Protein AF-A0A0Z8RI71-F1 (afdb_monomer_lite)

Structure (mmCIF, N/CA/C/O backbone):
data_AF-A0A0Z8RI71-F1
#
_entry.id   AF-A0A0Z8RI71-F1
#
loop_
_atom_site.group_PDB
_atom_site.id
_atom_site.type_symbol
_atom_site.label_atom_id
_atom_site.label_alt_id
_atom_site.label_comp_id
_atom_site.label_asym_id
_atom_site.label_entity_id
_atom_site.label_seq_id
_atom_site.pdbx_PDB_ins_code
_atom_site.Cartn_x
_atom_site.Cartn_y
_atom_site.Cartn_z
_atom_site.occupancy
_atom_site.B_iso_or_equiv
_atom_site.auth_seq_id
_atom_site.auth_comp_id
_atom_site.auth_asym_id
_atom_site.auth_atom_id
_atom_site.pdbx_PDB_model_num
ATOM 1 N N . MET A 1 1 ? -10.175 -19.409 -19.993 1.00 74.94 1 MET A N 1
ATOM 2 C CA . MET A 1 1 ? -10.101 -19.260 -18.529 1.00 74.94 1 MET A CA 1
ATOM 3 C C . MET A 1 1 ? -9.091 -18.169 -18.244 1.00 74.94 1 MET A C 1
ATOM 5 O O . MET A 1 1 ? -8.039 -18.188 -18.880 1.00 74.94 1 MET A O 1
ATOM 9 N N . LYS A 1 2 ? -9.466 -17.194 -17.414 1.00 87.19 2 LYS A N 1
ATOM 10 C CA . LYS A 1 2 ? -8.552 -16.146 -16.953 1.00 87.19 2 LYS A CA 1
ATOM 11 C C . LYS A 1 2 ? -7.653 -16.723 -15.863 1.00 87.19 2 LYS A C 1
ATOM 13 O O . LYS A 1 2 ? -8.094 -17.621 -15.146 1.00 87.19 2 LYS A O 1
ATOM 18 N N . SER A 1 3 ? -6.443 -16.200 -15.743 1.00 91.25 3 SER A N 1
ATOM 19 C CA . SER A 1 3 ? -5.518 -16.578 -14.676 1.00 91.25 3 SER A CA 1
ATOM 20 C C . SER A 1 3 ? -4.977 -15.323 -14.016 1.00 91.25 3 SER A C 1
ATOM 22 O O . SER A 1 3 ? -4.683 -14.349 -14.708 1.00 91.25 3 SER A O 1
ATOM 24 N N . ILE A 1 4 ? -4.877 -15.340 -12.694 1.00 92.62 4 ILE A N 1
ATOM 25 C CA . ILE A 1 4 ? -4.331 -14.246 -11.898 1.00 92.62 4 ILE A CA 1
ATOM 26 C C . ILE A 1 4 ? -3.185 -14.811 -11.073 1.00 92.62 4 ILE A C 1
ATOM 28 O O . ILE A 1 4 ? -3.349 -15.863 -10.466 1.00 92.62 4 ILE A O 1
ATOM 32 N N . TYR A 1 5 ? -2.046 -14.132 -11.086 1.00 94.00 5 TYR A N 1
ATOM 33 C CA . TYR A 1 5 ? -0.828 -14.527 -10.381 1.00 94.00 5 TYR A CA 1
ATOM 34 C C . TYR A 1 5 ? -0.499 -13.451 -9.366 1.00 94.00 5 TYR A C 1
ATOM 36 O O . TYR A 1 5 ? -0.290 -12.311 -9.773 1.00 94.00 5 TYR A O 1
ATOM 44 N N . LEU A 1 6 ? -0.531 -13.794 -8.084 1.00 92.25 6 LEU A N 1
ATOM 45 C CA . LEU A 1 6 ? -0.425 -12.853 -6.977 1.00 92.25 6 LEU A CA 1
ATOM 46 C C . LEU A 1 6 ? 0.841 -13.106 -6.169 1.00 92.25 6 LEU A C 1
ATOM 48 O O . LEU A 1 6 ? 1.218 -14.259 -5.961 1.00 92.25 6 LEU A O 1
ATOM 52 N N . ASP A 1 7 ? 1.426 -12.012 -5.702 1.00 91.44 7 ASP A N 1
ATOM 53 C CA . ASP A 1 7 ? 2.598 -11.996 -4.836 1.00 91.44 7 ASP A CA 1
ATOM 54 C C . ASP A 1 7 ? 2.590 -10.736 -3.952 1.00 91.44 7 ASP A C 1
ATOM 56 O O . ASP A 1 7 ? 1.771 -9.820 -4.145 1.00 91.44 7 ASP A O 1
ATOM 60 N N . GLU A 1 8 ? 3.521 -10.659 -3.007 1.00 89.00 8 GLU A N 1
ATOM 61 C CA . GLU A 1 8 ? 3.682 -9.548 -2.087 1.00 89.00 8 GLU A CA 1
ATOM 62 C C . GLU A 1 8 ? 5.119 -9.044 -1.921 1.00 89.00 8 GLU A C 1
ATOM 64 O O . GLU A 1 8 ? 6.108 -9.737 -2.123 1.00 89.00 8 GLU A O 1
ATOM 69 N N . ALA A 1 9 ? 5.241 -7.800 -1.462 1.00 88.12 9 ALA A N 1
ATOM 70 C CA . ALA A 1 9 ? 6.506 -7.216 -1.044 1.00 88.12 9 ALA A CA 1
ATOM 71 C C . ALA A 1 9 ? 6.349 -6.417 0.258 1.00 88.12 9 ALA A C 1
ATOM 73 O O . ALA A 1 9 ? 5.298 -5.848 0.549 1.00 88.12 9 ALA A O 1
ATOM 74 N N . GLY A 1 10 ? 7.427 -6.352 1.046 1.00 78.75 10 GLY A N 1
ATOM 75 C CA . GLY A 1 10 ? 7.425 -5.718 2.375 1.00 78.75 10 GLY A CA 1
ATOM 76 C C . GLY A 1 10 ? 7.275 -6.686 3.556 1.00 78.75 10 GLY A C 1
ATOM 77 O O . GLY A 1 10 ? 6.954 -6.236 4.660 1.00 78.75 10 GLY A O 1
ATOM 78 N N . ASN A 1 11 ? 7.577 -7.979 3.324 1.00 68.00 11 ASN A N 1
ATOM 79 C CA . ASN A 1 11 ? 7.426 -9.128 4.238 1.00 68.00 11 ASN A CA 1
ATOM 80 C C . ASN A 1 11 ? 5.958 -9.404 4.612 1.00 68.00 11 ASN A C 1
ATOM 82 O O . ASN A 1 11 ? 5.179 -8.460 4.673 1.00 68.00 11 ASN A O 1
ATOM 86 N N . THR A 1 12 ? 5.636 -10.676 4.889 1.00 62.75 12 THR A N 1
ATOM 87 C CA . THR A 1 12 ? 4.341 -11.416 4.973 1.00 62.75 12 THR A CA 1
ATOM 88 C C . THR A 1 12 ? 3.041 -10.751 5.490 1.00 62.75 12 THR A C 1
ATOM 90 O O . THR A 1 12 ? 2.093 -11.462 5.820 1.00 62.75 12 THR A O 1
ATOM 93 N N . GLY A 1 13 ? 2.913 -9.428 5.608 1.00 58.38 13 GLY A N 1
ATOM 94 C CA . GLY A 1 13 ? 1.758 -8.696 6.146 1.00 58.38 13 GLY A CA 1
ATOM 95 C C . GLY A 1 13 ? 1.460 -8.984 7.626 1.00 58.38 13 GLY A C 1
ATOM 96 O O . GLY A 1 13 ? 0.785 -8.194 8.277 1.00 58.38 13 GLY A O 1
ATOM 97 N N . GLY A 1 14 ? 1.979 -10.083 8.176 1.00 67.44 14 GLY A N 1
ATOM 98 C CA . GLY A 1 14 ? 1.753 -10.534 9.536 1.00 67.44 14 GLY A CA 1
ATOM 99 C C . GLY A 1 14 ? 2.409 -9.614 10.552 1.00 67.44 14 GLY A C 1
ATOM 100 O O . GLY A 1 14 ? 3.568 -9.212 10.400 1.00 67.44 14 GLY A O 1
ATOM 101 N N . ILE A 1 15 ? 1.662 -9.311 11.608 1.00 68.19 15 ILE A N 1
ATOM 102 C CA . ILE A 1 15 ? 2.187 -8.622 12.781 1.00 68.19 15 ILE A CA 1
ATOM 103 C C . ILE A 1 15 ? 2.454 -9.681 13.848 1.00 68.19 15 ILE A C 1
ATOM 105 O O . ILE A 1 15 ? 1.575 -10.473 14.186 1.00 68.19 15 ILE A O 1
ATOM 109 N N . SER A 1 16 ? 3.686 -9.721 14.347 1.00 65.19 16 SER A N 1
ATOM 110 C CA . SER A 1 16 ? 4.110 -10.681 15.367 1.00 65.19 16 SER A CA 1
ATOM 111 C C . SER A 1 16 ? 5.062 -10.034 16.361 1.00 65.19 16 SER A C 1
ATOM 113 O O . SER A 1 16 ? 5.893 -9.198 15.987 1.00 65.19 16 SER A O 1
ATOM 115 N N . LEU A 1 17 ? 4.994 -10.483 17.611 1.00 64.31 17 LEU A N 1
ATOM 116 C CA . LEU A 1 17 ? 6.008 -10.193 18.616 1.00 64.31 17 LEU A CA 1
ATOM 117 C C . LEU A 1 17 ? 7.276 -10.988 18.292 1.00 64.31 17 LEU A C 1
ATOM 119 O O . LEU A 1 17 ? 7.239 -12.203 18.098 1.00 64.31 17 LEU A O 1
ATOM 123 N N . ASN A 1 18 ? 8.415 -10.303 18.225 1.00 63.72 18 ASN A N 1
ATOM 124 C CA . ASN A 1 18 ? 9.702 -10.983 18.170 1.00 63.72 18 ASN A CA 1
ATOM 125 C C . ASN A 1 18 ? 10.058 -11.583 19.545 1.00 63.72 18 ASN A C 1
ATOM 127 O O . ASN A 1 18 ? 9.357 -11.385 20.536 1.00 63.72 18 ASN A O 1
ATOM 131 N N . LYS A 1 19 ? 11.195 -12.286 19.627 1.00 60.25 19 LYS A N 1
ATOM 132 C CA . LYS A 1 19 ? 11.680 -12.913 20.875 1.00 60.25 19 LYS A CA 1
ATOM 133 C C . LYS A 1 19 ? 11.885 -11.937 22.050 1.00 60.25 19 LYS A C 1
ATOM 135 O O . LYS A 1 19 ? 12.026 -12.395 23.174 1.00 60.25 19 LYS A O 1
ATOM 140 N N . ASN A 1 20 ? 11.912 -10.629 21.789 1.00 59.47 20 ASN A N 1
ATOM 141 C CA . ASN A 1 20 ? 12.060 -9.565 22.783 1.00 59.47 20 ASN A CA 1
ATOM 142 C C . ASN A 1 20 ? 10.739 -8.813 23.031 1.00 59.47 20 ASN A C 1
ATOM 144 O O . ASN A 1 20 ? 10.779 -7.666 23.468 1.00 59.47 20 ASN A O 1
ATOM 148 N N . GLU A 1 21 ? 9.594 -9.400 22.661 1.00 62.47 21 GLU A N 1
ATOM 149 C CA . GLU A 1 21 ? 8.257 -8.797 22.787 1.00 62.47 21 GLU A CA 1
ATOM 150 C C . GLU A 1 21 ? 8.107 -7.450 22.060 1.00 62.47 21 GLU A C 1
ATOM 152 O O . GLU A 1 21 ? 7.239 -6.636 22.378 1.00 62.47 21 GLU A O 1
ATOM 157 N N . LYS A 1 22 ? 8.948 -7.199 21.049 1.00 62.06 22 LYS A N 1
ATOM 158 C CA . LYS A 1 22 ? 8.814 -6.033 20.174 1.00 62.06 22 LYS A CA 1
ATOM 159 C C . LYS A 1 22 ? 8.083 -6.428 18.906 1.00 62.06 22 LYS A C 1
ATOM 161 O O . LYS A 1 22 ? 8.407 -7.441 18.283 1.00 62.06 22 LYS A O 1
ATOM 166 N N . LEU A 1 23 ? 7.132 -5.599 18.502 1.00 65.19 23 LEU A N 1
ATOM 167 C CA . LEU A 1 23 ? 6.409 -5.779 17.252 1.00 65.19 23 LEU A CA 1
ATOM 168 C C . LEU A 1 23 ? 7.345 -5.567 16.056 1.00 65.19 23 LEU A C 1
ATOM 170 O O . LEU A 1 23 ? 8.215 -4.695 16.068 1.00 65.19 23 LEU A O 1
ATOM 174 N N . ASN A 1 24 ? 7.129 -6.338 14.992 1.00 62.69 24 ASN A N 1
ATOM 175 C CA . ASN A 1 24 ? 7.808 -6.184 13.699 1.00 62.69 24 ASN A CA 1
ATOM 176 C C . ASN A 1 24 ? 7.324 -4.960 12.882 1.00 62.69 24 ASN A C 1
ATOM 178 O O . ASN A 1 24 ? 7.699 -4.798 11.721 1.00 62.69 24 ASN A O 1
ATOM 182 N N . ILE A 1 25 ? 6.539 -4.078 13.508 1.00 59.66 25 ILE A N 1
ATOM 183 C CA . ILE A 1 25 ? 6.064 -2.790 12.992 1.00 59.66 25 ILE A CA 1
ATOM 184 C C . ILE A 1 25 ? 6.432 -1.655 13.976 1.00 59.66 25 ILE A C 1
ATOM 186 O O . ILE A 1 25 ? 5.580 -0.959 14.509 1.00 59.66 25 ILE A O 1
ATOM 190 N N . GLY A 1 26 ? 7.717 -1.545 14.332 1.00 54.62 26 GLY A N 1
ATOM 191 C CA . GLY A 1 26 ? 8.223 -0.641 15.389 1.00 54.62 26 GLY A CA 1
ATOM 192 C C . GLY A 1 26 ? 9.138 0.472 14.879 1.00 54.62 26 GLY A C 1
ATOM 193 O O . GLY A 1 26 ? 8.954 0.901 13.757 1.00 54.62 26 GLY A O 1
ATOM 194 N N . GLU A 1 27 ? 10.127 0.907 15.676 1.00 49.84 27 GLU A N 1
ATOM 195 C CA . GLU A 1 27 ? 11.269 1.743 15.256 1.00 49.84 27 GLU A CA 1
ATOM 196 C C . GLU A 1 27 ? 12.575 0.913 15.085 1.00 49.84 27 GLU A C 1
ATOM 198 O O . GLU A 1 27 ? 12.725 -0.139 15.706 1.00 49.84 27 GLU A O 1
ATOM 203 N N . GLY A 1 28 ? 13.535 1.351 14.252 1.00 44.44 28 GLY A N 1
ATOM 204 C CA . GLY A 1 28 ? 14.787 0.640 13.917 1.00 44.44 28 GLY A CA 1
ATOM 205 C C . GLY A 1 28 ? 15.044 0.321 12.420 1.00 44.44 28 GLY A C 1
ATOM 206 O O . GLY A 1 28 ? 14.166 0.503 11.576 1.00 44.44 28 GLY A O 1
ATOM 207 N N . PRO A 1 29 ? 16.256 -0.156 12.064 1.00 35.34 29 PRO A N 1
ATOM 208 C CA . PRO A 1 29 ? 16.714 -0.371 10.679 1.00 35.34 29 PRO A CA 1
ATOM 209 C C . PRO A 1 29 ? 16.056 -1.548 9.930 1.00 35.34 29 PRO A C 1
ATOM 211 O O . PRO A 1 29 ? 16.260 -1.682 8.728 1.00 35.34 29 PRO A O 1
ATOM 214 N N . GLN A 1 30 ? 15.255 -2.379 10.608 1.00 45.03 30 GLN A N 1
ATOM 215 C CA . GLN A 1 30 ? 14.522 -3.520 10.024 1.00 45.03 30 GLN A CA 1
ATOM 216 C C . GLN A 1 30 ? 13.000 -3.285 9.925 1.00 45.03 30 GLN A C 1
ATOM 218 O O . GLN A 1 30 ? 12.226 -4.229 9.793 1.00 45.03 30 GLN A O 1
ATOM 223 N N . GLN A 1 31 ? 12.559 -2.030 10.020 1.00 60.56 31 GLN A N 1
ATOM 224 C CA . GLN A 1 31 ? 11.144 -1.654 9.997 1.00 60.56 31 GLN A CA 1
ATOM 225 C C . GLN A 1 31 ? 10.444 -1.870 8.658 1.00 60.56 31 GLN A C 1
ATOM 227 O O . GLN A 1 31 ? 10.986 -1.552 7.600 1.00 60.56 31 GLN A O 1
ATOM 232 N N . GLN A 1 32 ? 9.185 -2.301 8.736 1.00 67.38 32 GLN A N 1
ATOM 233 C CA . GLN A 1 32 ? 8.338 -2.647 7.595 1.00 67.38 32 GLN A CA 1
ATOM 234 C C . GLN A 1 32 ? 7.005 -1.904 7.682 1.00 67.38 32 GLN A C 1
ATOM 236 O O . GLN A 1 32 ? 5.960 -2.519 7.882 1.00 67.38 32 GLN A O 1
ATOM 241 N N . GLY A 1 33 ? 7.055 -0.573 7.583 1.00 76.81 33 GLY A N 1
ATOM 242 C CA . GLY A 1 33 ? 5.862 0.277 7.661 1.00 76.81 33 GLY A CA 1
ATOM 243 C C . GLY A 1 33 ? 4.888 0.065 6.503 1.00 76.81 33 GLY A C 1
ATOM 244 O O . GLY A 1 33 ? 3.696 0.270 6.681 1.00 76.81 33 GLY A O 1
ATOM 245 N N . TYR A 1 34 ? 5.371 -0.419 5.355 1.00 87.25 34 TYR A N 1
ATOM 246 C CA . TYR A 1 34 ? 4.549 -0.600 4.165 1.00 87.25 34 TYR A CA 1
ATOM 247 C C . TYR A 1 34 ? 4.521 -2.042 3.672 1.00 87.25 34 TYR A C 1
ATOM 249 O O . TYR A 1 34 ? 5.421 -2.837 3.951 1.00 87.25 34 TYR A O 1
ATOM 257 N N . PHE A 1 35 ? 3.475 -2.358 2.921 1.00 87.56 35 PHE A N 1
ATOM 258 C CA . PHE A 1 35 ? 3.230 -3.657 2.316 1.00 87.56 35 PHE A CA 1
ATOM 259 C C . PHE A 1 35 ? 2.574 -3.461 0.952 1.00 87.56 35 PHE A C 1
ATOM 261 O O . PHE A 1 35 ? 1.660 -2.650 0.817 1.00 87.56 35 PHE A O 1
ATOM 268 N N . VAL A 1 36 ? 3.042 -4.183 -0.060 1.00 90.62 36 VAL A N 1
ATOM 269 C CA . VAL A 1 36 ? 2.436 -4.184 -1.393 1.00 90.62 36 VAL A CA 1
ATOM 270 C C . VAL A 1 36 ? 1.944 -5.584 -1.688 1.00 90.62 36 VAL A C 1
ATOM 272 O O . VAL A 1 36 ? 2.711 -6.531 -1.572 1.00 90.62 36 VAL A O 1
ATOM 275 N N . TYR A 1 37 ? 0.688 -5.697 -2.098 1.00 90.06 37 TYR A N 1
ATOM 276 C CA . TYR A 1 37 ? 0.099 -6.948 -2.563 1.00 90.06 37 TYR A CA 1
ATOM 277 C C . TYR A 1 37 ? -0.444 -6.717 -3.962 1.00 90.06 37 TYR A C 1
ATOM 279 O O . TYR A 1 37 ? -1.136 -5.727 -4.195 1.00 90.06 37 TYR A O 1
ATOM 287 N N . GLY A 1 38 ? -0.142 -7.577 -4.919 1.00 90.69 38 GLY A N 1
ATOM 288 C CA . GLY A 1 38 ? -0.560 -7.316 -6.287 1.00 90.69 38 GLY A CA 1
ATOM 289 C C . GLY A 1 38 ? -0.304 -8.482 -7.204 1.00 90.69 38 GLY A C 1
ATOM 290 O O . GLY A 1 38 ? 0.171 -9.533 -6.787 1.00 90.69 38 GLY A O 1
ATOM 291 N N . GLY A 1 39 ? -0.648 -8.305 -8.473 1.00 86.31 39 GLY A N 1
ATOM 292 C CA . GLY A 1 39 ? -0.437 -9.394 -9.399 1.00 86.31 39 GLY A CA 1
ATOM 293 C C . GLY A 1 39 ? -0.770 -9.139 -10.850 1.00 86.31 39 GLY A C 1
ATOM 294 O O . GLY A 1 39 ? -1.276 -8.084 -11.241 1.00 86.31 39 GLY A O 1
ATOM 295 N N . VAL A 1 40 ? -0.466 -10.167 -11.638 1.00 93.06 40 VAL A N 1
ATOM 296 C CA . VAL A 1 40 ? -0.612 -10.208 -13.090 1.00 93.06 40 VAL A CA 1
ATOM 297 C C . VAL A 1 40 ? -1.958 -10.824 -13.450 1.00 93.06 40 VAL A C 1
ATOM 299 O O . VAL A 1 40 ? -2.259 -11.957 -13.076 1.00 93.06 40 VAL A O 1
ATOM 302 N N . VAL A 1 41 ? -2.763 -10.100 -14.219 1.00 91.00 41 VAL A N 1
ATOM 303 C CA . VAL A 1 41 ? -4.086 -10.509 -14.691 1.00 91.00 41 VAL A CA 1
ATOM 304 C C . VAL A 1 41 ? -4.004 -10.902 -16.162 1.00 91.00 41 VAL A C 1
ATOM 306 O O . VAL A 1 41 ? -3.814 -10.064 -17.040 1.00 91.00 41 VAL A O 1
ATOM 309 N N . LEU A 1 42 ? -4.225 -12.181 -16.456 1.00 90.50 42 LEU A N 1
ATOM 310 C CA . LEU A 1 42 ? -4.156 -12.735 -17.808 1.00 90.50 42 LEU A CA 1
ATOM 311 C C . LEU A 1 42 ? -5.549 -13.112 -18.309 1.00 90.50 42 LEU A C 1
ATOM 313 O O . LEU A 1 42 ? -6.306 -13.825 -17.641 1.00 90.50 42 LEU A O 1
ATOM 317 N N . LYS A 1 43 ? -5.905 -12.680 -19.526 1.00 86.88 43 LYS A N 1
ATOM 318 C CA . LYS A 1 43 ? -7.250 -12.939 -20.067 1.00 86.88 43 LYS A CA 1
ATOM 319 C C . LYS A 1 43 ? -7.408 -14.378 -20.547 1.00 86.88 43 LYS A C 1
ATOM 321 O O . LYS A 1 43 ? -8.515 -14.921 -20.519 1.00 86.88 43 LYS A O 1
ATOM 326 N N . ASN A 1 44 ? -6.330 -14.981 -21.041 1.00 87.94 44 ASN A N 1
ATOM 327 C CA . ASN A 1 44 ? -6.352 -16.310 -21.639 1.00 87.94 44 ASN A CA 1
ATOM 328 C C . ASN A 1 44 ? -4.953 -16.969 -21.650 1.00 87.94 44 ASN A C 1
ATOM 330 O O . ASN A 1 44 ? -3.937 -16.345 -21.352 1.00 87.94 44 ASN A O 1
ATOM 334 N N . LYS A 1 45 ? -4.903 -18.250 -22.041 1.00 88.81 45 LYS A N 1
ATOM 335 C CA . LYS A 1 45 ? -3.660 -19.042 -22.118 1.00 88.81 45 LYS A CA 1
ATOM 336 C C . LYS A 1 45 ? -2.665 -18.541 -23.177 1.00 88.81 45 LYS A C 1
ATOM 338 O O . LYS A 1 45 ? -1.475 -18.810 -23.050 1.00 88.81 45 LYS A O 1
ATOM 343 N N . SER A 1 46 ? -3.130 -17.865 -24.229 1.00 90.19 46 SER A N 1
ATOM 344 C CA . SER A 1 46 ? -2.256 -17.279 -25.252 1.00 90.19 46 SER A CA 1
ATOM 345 C C . SER A 1 46 ? -1.504 -16.071 -24.700 1.00 90.19 46 SER A C 1
ATOM 347 O O . SER A 1 46 ? -0.294 -15.983 -24.894 1.00 90.19 46 SER A O 1
ATOM 349 N N . ASP A 1 47 ? -2.192 -15.198 -23.957 1.00 90.06 47 ASP A N 1
ATOM 350 C CA . ASP A 1 47 ? -1.577 -14.050 -23.277 1.00 90.06 47 ASP A CA 1
ATOM 351 C C . ASP A 1 47 ? -0.479 -14.529 -22.323 1.00 90.06 47 ASP A C 1
ATOM 353 O O . ASP A 1 47 ? 0.640 -14.026 -22.380 1.00 90.06 47 ASP A O 1
ATOM 357 N N . LYS A 1 48 ? -0.767 -15.580 -21.537 1.00 92.31 48 LYS A N 1
ATOM 358 C CA . LYS A 1 48 ? 0.216 -16.236 -20.664 1.00 92.31 48 LYS A CA 1
ATOM 359 C C . LYS A 1 48 ? 1.469 -16.665 -21.426 1.00 92.31 48 LYS A C 1
ATOM 361 O O . LYS A 1 48 ? 2.557 -16.198 -21.116 1.00 92.31 48 LYS A O 1
ATOM 366 N N . ARG A 1 49 ? 1.317 -17.489 -22.468 1.00 92.25 49 ARG A N 1
ATOM 367 C CA . ARG A 1 49 ? 2.457 -17.975 -23.269 1.00 92.25 49 ARG A CA 1
ATOM 368 C C . ARG A 1 49 ? 3.255 -16.837 -23.900 1.00 92.25 49 ARG A C 1
ATOM 370 O O . ARG A 1 49 ? 4.471 -16.938 -24.037 1.00 92.25 49 ARG A O 1
ATOM 377 N N . SER A 1 50 ? 2.574 -15.779 -24.339 1.00 92.56 50 SER A N 1
ATOM 378 C CA . SER A 1 50 ? 3.232 -14.604 -24.907 1.00 92.56 50 SER A CA 1
ATOM 379 C C . SER A 1 50 ? 4.063 -13.873 -23.855 1.00 92.56 50 SER A C 1
ATOM 381 O O . SER A 1 50 ? 5.191 -13.479 -24.145 1.00 92.56 50 SER A O 1
ATOM 383 N N . LEU A 1 51 ? 3.521 -13.696 -22.649 1.00 92.75 51 LEU A N 1
ATOM 384 C CA . LEU A 1 51 ? 4.191 -12.991 -21.563 1.00 92.75 51 LEU A CA 1
ATOM 385 C C . LEU A 1 51 ? 5.357 -13.805 -20.991 1.00 92.75 51 LEU A C 1
ATOM 387 O O . LEU A 1 51 ? 6.428 -13.245 -20.795 1.00 92.75 51 LEU A O 1
ATOM 391 N N . GLU A 1 52 ? 5.201 -15.124 -20.840 1.00 93.50 52 GLU A N 1
ATOM 392 C CA . GLU A 1 52 ? 6.279 -16.050 -20.455 1.00 93.50 52 GLU A CA 1
ATOM 393 C C . GLU A 1 52 ? 7.455 -15.978 -21.431 1.00 93.50 52 GLU A C 1
ATOM 395 O O . GLU A 1 52 ? 8.595 -15.781 -21.020 1.00 93.50 52 GLU A O 1
ATOM 400 N N . LYS A 1 53 ? 7.186 -16.066 -22.742 1.00 94.19 53 LYS A N 1
ATOM 401 C CA . LYS A 1 53 ? 8.234 -15.944 -23.768 1.00 94.19 53 LYS A CA 1
ATOM 402 C C . LYS A 1 53 ? 8.922 -14.587 -23.720 1.00 94.19 53 LYS A C 1
ATOM 404 O O . LYS A 1 53 ? 10.141 -14.516 -23.846 1.00 94.19 53 LYS A O 1
ATOM 409 N N . LYS A 1 54 ? 8.143 -13.516 -23.551 1.00 94.75 54 LYS A N 1
ATOM 410 C CA . LYS A 1 54 ? 8.663 -12.150 -23.463 1.00 94.75 54 LYS A CA 1
ATOM 411 C C . LYS A 1 54 ? 9.555 -11.974 -22.236 1.00 94.75 54 LYS A C 1
ATOM 413 O O . LYS A 1 54 ? 10.632 -11.401 -22.351 1.00 94.75 54 LYS A O 1
ATOM 418 N N . TYR A 1 55 ? 9.133 -12.498 -21.090 1.00 93.94 55 TYR A N 1
ATOM 419 C CA . TYR A 1 55 ? 9.897 -12.428 -19.851 1.00 93.94 55 TYR A CA 1
ATOM 420 C C . TYR A 1 55 ? 11.160 -13.289 -19.920 1.00 93.94 55 TYR A C 1
ATOM 422 O O . TYR A 1 55 ? 12.239 -12.793 -19.622 1.00 93.94 55 TYR A O 1
ATOM 430 N N . GLN A 1 56 ? 11.089 -14.508 -20.457 1.00 92.06 56 GLN A N 1
ATOM 431 C CA . GLN A 1 56 ? 12.282 -15.328 -20.687 1.00 92.06 56 GLN A CA 1
ATOM 432 C C . GLN A 1 56 ? 13.284 -14.650 -21.637 1.00 92.06 56 GLN A C 1
ATOM 434 O O . GLN A 1 56 ? 14.490 -14.698 -21.403 1.00 92.06 56 GLN A O 1
ATOM 439 N N . ALA A 1 57 ? 12.801 -13.996 -22.698 1.00 93.56 57 ALA A N 1
ATOM 440 C CA . ALA A 1 57 ? 13.655 -13.222 -23.597 1.00 93.56 57 ALA A CA 1
ATOM 441 C C . ALA A 1 57 ? 14.342 -12.058 -22.866 1.00 93.56 57 ALA A C 1
ATOM 443 O O . ALA A 1 57 ? 15.540 -11.864 -23.049 1.00 93.56 57 ALA A O 1
ATOM 444 N N . PHE A 1 58 ? 13.615 -11.354 -21.992 1.00 94.31 58 PHE A N 1
ATOM 445 C CA . PHE A 1 58 ? 14.172 -10.307 -21.135 1.00 94.31 58 PHE A CA 1
ATOM 446 C C . PHE A 1 58 ? 15.277 -10.836 -20.203 1.00 94.31 58 PHE A C 1
ATOM 448 O O . PHE A 1 58 ? 16.350 -10.233 -20.150 1.00 94.31 58 PHE A O 1
ATOM 455 N N . LYS A 1 59 ? 15.061 -11.984 -19.535 1.00 91.62 59 LYS A N 1
ATOM 456 C CA . LYS A 1 59 ? 16.090 -12.644 -18.700 1.00 91.62 59 LYS A CA 1
ATOM 457 C C . LYS A 1 59 ? 17.343 -12.967 -19.514 1.00 91.62 59 LYS A C 1
ATOM 459 O O . LYS A 1 59 ? 18.464 -12.817 -19.043 1.00 91.62 59 LYS A O 1
ATOM 464 N N . ASN A 1 60 ? 17.155 -13.401 -20.758 1.00 90.81 60 ASN A N 1
ATOM 465 C CA . ASN A 1 60 ? 18.256 -13.804 -21.622 1.00 90.81 60 ASN A CA 1
ATOM 466 C C . ASN A 1 60 ? 19.031 -12.619 -22.220 1.00 90.81 60 ASN A C 1
ATOM 468 O O . ASN A 1 60 ? 20.200 -12.797 -22.579 1.00 90.81 60 ASN A O 1
ATOM 472 N N . SER A 1 61 ? 18.407 -11.444 -22.345 1.00 91.12 61 SER A N 1
ATOM 473 C CA . SER A 1 61 ? 18.996 -10.260 -22.980 1.00 91.12 61 SER A CA 1
ATOM 474 C C . SER A 1 61 ? 19.751 -9.339 -22.020 1.00 91.12 61 SER A C 1
ATOM 476 O O . SER A 1 61 ? 20.443 -8.443 -22.493 1.00 91.12 61 SER A O 1
ATOM 478 N N . HIS A 1 62 ? 19.637 -9.548 -20.707 1.00 90.00 62 HIS A N 1
ATOM 479 C CA . HIS A 1 62 ? 20.253 -8.693 -19.693 1.00 90.00 62 HIS A CA 1
ATOM 480 C C . HIS A 1 62 ? 21.187 -9.477 -18.775 1.00 90.00 62 HIS A C 1
ATOM 482 O O . HIS A 1 62 ? 20.837 -10.550 -18.289 1.00 90.00 62 HIS A O 1
ATOM 488 N N . ASP A 1 63 ? 22.345 -8.891 -18.483 1.00 90.44 63 ASP A N 1
ATOM 489 C CA . ASP A 1 63 ? 23.190 -9.322 -17.375 1.00 90.44 63 ASP A CA 1
ATOM 490 C C . ASP A 1 63 ? 22.721 -8.583 -16.117 1.00 90.44 63 ASP A C 1
ATOM 492 O O . ASP A 1 63 ? 22.971 -7.389 -15.943 1.00 90.44 63 ASP A O 1
ATOM 496 N N . ILE A 1 64 ? 21.967 -9.279 -15.265 1.00 89.38 64 ILE A N 1
ATOM 497 C CA . ILE A 1 64 ? 21.397 -8.700 -14.045 1.00 89.38 64 ILE A CA 1
ATOM 498 C C . ILE A 1 64 ? 22.368 -8.932 -12.900 1.00 89.38 64 ILE A C 1
ATOM 500 O O . ILE A 1 64 ? 22.755 -10.065 -12.617 1.00 89.38 64 ILE A O 1
ATOM 504 N N . TYR A 1 65 ? 22.754 -7.850 -12.234 1.00 88.94 65 TYR A N 1
ATOM 505 C CA . TYR A 1 65 ? 23.722 -7.908 -11.152 1.00 88.94 65 TYR A CA 1
ATOM 506 C C . TYR A 1 65 ? 23.052 -8.085 -9.792 1.00 88.94 65 TYR A C 1
ATOM 508 O O . TYR A 1 65 ? 22.087 -7.386 -9.473 1.00 88.94 65 TYR A O 1
ATOM 516 N N . ASP A 1 66 ? 23.653 -8.934 -8.966 1.00 88.12 66 ASP A N 1
ATOM 517 C CA . ASP A 1 66 ? 23.399 -9.044 -7.534 1.00 88.12 66 ASP A CA 1
ATOM 518 C C . ASP A 1 66 ? 24.689 -8.789 -6.735 1.00 88.12 66 ASP A C 1
ATOM 520 O O . ASP A 1 66 ? 25.757 -8.542 -7.303 1.00 88.12 66 ASP A O 1
ATOM 524 N N . THR A 1 67 ? 24.582 -8.759 -5.410 1.00 85.31 67 THR A N 1
ATOM 525 C CA . THR A 1 67 ? 25.667 -8.471 -4.479 1.00 85.31 67 THR A CA 1
ATOM 526 C C . THR A 1 67 ? 25.740 -9.565 -3.421 1.00 85.31 67 THR A C 1
ATOM 528 O O . THR A 1 67 ? 24.740 -9.877 -2.783 1.00 85.31 67 THR A O 1
ATOM 531 N N . ASP A 1 68 ? 26.922 -10.150 -3.228 1.00 84.56 68 ASP A N 1
ATOM 532 C CA . ASP A 1 68 ? 27.133 -11.153 -2.184 1.00 84.56 68 ASP A CA 1
ATOM 533 C C . ASP A 1 68 ? 27.165 -10.527 -0.774 1.00 84.56 68 ASP A C 1
ATOM 535 O O . ASP A 1 68 ? 27.162 -9.305 -0.601 1.00 84.56 68 ASP A O 1
ATOM 539 N N . ASN A 1 69 ? 27.246 -11.372 0.259 1.00 83.88 69 ASN A N 1
ATOM 540 C CA . ASN A 1 69 ? 27.296 -10.937 1.663 1.00 83.88 69 ASN A CA 1
ATOM 541 C C . ASN A 1 69 ? 28.489 -10.016 1.996 1.00 83.88 69 ASN A C 1
ATOM 543 O O . ASN A 1 69 ? 28.489 -9.384 3.050 1.00 83.88 69 ASN A O 1
ATOM 547 N N . ASN A 1 70 ? 29.496 -9.932 1.120 1.00 85.06 70 ASN A N 1
ATOM 548 C CA . ASN A 1 70 ? 30.676 -9.084 1.276 1.00 85.06 70 ASN A CA 1
ATOM 549 C C . ASN A 1 70 ? 30.603 -7.804 0.425 1.00 85.06 70 ASN A C 1
ATOM 551 O O . ASN A 1 70 ? 31.583 -7.062 0.349 1.00 85.06 70 ASN A O 1
ATOM 555 N N . GLY A 1 71 ? 29.476 -7.533 -0.240 1.00 82.38 71 GLY A N 1
ATOM 556 C CA . GLY A 1 71 ? 29.327 -6.356 -1.093 1.00 82.38 71 GLY A CA 1
ATOM 557 C C . GLY A 1 71 ? 29.874 -6.533 -2.516 1.00 82.38 71 GLY A C 1
ATOM 558 O O . GLY A 1 71 ? 29.895 -5.565 -3.283 1.00 82.38 71 GLY A O 1
ATOM 559 N N . LYS A 1 72 ? 30.323 -7.734 -2.905 1.00 87.06 72 LYS A N 1
ATOM 560 C CA . LYS A 1 72 ? 30.899 -7.979 -4.231 1.00 87.06 72 LYS 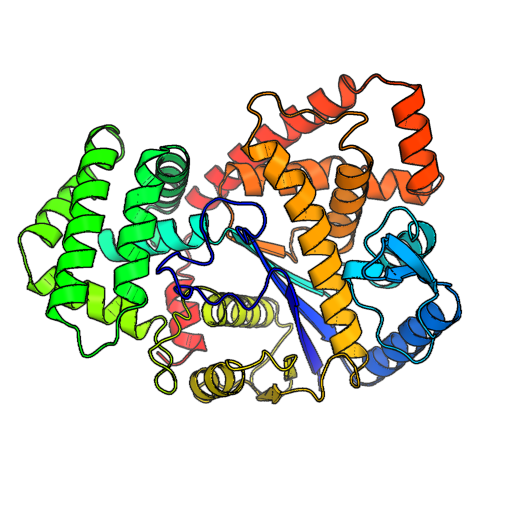A CA 1
ATOM 561 C C . LYS A 1 72 ? 29.804 -8.267 -5.254 1.00 87.06 72 LYS A C 1
ATOM 563 O O . LYS A 1 72 ? 28.939 -9.112 -5.047 1.00 87.06 72 LYS A O 1
ATOM 568 N N . ALA A 1 73 ? 29.881 -7.576 -6.387 1.00 87.81 73 ALA A N 1
ATOM 569 C CA . ALA A 1 73 ? 28.957 -7.752 -7.499 1.00 87.81 73 ALA A CA 1
ATOM 570 C C . ALA A 1 73 ? 29.180 -9.084 -8.234 1.00 87.81 73 ALA A C 1
ATOM 572 O O . ALA A 1 73 ? 30.326 -9.435 -8.528 1.00 87.81 73 ALA A O 1
ATOM 573 N N . PHE A 1 74 ? 28.099 -9.759 -8.616 1.00 89.06 74 PHE A N 1
ATOM 574 C CA . PHE A 1 74 ? 28.117 -10.895 -9.540 1.00 89.06 74 PHE A CA 1
ATOM 575 C C . PHE A 1 74 ? 26.908 -10.847 -10.483 1.00 89.06 74 PHE A C 1
ATOM 577 O O . PHE A 1 74 ? 25.944 -10.136 -10.212 1.00 89.06 74 PHE A O 1
ATOM 584 N N . ILE A 1 75 ? 26.976 -11.563 -11.607 1.00 89.44 75 ILE A N 1
ATOM 585 C CA . ILE A 1 75 ? 25.871 -11.674 -12.571 1.00 89.44 75 ILE A CA 1
ATOM 586 C C . ILE A 1 75 ? 25.032 -12.898 -12.196 1.00 89.44 75 ILE A C 1
ATOM 588 O O . ILE A 1 75 ? 25.586 -13.979 -11.987 1.00 89.44 75 ILE A O 1
ATOM 592 N N . ILE A 1 76 ? 23.716 -12.720 -12.102 1.00 86.56 76 ILE A N 1
ATOM 593 C CA . ILE A 1 76 ? 22.761 -13.799 -11.838 1.00 86.56 76 ILE A CA 1
ATOM 594 C C . ILE A 1 76 ? 22.712 -14.733 -13.056 1.00 86.56 76 ILE A C 1
ATOM 596 O O . ILE A 1 76 ? 22.655 -14.278 -14.200 1.00 86.56 76 ILE A O 1
ATOM 600 N N . ASP A 1 77 ? 22.722 -16.044 -12.813 1.00 84.81 77 ASP A N 1
ATOM 601 C CA . ASP A 1 77 ? 22.555 -17.044 -13.869 1.00 84.81 77 ASP A CA 1
ATOM 602 C C . ASP A 1 77 ? 21.199 -16.867 -14.580 1.00 84.81 77 ASP A C 1
ATOM 604 O O . ASP A 1 77 ? 20.166 -16.681 -13.942 1.00 84.81 77 ASP A O 1
ATOM 608 N N . LYS A 1 78 ? 21.174 -16.947 -15.915 1.00 83.88 78 LYS A N 1
ATOM 609 C CA . LYS A 1 78 ? 19.960 -16.695 -16.719 1.00 83.88 78 LYS A CA 1
ATOM 610 C C . LYS A 1 78 ? 18.832 -17.703 -16.468 1.00 83.88 78 LYS A C 1
ATOM 612 O O . LYS A 1 78 ? 17.667 -17.406 -16.747 1.00 83.88 78 LYS A O 1
ATOM 617 N N . THR A 1 79 ? 19.171 -18.887 -15.962 1.00 82.19 79 THR A N 1
ATOM 618 C CA . THR A 1 79 ? 18.224 -19.926 -15.540 1.00 82.19 79 THR A CA 1
ATOM 619 C C . THR A 1 79 ? 17.743 -19.731 -14.109 1.00 82.19 79 THR A C 1
ATOM 621 O O . THR A 1 79 ? 16.674 -20.232 -13.769 1.00 82.19 79 THR A O 1
ATOM 624 N N . ALA A 1 80 ? 18.477 -18.968 -13.297 1.00 85.69 80 ALA A N 1
ATOM 625 C CA . ALA A 1 80 ? 18.097 -18.694 -11.926 1.00 85.69 80 ALA A CA 1
ATOM 626 C C . ALA A 1 80 ? 16.917 -17.720 -11.849 1.00 85.69 80 ALA A C 1
ATOM 628 O O . ALA A 1 80 ? 16.561 -16.998 -12.792 1.00 85.69 80 ALA A O 1
ATOM 629 N N . GLU A 1 81 ? 16.292 -17.718 -10.683 1.00 88.12 81 GLU A N 1
ATOM 630 C CA . GLU A 1 81 ? 15.324 -16.711 -10.308 1.00 88.12 81 GLU A CA 1
ATOM 631 C C . GLU A 1 81 ? 16.013 -15.343 -10.172 1.00 88.12 81 GLU A C 1
ATOM 633 O O . GLU A 1 81 ? 17.065 -15.197 -9.553 1.00 88.12 81 GLU A O 1
ATOM 638 N N . ILE A 1 82 ? 15.394 -14.324 -10.749 1.00 88.38 82 ILE A N 1
ATOM 639 C CA . ILE A 1 82 ? 15.715 -12.917 -10.526 1.00 88.38 82 ILE A CA 1
ATOM 640 C C . ILE A 1 82 ? 14.761 -12.426 -9.448 1.00 88.38 82 ILE A C 1
ATOM 642 O O . ILE A 1 82 ? 13.552 -12.386 -9.697 1.00 88.38 82 ILE A O 1
ATOM 646 N N . LYS A 1 83 ? 15.285 -12.002 -8.297 1.00 87.12 83 LYS A N 1
ATOM 647 C CA . LYS A 1 83 ? 14.463 -11.329 -7.291 1.00 87.12 83 LYS A CA 1
ATOM 648 C C . LYS A 1 83 ? 14.172 -9.914 -7.769 1.00 87.12 83 LYS A C 1
ATOM 650 O O . LYS A 1 83 ? 15.063 -9.212 -8.263 1.00 87.12 83 LYS A O 1
ATOM 655 N N . GLY A 1 84 ? 12.954 -9.426 -7.538 1.00 82.19 84 GLY A N 1
ATOM 656 C CA . GLY A 1 84 ? 12.614 -8.035 -7.866 1.00 82.19 84 GLY A CA 1
ATOM 657 C C . GLY A 1 84 ? 13.519 -7.032 -7.145 1.00 82.19 84 GLY A C 1
ATOM 658 O O . GLY A 1 84 ? 13.791 -5.925 -7.617 1.00 82.19 84 GLY A O 1
ATOM 659 N N . SER A 1 85 ? 14.073 -7.466 -6.015 1.00 82.38 85 SER A N 1
ATOM 660 C CA . SER A 1 85 ? 15.051 -6.731 -5.241 1.00 82.38 85 SER A CA 1
ATOM 661 C C . SER A 1 85 ? 16.367 -6.465 -5.992 1.00 82.38 85 SER A C 1
ATOM 663 O O . SER A 1 85 ? 16.946 -5.398 -5.758 1.00 82.38 85 SER A O 1
ATOM 665 N N . ASN A 1 86 ? 16.795 -7.360 -6.891 1.00 85.75 86 ASN A N 1
ATOM 666 C CA . ASN A 1 86 ? 17.995 -7.209 -7.715 1.00 85.75 86 ASN A CA 1
ATOM 667 C C . ASN A 1 86 ? 17.755 -6.214 -8.854 1.00 85.75 86 ASN A C 1
ATOM 669 O O . ASN A 1 86 ? 18.575 -5.323 -9.078 1.00 85.75 86 ASN A O 1
ATOM 673 N N . LEU A 1 87 ? 16.612 -6.325 -9.546 1.00 84.62 87 LEU A N 1
ATOM 674 C CA . LEU A 1 87 ? 16.235 -5.414 -10.638 1.00 84.62 87 LEU A CA 1
ATOM 675 C C . LEU A 1 87 ? 16.215 -3.954 -10.178 1.00 84.62 87 LEU A C 1
ATOM 677 O O . LEU A 1 87 ? 16.643 -3.061 -10.905 1.00 84.62 87 LEU A O 1
ATOM 681 N N . PHE A 1 88 ? 15.777 -3.709 -8.943 1.00 87.00 88 PHE A N 1
ATOM 682 C CA . PHE A 1 88 ? 15.685 -2.371 -8.372 1.00 87.00 88 PHE A CA 1
ATOM 683 C C . PHE A 1 88 ? 17.033 -1.839 -7.845 1.00 87.00 88 PHE A C 1
ATOM 685 O O . PHE A 1 88 ? 17.198 -1.568 -6.652 1.00 87.00 88 PHE A O 1
ATOM 692 N N . THR A 1 89 ? 18.022 -1.673 -8.724 1.00 85.88 89 THR A N 1
ATOM 693 C CA . THR A 1 89 ? 19.304 -1.033 -8.391 1.00 85.88 89 THR A CA 1
ATOM 694 C C . THR A 1 89 ? 19.803 -0.156 -9.536 1.00 85.88 89 THR A C 1
ATOM 696 O O . THR A 1 89 ? 19.544 -0.438 -10.702 1.00 85.88 89 THR A O 1
ATOM 699 N N . ARG A 1 90 ? 20.593 0.883 -9.221 1.00 87.62 90 ARG A N 1
ATOM 700 C CA . ARG A 1 90 ? 21.198 1.763 -10.242 1.00 87.62 90 ARG A CA 1
ATOM 701 C C . ARG A 1 90 ? 22.078 1.007 -11.240 1.00 87.62 90 ARG A C 1
ATOM 703 O O . ARG A 1 90 ? 22.153 1.388 -12.401 1.00 87.62 90 ARG A O 1
ATOM 710 N N . ARG A 1 91 ? 22.736 -0.068 -10.791 1.00 87.62 91 ARG A N 1
ATOM 711 C CA . ARG A 1 91 ? 23.580 -0.921 -11.643 1.00 87.62 91 ARG A CA 1
ATOM 712 C C . ARG A 1 91 ? 22.761 -1.637 -12.721 1.00 87.62 91 ARG A C 1
ATOM 714 O O . ARG A 1 91 ? 23.291 -1.919 -13.785 1.00 87.62 91 ARG A O 1
ATOM 721 N N . ASN A 1 92 ? 21.476 -1.865 -12.461 1.00 90.75 92 ASN A N 1
ATOM 722 C CA . ASN A 1 92 ? 20.554 -2.543 -13.360 1.00 90.75 92 ASN A CA 1
ATOM 723 C C . ASN A 1 92 ? 19.597 -1.561 -14.067 1.00 90.75 92 ASN A C 1
ATOM 725 O O . ASN A 1 92 ? 18.542 -1.994 -14.511 1.00 90.75 92 ASN A O 1
ATOM 729 N N . ASN A 1 93 ? 19.934 -0.264 -14.197 1.00 90.25 93 ASN A N 1
ATOM 730 C CA . ASN A 1 93 ? 19.031 0.746 -14.782 1.00 90.25 93 ASN A CA 1
ATOM 731 C C . ASN A 1 93 ? 18.491 0.350 -16.163 1.00 90.25 93 ASN A C 1
ATOM 733 O O . ASN A 1 93 ? 17.285 0.415 -16.355 1.00 90.25 93 ASN A O 1
ATOM 737 N N . GLN A 1 94 ? 19.337 -0.130 -17.082 1.00 89.62 94 GLN A N 1
ATOM 738 C CA . GLN A 1 94 ? 18.865 -0.558 -18.406 1.00 89.62 94 GLN A CA 1
ATOM 739 C C . GLN A 1 94 ? 17.858 -1.713 -18.305 1.00 89.62 94 GLN A C 1
ATOM 741 O O . GLN A 1 94 ? 16.787 -1.656 -18.898 1.00 89.62 94 GLN A O 1
ATOM 746 N N . ALA A 1 95 ? 18.165 -2.735 -17.500 1.00 92.31 95 ALA A N 1
ATOM 747 C CA . ALA A 1 95 ? 17.259 -3.862 -17.287 1.00 92.31 95 ALA A CA 1
ATOM 748 C C . ALA A 1 95 ? 15.956 -3.424 -16.598 1.00 92.31 95 ALA A C 1
ATOM 750 O O . ALA A 1 95 ? 14.884 -3.919 -16.926 1.00 92.31 95 ALA A O 1
ATOM 751 N N . LEU A 1 96 ? 16.027 -2.484 -15.655 1.00 92.38 96 LEU A N 1
ATOM 752 C CA . LEU A 1 96 ? 14.863 -1.924 -14.975 1.00 92.38 96 LEU A CA 1
ATOM 753 C C . LEU A 1 96 ? 13.984 -1.112 -15.937 1.00 92.38 96 LEU A C 1
ATOM 755 O O . LEU A 1 96 ? 12.765 -1.256 -15.911 1.00 92.38 96 LEU A O 1
ATOM 759 N N . GLU A 1 97 ? 14.586 -0.294 -16.799 1.00 90.56 97 GLU A N 1
ATOM 760 C CA . GLU A 1 97 ? 13.896 0.471 -17.843 1.00 90.56 97 GLU A CA 1
ATOM 761 C C . GLU A 1 97 ? 13.179 -0.445 -18.828 1.00 90.56 97 GLU A C 1
ATOM 763 O O . GLU A 1 97 ? 11.978 -0.285 -19.054 1.00 90.56 97 GLU A O 1
ATOM 768 N N . ASP A 1 98 ? 13.889 -1.443 -19.349 1.00 91.62 98 ASP A N 1
ATOM 769 C CA . ASP A 1 98 ? 13.335 -2.433 -20.264 1.00 91.62 98 ASP A CA 1
ATOM 770 C C . ASP A 1 98 ? 12.227 -3.240 -19.583 1.00 91.62 98 ASP A C 1
ATOM 772 O O . ASP A 1 98 ? 11.174 -3.468 -20.178 1.00 91.62 98 ASP A O 1
ATOM 776 N N . PHE A 1 99 ? 12.405 -3.616 -18.313 1.00 93.25 99 PHE A N 1
ATOM 777 C CA . PHE A 1 99 ? 11.376 -4.307 -17.543 1.00 93.25 99 PHE A CA 1
ATOM 778 C C . PHE A 1 99 ? 10.110 -3.451 -17.405 1.00 93.25 99 PHE A C 1
ATOM 780 O O . PHE A 1 99 ? 9.007 -3.887 -17.746 1.00 93.25 99 PHE A O 1
ATOM 787 N N . ILE A 1 100 ? 10.254 -2.204 -16.952 1.00 91.81 100 ILE A N 1
ATOM 788 C CA . ILE A 1 100 ? 9.120 -1.300 -16.756 1.00 91.81 100 ILE A CA 1
ATOM 789 C C . ILE A 1 100 ? 8.438 -0.987 -18.094 1.00 91.81 100 ILE A C 1
ATOM 791 O O . ILE A 1 100 ? 7.213 -1.038 -18.193 1.00 91.81 100 ILE A O 1
ATOM 795 N N . GLY A 1 101 ? 9.211 -0.690 -19.137 1.00 89.75 101 GLY A N 1
ATOM 796 C CA . GLY A 1 101 ? 8.694 -0.358 -20.460 1.00 89.75 101 GLY A CA 1
ATOM 797 C C . GLY A 1 101 ? 8.004 -1.532 -21.153 1.00 89.75 101 GLY A C 1
ATOM 798 O O . GLY A 1 101 ? 7.014 -1.328 -21.861 1.00 89.75 101 GLY A O 1
ATOM 799 N N . ALA A 1 102 ? 8.501 -2.752 -20.948 1.00 90.44 102 ALA A N 1
ATOM 800 C CA . ALA A 1 102 ? 8.017 -3.932 -21.644 1.00 90.44 102 ALA A CA 1
ATOM 801 C C . ALA A 1 102 ? 6.886 -4.653 -20.897 1.00 90.44 102 ALA A C 1
ATOM 803 O O . ALA A 1 102 ? 5.988 -5.188 -21.555 1.00 90.44 102 ALA A O 1
ATOM 804 N N . PHE A 1 103 ? 6.910 -4.707 -19.566 1.00 92.12 103 PHE A N 1
ATOM 805 C CA . PHE A 1 103 ? 5.935 -5.487 -18.803 1.00 92.12 103 PHE A CA 1
ATOM 806 C C . PHE A 1 103 ? 4.846 -4.610 -18.201 1.00 92.12 103 PHE A C 1
ATOM 808 O O . PHE A 1 103 ? 3.677 -4.907 -18.433 1.00 92.12 103 PHE A O 1
ATOM 815 N N . LEU A 1 104 ? 5.188 -3.520 -17.508 1.00 92.31 104 LEU A N 1
ATOM 816 C CA . LEU A 1 104 ? 4.198 -2.723 -16.779 1.00 92.31 104 LEU A CA 1
ATOM 817 C C . LEU A 1 104 ? 3.240 -1.986 -17.716 1.00 92.31 104 LEU A C 1
ATOM 819 O O . LEU A 1 104 ? 3.647 -1.281 -18.641 1.00 92.31 104 LEU A O 1
ATOM 823 N N . ASN A 1 105 ? 1.945 -2.153 -17.457 1.00 90.75 105 ASN A N 1
ATOM 824 C CA . ASN A 1 105 ? 0.878 -1.512 -18.210 1.00 90.75 105 ASN A CA 1
ATOM 825 C C . ASN A 1 105 ? -0.429 -1.461 -17.398 1.00 90.75 105 ASN A C 1
ATOM 827 O O . ASN A 1 105 ? -0.625 -2.232 -16.460 1.00 90.75 105 ASN A O 1
ATOM 831 N N . GLU A 1 106 ? -1.366 -0.610 -17.810 1.00 89.56 106 GLU A N 1
ATOM 832 C CA . GLU A 1 106 ? -2.643 -0.427 -17.105 1.00 89.56 106 GLU A CA 1
ATOM 833 C C . GLU A 1 106 ? -3.626 -1.604 -17.226 1.00 89.56 106 GLU A C 1
ATOM 835 O O . GLU A 1 106 ? -4.660 -1.643 -16.555 1.00 89.56 106 GLU A O 1
ATOM 840 N N . ARG A 1 107 ? -3.363 -2.550 -18.129 1.00 86.31 107 ARG A N 1
ATOM 841 C CA . ARG A 1 107 ? -4.289 -3.640 -18.453 1.00 86.31 107 ARG A CA 1
ATOM 842 C C . ARG A 1 107 ? -4.046 -4.872 -17.590 1.00 86.31 107 ARG A C 1
ATOM 844 O O . ARG A 1 107 ? -5.009 -5.528 -17.195 1.00 86.31 107 ARG A O 1
ATOM 851 N N . ASP A 1 108 ? -2.779 -5.194 -17.359 1.00 88.19 108 ASP A N 1
ATOM 852 C CA . ASP A 1 108 ? -2.363 -6.504 -16.862 1.00 88.19 108 ASP A CA 1
ATOM 853 C C . ASP A 1 108 ? -2.049 -6.502 -15.364 1.00 88.19 108 ASP A C 1
ATOM 855 O O . ASP A 1 108 ? -1.852 -7.572 -14.803 1.00 88.19 108 ASP A O 1
ATOM 859 N N . PHE A 1 109 ? -2.041 -5.345 -14.697 1.00 89.62 109 PHE A N 1
ATOM 860 C CA . PHE A 1 109 ? -1.682 -5.248 -13.282 1.00 89.62 109 PHE A CA 1
ATOM 861 C C . PHE A 1 109 ? -2.799 -4.646 -12.444 1.00 89.62 109 PHE A C 1
ATOM 863 O O . PHE A 1 109 ? -3.547 -3.772 -12.892 1.00 89.62 109 PHE A O 1
ATOM 870 N N . TYR A 1 110 ? -2.900 -5.141 -11.215 1.00 90.50 110 TYR A N 1
ATOM 871 C CA . TYR A 1 110 ? -3.645 -4.503 -10.143 1.00 90.50 110 TYR A CA 1
ATOM 872 C C . TYR A 1 110 ? -2.905 -4.731 -8.826 1.00 90.50 110 TYR A C 1
ATOM 874 O O . TYR A 1 110 ? -2.474 -5.855 -8.556 1.00 90.50 110 TYR A O 1
ATOM 882 N N . LEU A 1 111 ? -2.732 -3.673 -8.035 1.00 92.12 111 LEU A N 1
ATOM 883 C CA . LEU A 1 111 ? -1.955 -3.704 -6.798 1.00 92.12 111 LEU A CA 1
ATOM 884 C C . LEU A 1 111 ? -2.658 -2.938 -5.684 1.00 92.12 111 LEU A C 1
ATOM 886 O O . LEU A 1 111 ? -3.434 -2.022 -5.936 1.00 92.12 111 LEU A O 1
ATOM 890 N N . ASN A 1 112 ? -2.299 -3.260 -4.452 1.00 91.06 112 ASN A N 1
ATOM 891 C CA . ASN A 1 112 ? -2.653 -2.514 -3.264 1.00 91.06 112 ASN A CA 1
ATOM 892 C C . ASN A 1 112 ? -1.367 -2.100 -2.542 1.00 91.06 112 ASN A C 1
ATOM 894 O O . ASN A 1 112 ? -0.475 -2.927 -2.354 1.00 91.06 112 ASN A O 1
ATOM 898 N N . ILE A 1 113 ? -1.289 -0.843 -2.110 1.00 91.62 113 ILE A N 1
ATOM 899 C CA . ILE A 1 113 ? -0.226 -0.338 -1.234 1.00 91.62 113 ILE A CA 1
ATOM 900 C C . ILE A 1 113 ? -0.844 -0.065 0.134 1.00 91.62 113 ILE A C 1
ATOM 902 O O . ILE A 1 113 ? -1.796 0.707 0.231 1.00 91.62 113 ILE A O 1
ATOM 906 N N . TYR A 1 114 ? -0.295 -0.675 1.179 1.00 89.62 114 TYR A N 1
ATOM 907 C CA . TYR A 1 114 ? -0.694 -0.461 2.567 1.00 89.62 114 TYR A CA 1
ATOM 908 C C . TYR A 1 114 ? 0.409 0.248 3.325 1.00 89.62 114 TYR A C 1
ATOM 910 O O . TYR A 1 114 ? 1.547 -0.219 3.328 1.00 89.62 114 TYR A O 1
ATOM 918 N N . ASP A 1 115 ? 0.042 1.304 4.036 1.00 89.38 115 ASP A N 1
ATOM 919 C CA . ASP A 1 115 ? 0.701 1.688 5.273 1.00 89.38 115 ASP A CA 1
ATOM 920 C C . ASP A 1 115 ? 0.068 0.869 6.401 1.00 89.38 115 ASP A C 1
ATOM 922 O O . ASP A 1 115 ? -1.136 0.950 6.666 1.00 89.38 115 ASP A O 1
ATOM 926 N N . LYS A 1 116 ? 0.889 0.040 7.047 1.00 86.06 116 LYS A N 1
ATOM 927 C CA . LYS A 1 116 ? 0.454 -0.818 8.146 1.00 86.06 116 LYS A CA 1
ATOM 928 C C . LYS A 1 116 ? -0.055 0.030 9.312 1.00 86.06 116 LYS A C 1
ATOM 930 O O . LYS A 1 116 ? -1.090 -0.317 9.871 1.00 86.06 116 LYS A O 1
ATOM 935 N N . LYS A 1 117 ? 0.598 1.155 9.629 1.00 86.31 117 LYS A N 1
ATOM 936 C CA . LYS A 1 117 ? 0.183 2.038 10.730 1.00 86.31 117 LYS A CA 1
ATOM 937 C C . LYS A 1 117 ? -1.154 2.697 10.424 1.00 86.31 117 LYS A C 1
ATOM 939 O O . LYS A 1 117 ? -2.073 2.637 11.241 1.00 86.31 117 LYS A O 1
ATOM 944 N N . PHE A 1 118 ? -1.303 3.247 9.215 1.00 90.19 118 PHE A N 1
ATOM 945 C CA . PHE A 1 118 ? -2.580 3.791 8.751 1.00 90.19 118 PHE A CA 1
ATOM 946 C C . PHE A 1 118 ? -3.706 2.762 8.794 1.00 90.19 118 PHE A C 1
ATOM 948 O O . PHE A 1 118 ? -4.798 3.039 9.291 1.00 90.19 118 PHE A O 1
ATOM 955 N N . TYR A 1 119 ? -3.444 1.542 8.335 1.00 88.44 119 TYR A N 1
ATOM 956 C CA . TYR A 1 119 ? -4.437 0.487 8.425 1.00 88.44 119 TYR A CA 1
ATOM 957 C C . TYR A 1 119 ? -4.831 0.202 9.886 1.00 88.44 119 TYR A C 1
ATOM 959 O O . TYR A 1 119 ? -6.023 0.184 10.196 1.00 88.44 119 TYR A O 1
ATOM 967 N N . ILE A 1 120 ? -3.869 0.062 10.803 1.00 86.50 120 ILE A N 1
ATOM 968 C CA . ILE A 1 120 ? -4.152 -0.206 12.221 1.00 86.50 120 ILE A CA 1
ATOM 969 C C . ILE A 1 120 ? -4.960 0.920 12.876 1.00 86.50 120 ILE A C 1
ATOM 971 O O . ILE A 1 120 ? -5.962 0.622 13.532 1.00 86.50 120 ILE A O 1
ATOM 975 N N . VAL A 1 121 ? -4.630 2.198 12.644 1.00 91.38 121 VAL A N 1
ATOM 976 C CA . VAL A 1 121 ? -5.444 3.302 13.189 1.00 91.38 121 VAL A CA 1
ATOM 977 C C . VAL A 1 121 ? -6.870 3.274 12.657 1.00 91.38 121 VAL A C 1
ATOM 979 O O . VAL A 1 121 ? -7.812 3.458 13.427 1.00 91.38 121 VAL A O 1
ATOM 982 N N . THR A 1 122 ? -7.068 2.956 11.375 1.00 91.25 122 THR A N 1
ATOM 983 C CA . THR A 1 122 ? -8.425 2.842 10.826 1.00 91.25 122 THR A CA 1
ATOM 984 C C . THR A 1 122 ? -9.190 1.664 11.431 1.00 91.25 122 THR A C 1
ATOM 986 O O . THR A 1 122 ? -10.392 1.786 11.656 1.00 91.25 122 THR A O 1
ATOM 989 N N . GLN A 1 123 ? -8.528 0.555 11.778 1.00 86.56 123 GLN A N 1
ATOM 990 C CA . GLN A 1 123 ? -9.180 -0.553 12.485 1.00 86.56 123 GLN A CA 1
ATOM 991 C C . GLN A 1 123 ? -9.561 -0.177 13.917 1.00 86.56 123 GLN A C 1
ATOM 993 O O . GLN A 1 123 ? -10.682 -0.462 14.339 1.00 86.56 123 GLN A O 1
ATOM 998 N N . ILE A 1 124 ? -8.676 0.507 14.647 1.00 90.50 124 ILE A N 1
ATOM 999 C CA . ILE A 1 124 ? -8.953 1.003 16.003 1.00 90.50 124 ILE A CA 1
ATOM 1000 C C . ILE A 1 124 ? -10.155 1.955 15.986 1.00 90.50 124 ILE A C 1
ATOM 1002 O O . ILE A 1 124 ? -11.091 1.792 16.775 1.00 90.50 124 ILE A O 1
ATOM 1006 N N . LEU A 1 125 ? -10.178 2.903 15.045 1.00 93.62 125 LEU A N 1
ATOM 1007 C CA . LEU A 1 125 ? -11.298 3.826 14.877 1.00 93.62 125 LEU A CA 1
ATOM 1008 C C . LEU A 1 125 ? -12.583 3.096 14.486 1.00 93.62 125 LEU A C 1
ATOM 1010 O O . LEU A 1 125 ? -13.628 3.381 15.060 1.00 93.62 125 LEU A O 1
ATOM 1014 N N . ALA A 1 126 ? -12.530 2.129 13.566 1.00 89.00 126 ALA A N 1
ATOM 1015 C CA . ALA A 1 126 ? -13.710 1.365 13.160 1.00 89.00 126 ALA A CA 1
ATOM 1016 C C . ALA A 1 126 ? -14.280 0.514 14.307 1.00 89.00 126 ALA A C 1
ATOM 1018 O O . ALA A 1 126 ? -15.496 0.434 14.455 1.00 89.00 126 ALA A O 1
ATOM 1019 N N . CYS A 1 127 ? -13.427 -0.073 15.151 1.00 86.94 127 CYS A N 1
ATOM 1020 C CA . CYS A 1 127 ? -13.864 -0.816 16.337 1.00 86.94 127 CYS A CA 1
ATOM 1021 C C . CYS A 1 127 ? -14.469 0.094 17.416 1.00 86.94 127 CYS A C 1
ATOM 1023 O O . CYS A 1 127 ? -15.286 -0.361 18.209 1.00 86.94 127 CYS A O 1
ATOM 1025 N N . THR A 1 128 ? -14.087 1.372 17.437 1.00 91.81 128 THR A N 1
ATOM 1026 C CA . THR A 1 128 ? -14.546 2.346 18.438 1.00 91.81 128 THR A CA 1
ATOM 1027 C C . THR A 1 128 ? -15.816 3.083 17.998 1.00 91.81 128 THR A C 1
ATOM 1029 O O . THR A 1 128 ? -16.748 3.268 18.777 1.00 91.81 128 THR A O 1
ATOM 1032 N N . LEU A 1 129 ? -15.853 3.529 16.741 1.00 92.69 129 LEU A N 1
ATOM 1033 C CA . LEU A 1 129 ? -16.908 4.376 16.180 1.00 92.69 129 LEU A CA 1
ATOM 1034 C C . LEU A 1 129 ? -17.960 3.576 15.394 1.00 92.69 129 LEU A C 1
ATOM 1036 O O . LEU A 1 129 ? -19.083 4.052 15.237 1.00 92.69 129 LEU A O 1
ATOM 1040 N N . GLY A 1 130 ? -17.617 2.371 14.928 1.00 87.25 130 GLY A N 1
ATOM 1041 C CA . GLY A 1 130 ? -18.453 1.531 14.067 1.00 87.25 130 GLY A CA 1
ATOM 1042 C C . GLY A 1 130 ? -18.185 1.730 12.569 1.00 87.25 130 GLY A C 1
ATOM 1043 O O . GLY A 1 130 ? -17.722 2.785 12.125 1.00 87.25 130 GLY A O 1
ATOM 1044 N N . PHE A 1 131 ? -18.504 0.708 11.765 1.00 82.81 131 PHE A N 1
ATOM 1045 C CA . PHE A 1 131 ? -18.393 0.777 10.298 1.00 82.81 131 PHE A CA 1
ATOM 1046 C C . PHE A 1 131 ? -19.420 1.735 9.699 1.00 82.81 131 PHE A C 1
ATOM 1048 O O . PHE A 1 131 ? -19.135 2.394 8.704 1.00 82.81 131 PHE A O 1
ATOM 1055 N N . GLU A 1 132 ? -20.581 1.865 10.338 1.00 84.69 132 GLU A N 1
ATOM 1056 C CA . GLU A 1 132 ? -21.619 2.818 9.959 1.00 84.69 132 GLU A CA 1
ATOM 1057 C C . GLU A 1 132 ? -21.109 4.254 10.080 1.00 84.69 132 GLU A C 1
ATOM 1059 O O . GLU A 1 132 ? -21.379 5.073 9.206 1.00 84.69 132 GLU A O 1
ATOM 1064 N N . TYR A 1 133 ? -20.331 4.560 11.127 1.00 89.56 133 TYR A N 1
ATOM 1065 C CA . TYR A 1 133 ? -19.727 5.882 11.275 1.00 89.56 133 TYR A CA 1
ATOM 1066 C C . TYR A 1 133 ? -18.705 6.146 10.171 1.00 89.56 133 TYR A C 1
ATOM 1068 O O . TYR A 1 133 ? -18.738 7.215 9.567 1.00 89.56 133 TYR A O 1
ATOM 1076 N N . ARG A 1 134 ? -17.832 5.174 9.868 1.00 88.38 134 ARG A N 1
ATOM 1077 C CA . ARG A 1 134 ? -16.896 5.292 8.743 1.00 88.38 134 ARG A CA 1
ATOM 1078 C C . ARG A 1 134 ? -17.646 5.578 7.445 1.00 88.38 134 ARG A C 1
ATOM 1080 O O . ARG A 1 134 ? -17.253 6.487 6.736 1.00 88.38 134 ARG A O 1
ATOM 1087 N N . ASP A 1 135 ? -18.703 4.832 7.143 1.00 83.56 135 ASP A N 1
ATOM 1088 C CA . ASP A 1 135 ? -19.406 4.951 5.864 1.00 83.56 135 ASP A CA 1
ATOM 1089 C C . ASP A 1 135 ? -20.205 6.273 5.773 1.00 83.56 135 ASP A C 1
ATOM 1091 O O . ASP A 1 135 ? -20.164 6.946 4.745 1.00 83.56 135 ASP A O 1
ATOM 1095 N N . LEU A 1 136 ? -20.874 6.701 6.854 1.00 85.12 136 LEU A N 1
ATOM 1096 C CA . LEU A 1 136 ? -21.673 7.941 6.891 1.00 85.12 136 LEU A CA 1
ATOM 1097 C C . LEU A 1 136 ? -20.833 9.218 7.042 1.00 85.12 136 LEU A C 1
ATOM 1099 O O . LEU A 1 136 ? -21.214 10.272 6.536 1.00 85.12 136 LEU A O 1
ATOM 1103 N N . TYR A 1 137 ? -19.698 9.136 7.737 1.00 89.19 137 TYR A N 1
ATOM 1104 C CA . TYR A 1 137 ? -18.820 10.264 8.060 1.00 89.19 137 TYR A CA 1
ATOM 1105 C C . TYR A 1 137 ? -17.395 10.023 7.547 1.00 89.19 137 TYR A C 1
ATOM 1107 O O . TYR A 1 137 ? -16.414 10.347 8.218 1.00 89.19 137 TYR A O 1
ATOM 1115 N N . THR A 1 138 ? -17.285 9.480 6.329 1.00 88.88 138 THR A N 1
ATOM 1116 C CA . THR A 1 138 ? -16.029 9.036 5.691 1.00 88.88 138 THR A CA 1
ATOM 1117 C C . THR A 1 138 ? -14.910 10.072 5.796 1.00 88.88 138 THR A C 1
ATOM 1119 O O . THR A 1 138 ? -13.799 9.745 6.214 1.00 88.88 138 THR A O 1
ATOM 1122 N N . LYS A 1 139 ? -15.200 11.341 5.479 1.00 89.44 139 LYS A N 1
ATOM 1123 C CA . LYS A 1 139 ? -14.216 12.428 5.581 1.00 89.44 139 LYS A CA 1
ATOM 1124 C C . LYS A 1 139 ? -13.680 12.572 7.010 1.00 89.44 139 LYS A C 1
ATOM 1126 O O . LYS A 1 139 ? -12.475 12.478 7.214 1.00 89.44 139 LYS A O 1
ATOM 1131 N N . SER A 1 140 ? -14.574 12.760 7.982 1.00 91.88 140 SER A N 1
ATOM 1132 C CA . SER A 1 140 ? -14.200 12.967 9.386 1.00 91.88 140 SER A CA 1
ATOM 1133 C C . SER A 1 140 ? -13.441 11.764 9.950 1.00 91.88 140 SER A C 1
ATOM 1135 O O . SER A 1 140 ? -12.438 11.936 10.637 1.00 91.88 140 SER A O 1
ATOM 1137 N N . PHE A 1 141 ? -13.852 10.546 9.587 1.00 94.00 141 PHE A N 1
ATOM 1138 C CA . PHE A 1 141 ? -13.176 9.313 9.980 1.00 94.00 141 PHE A CA 1
ATOM 1139 C C . PHE A 1 141 ? -11.713 9.268 9.513 1.00 94.00 141 PHE A C 1
ATOM 1141 O O . PHE A 1 141 ? -10.810 9.009 10.311 1.00 94.00 141 PHE A O 1
ATOM 1148 N N . TYR A 1 142 ? -11.454 9.536 8.230 1.00 93.00 142 TYR A N 1
ATOM 1149 C CA . TYR A 1 142 ? -10.092 9.482 7.698 1.00 93.00 142 TYR A CA 1
ATOM 1150 C C . TYR A 1 142 ? -9.248 10.694 8.100 1.00 93.00 142 TYR A C 1
ATOM 1152 O O . TYR A 1 142 ? -8.048 10.538 8.316 1.00 93.00 142 TYR A O 1
ATOM 1160 N N . GLU A 1 143 ? -9.836 11.880 8.263 1.00 93.00 143 GLU A N 1
ATOM 1161 C CA . GLU A 1 143 ? -9.136 13.034 8.844 1.00 93.00 143 GLU A CA 1
ATOM 1162 C C . GLU A 1 143 ? -8.702 12.745 10.287 1.00 93.00 143 GLU A C 1
ATOM 1164 O O . GLU A 1 143 ? -7.555 13.007 10.642 1.00 93.00 143 GLU A O 1
ATOM 1169 N N . MET A 1 144 ? -9.559 12.102 11.087 1.00 95.31 144 MET A N 1
ATOM 1170 C CA . MET A 1 144 ? -9.223 11.669 12.444 1.00 95.31 144 MET A CA 1
ATOM 1171 C C . MET A 1 144 ? -8.054 10.676 12.456 1.00 95.31 144 MET A C 1
ATOM 1173 O O . MET A 1 144 ? -7.112 10.856 13.226 1.00 95.31 144 MET A O 1
ATOM 1177 N N . ALA A 1 145 ? -8.067 9.679 11.563 1.00 95.12 145 ALA A N 1
ATOM 1178 C CA . ALA A 1 145 ? -6.960 8.732 11.407 1.00 95.12 145 ALA A CA 1
ATOM 1179 C C . ALA A 1 145 ? -5.632 9.436 11.083 1.00 95.12 145 ALA A C 1
ATOM 1181 O O . ALA A 1 145 ? -4.599 9.122 11.669 1.00 95.12 145 ALA A O 1
ATOM 1182 N N . ASN A 1 146 ? -5.663 10.416 10.175 1.00 93.12 146 ASN A N 1
ATOM 1183 C CA . ASN A 1 146 ? -4.481 11.189 9.791 1.00 93.12 146 ASN A CA 1
ATOM 1184 C C . ASN A 1 146 ? -3.947 12.049 10.936 1.00 93.12 146 ASN A C 1
ATOM 1186 O O . ASN A 1 146 ? -2.737 12.111 11.131 1.00 93.12 146 ASN A O 1
ATOM 1190 N N . THR A 1 147 ? -4.831 12.700 11.691 1.00 94.50 147 THR A N 1
ATOM 1191 C CA . THR A 1 147 ? -4.432 13.512 12.845 1.00 94.50 147 THR A CA 1
ATOM 1192 C C . THR A 1 147 ? -3.782 12.652 13.925 1.00 94.50 147 THR A C 1
ATOM 1194 O O . THR A 1 147 ? -2.736 13.029 14.440 1.00 94.50 147 THR A O 1
ATOM 1197 N N . LEU A 1 148 ? -4.341 11.472 14.215 1.00 94.62 148 LEU A N 1
ATOM 1198 C CA . LEU A 1 148 ? -3.764 10.546 15.194 1.00 94.62 148 LEU A CA 1
ATOM 1199 C C . LEU A 1 148 ? -2.366 10.063 14.790 1.00 94.62 148 LEU A C 1
ATOM 1201 O O . LEU A 1 148 ? -1.478 10.036 15.630 1.00 94.62 148 LEU A O 1
ATOM 1205 N N . LEU A 1 149 ? -2.133 9.741 13.513 1.00 90.19 149 LEU A N 1
ATOM 1206 C CA . LEU A 1 149 ? -0.808 9.305 13.048 1.00 90.19 149 LEU A CA 1
ATOM 1207 C C . LEU A 1 149 ? 0.288 10.371 13.164 1.00 90.19 149 LEU A C 1
ATOM 1209 O O . LEU A 1 149 ? 1.466 10.017 13.163 1.00 90.19 149 LEU A O 1
ATOM 1213 N N . LYS A 1 150 ? -0.082 11.655 13.216 1.00 88.88 150 LYS A N 1
ATOM 1214 C CA . LYS A 1 150 ? 0.862 12.769 13.390 1.00 88.88 150 LYS A CA 1
ATOM 1215 C C . LYS A 1 150 ? 1.226 13.013 14.850 1.00 88.88 150 LYS A C 1
ATOM 1217 O O . LYS A 1 150 ? 2.204 13.702 15.115 1.00 88.88 150 LYS A O 1
ATOM 1222 N N . ASP A 1 151 ? 0.446 12.481 15.786 1.00 90.25 151 ASP A N 1
ATOM 1223 C CA . ASP A 1 151 ? 0.745 12.575 17.208 1.00 90.25 151 ASP A CA 1
ATOM 1224 C C . ASP A 1 151 ? 1.720 11.454 17.595 1.00 90.25 151 ASP A C 1
ATOM 1226 O O . ASP A 1 151 ? 1.376 10.273 17.559 1.00 90.25 151 ASP A O 1
ATOM 1230 N N . GLU A 1 152 ? 2.948 11.807 17.984 1.00 86.00 152 GLU A N 1
ATOM 1231 C CA . GLU A 1 152 ? 3.976 10.832 18.378 1.00 86.00 152 GLU A CA 1
ATOM 1232 C C . GLU A 1 152 ? 3.508 9.905 19.512 1.00 86.00 152 GLU A C 1
ATOM 1234 O O . GLU A 1 152 ? 3.874 8.727 19.554 1.00 86.00 152 GLU A O 1
ATOM 1239 N N . SER A 1 153 ? 2.646 10.397 20.410 1.00 88.88 153 SER A N 1
ATOM 1240 C CA . SER A 1 153 ? 2.123 9.603 21.525 1.00 88.88 153 SER A CA 1
ATOM 1241 C C . SER A 1 153 ? 1.139 8.516 21.079 1.00 88.88 153 SER A C 1
ATOM 1243 O O . SER A 1 153 ? 0.918 7.545 21.810 1.00 88.88 153 SER A O 1
ATOM 1245 N N . TYR A 1 154 ? 0.600 8.609 19.857 1.00 90.19 154 TYR A N 1
ATOM 1246 C CA . TYR A 1 154 ? -0.260 7.579 19.277 1.00 90.19 154 TYR A CA 1
ATOM 1247 C C . TYR A 1 154 ? 0.470 6.245 19.089 1.00 90.19 154 TYR A C 1
ATOM 1249 O O . TYR A 1 154 ? -0.154 5.184 19.172 1.00 90.19 154 TYR A O 1
ATOM 1257 N N . PHE A 1 155 ? 1.795 6.265 18.920 1.00 86.44 155 PHE A N 1
ATOM 1258 C CA . PHE A 1 155 ? 2.584 5.040 18.805 1.00 86.44 155 PHE A CA 1
ATOM 1259 C C . PHE A 1 155 ? 2.377 4.103 20.006 1.00 86.44 155 PHE A C 1
ATOM 1261 O O . PHE A 1 155 ? 2.304 2.887 19.839 1.00 86.44 155 PHE A O 1
ATOM 1268 N N . GLU A 1 156 ? 2.200 4.639 21.216 1.00 87.88 156 GLU A N 1
ATOM 1269 C CA . GLU A 1 156 ? 1.918 3.807 22.387 1.00 87.88 156 GLU A CA 1
ATOM 1270 C C . GLU A 1 156 ? 0.537 3.139 22.337 1.00 87.88 156 GLU A C 1
ATOM 1272 O O . GLU A 1 156 ? 0.399 1.994 22.770 1.00 87.88 156 GLU A O 1
ATOM 1277 N N . VAL A 1 157 ? -0.475 3.829 21.797 1.00 90.94 157 VAL A N 1
ATOM 1278 C CA . VAL A 1 157 ? -1.823 3.272 21.589 1.00 90.94 157 VAL A CA 1
ATOM 1279 C C . VAL A 1 157 ? -1.745 2.072 20.654 1.00 90.94 157 VAL A C 1
ATOM 1281 O O . VAL A 1 157 ? -2.307 1.018 20.960 1.00 90.94 157 VAL A O 1
ATOM 1284 N N . GLU A 1 158 ? -1.027 2.236 19.541 1.00 86.50 158 GLU A N 1
ATOM 1285 C CA . GLU A 1 158 ? -0.796 1.198 18.539 1.00 86.50 158 GLU A CA 1
ATOM 1286 C C . GLU A 1 158 ? -0.078 -0.015 19.149 1.00 86.50 158 GLU A C 1
ATOM 1288 O O . GLU A 1 158 ? -0.552 -1.143 19.005 1.00 86.50 158 GLU A O 1
ATOM 1293 N N . GLN A 1 159 ? 1.025 0.199 19.877 1.00 83.31 159 GLN A N 1
ATOM 1294 C CA . GLN A 1 159 ? 1.769 -0.888 20.524 1.00 83.31 159 GLN A CA 1
ATOM 1295 C C . GLN A 1 159 ? 0.885 -1.684 21.487 1.00 83.31 159 GLN A C 1
ATOM 1297 O O . GLN A 1 159 ? 0.902 -2.917 21.473 1.00 83.31 159 GLN A O 1
ATOM 1302 N N . ASP A 1 160 ? 0.100 -0.988 22.308 1.00 87.25 160 ASP A N 1
ATOM 1303 C CA . ASP A 1 160 ? -0.776 -1.631 23.277 1.00 87.25 160 ASP A CA 1
ATOM 1304 C C . ASP A 1 160 ? -1.902 -2.407 22.585 1.00 87.25 160 ASP A C 1
ATOM 1306 O O . ASP A 1 160 ? -2.150 -3.562 22.928 1.00 87.25 160 ASP A O 1
ATOM 1310 N N . PHE A 1 161 ? -2.527 -1.830 21.559 1.00 87.19 161 PHE A N 1
ATOM 1311 C CA . PHE A 1 161 ? -3.559 -2.508 20.777 1.00 87.19 161 PHE A CA 1
ATOM 1312 C C . PHE A 1 161 ? -3.031 -3.801 20.143 1.00 87.19 161 PHE A C 1
ATOM 1314 O O . PHE A 1 161 ? -3.634 -4.867 20.254 1.00 87.19 161 PHE A O 1
ATOM 1321 N N . LEU A 1 162 ? -1.866 -3.730 19.506 1.00 81.56 162 LEU A N 1
ATOM 1322 C CA . LEU A 1 162 ? -1.286 -4.854 18.780 1.00 81.56 162 LEU A CA 1
ATOM 1323 C C . LEU A 1 162 ? -0.814 -5.980 19.696 1.00 81.56 162 LEU A C 1
ATOM 1325 O O . LEU A 1 162 ? -0.968 -7.151 19.332 1.00 81.56 162 LEU A O 1
ATOM 1329 N N . LYS A 1 163 ? -0.307 -5.653 20.891 1.00 81.19 163 LYS A N 1
ATOM 1330 C CA . LYS A 1 163 ? -0.049 -6.648 21.940 1.00 81.19 163 LYS A CA 1
ATOM 1331 C C . LYS A 1 163 ? -1.317 -7.424 22.267 1.00 81.19 163 LYS A C 1
ATOM 1333 O O . LYS A 1 163 ? -1.273 -8.648 22.242 1.00 81.19 163 LYS A O 1
ATOM 1338 N N . ALA A 1 164 ? -2.448 -6.738 22.456 1.00 83.12 164 ALA A N 1
ATOM 1339 C CA . ALA A 1 164 ? -3.725 -7.399 22.718 1.00 83.12 164 ALA A CA 1
ATOM 1340 C C . ALA A 1 164 ? -4.104 -8.388 21.600 1.00 83.12 164 ALA A C 1
ATOM 1342 O O . ALA A 1 164 ? -4.555 -9.493 21.883 1.00 83.12 164 ALA A O 1
ATOM 1343 N N . THR A 1 165 ? -3.853 -8.035 20.333 1.00 77.69 165 THR A N 1
ATOM 1344 C CA . THR A 1 165 ? -4.137 -8.920 19.182 1.00 77.69 165 THR A CA 1
ATOM 1345 C C . THR A 1 165 ? -3.151 -10.077 19.001 1.00 77.69 165 THR A C 1
ATOM 1347 O O . THR A 1 165 ? -3.430 -10.995 18.238 1.00 77.69 165 THR A O 1
ATOM 1350 N N . SER A 1 166 ? -1.991 -10.019 19.660 1.00 75.00 166 SER A N 1
ATOM 1351 C CA . SER A 1 166 ? -0.929 -11.030 19.552 1.00 75.00 166 SER A CA 1
ATOM 1352 C C . SER A 1 166 ? -0.957 -12.044 20.700 1.00 75.00 166 SER A C 1
ATOM 1354 O O . SER A 1 166 ? -0.246 -13.049 20.655 1.00 75.00 166 SER A O 1
ATOM 1356 N N . LEU A 1 167 ? -1.737 -11.769 21.750 1.00 77.31 167 LEU A N 1
ATOM 1357 C CA . LEU A 1 167 ? -1.955 -12.691 22.858 1.00 77.31 167 LEU A CA 1
ATOM 1358 C C . LEU A 1 167 ? -2.800 -13.882 22.406 1.00 77.31 167 LEU A C 1
ATOM 1360 O O . LEU A 1 167 ? -3.608 -13.795 21.481 1.00 77.31 167 LEU A O 1
ATOM 1364 N N . LYS A 1 168 ? -2.629 -15.012 23.095 1.00 76.06 168 LYS A N 1
ATOM 1365 C CA . LYS A 1 168 ? -3.419 -16.205 22.803 1.00 76.06 168 LYS A CA 1
ATOM 1366 C C . LYS A 1 168 ? -4.900 -15.957 23.127 1.00 76.06 168 LYS A C 1
ATOM 1368 O O . LYS A 1 168 ? -5.171 -15.349 24.163 1.00 76.06 168 LYS A O 1
ATOM 1373 N N . PRO A 1 169 ? -5.854 -16.458 22.321 1.00 76.06 169 PRO A N 1
ATOM 1374 C CA . PRO A 1 169 ? -7.285 -16.217 22.529 1.00 76.06 169 PRO A CA 1
ATOM 1375 C C . PRO A 1 169 ? -7.806 -16.599 23.922 1.00 76.06 169 PRO A C 1
ATOM 1377 O O . PRO A 1 169 ? -8.753 -15.987 24.410 1.00 76.06 169 PRO A O 1
ATOM 1380 N N . GLU A 1 170 ? -7.190 -17.585 24.580 1.00 80.31 170 GLU A N 1
ATOM 1381 C CA . GLU A 1 170 ? -7.525 -17.992 25.947 1.00 80.31 170 GLU A CA 1
ATOM 1382 C C . GLU A 1 170 ? -7.135 -16.968 27.033 1.00 80.31 170 GLU A C 1
ATOM 1384 O O . GLU A 1 170 ? -7.709 -16.991 28.123 1.00 80.31 170 GLU A O 1
ATOM 1389 N N . SER A 1 171 ? -6.220 -16.033 26.752 1.00 84.88 171 SER A N 1
ATOM 1390 C CA . SER A 1 171 ? -5.756 -14.989 27.683 1.00 84.88 171 SER A CA 1
ATOM 1391 C C . SER A 1 171 ? -6.733 -13.808 27.781 1.00 84.88 171 SER A C 1
ATOM 1393 O O . SER A 1 171 ? -6.337 -12.645 27.733 1.00 84.88 171 SER A O 1
ATOM 1395 N N . ILE A 1 172 ? -8.028 -14.096 27.932 1.00 88.00 172 ILE A N 1
ATOM 1396 C CA . ILE A 1 172 ? -9.135 -13.125 27.868 1.00 88.00 172 ILE A CA 1
ATOM 1397 C C . ILE A 1 172 ? -8.907 -11.892 28.754 1.00 88.00 172 ILE A C 1
ATOM 1399 O O . ILE A 1 172 ? -9.030 -10.763 28.285 1.00 88.00 172 ILE A O 1
ATOM 1403 N N . VAL A 1 173 ? -8.562 -12.104 30.026 1.00 90.06 173 VAL A N 1
ATOM 1404 C CA . VAL A 1 173 ? -8.382 -11.012 30.999 1.00 90.06 173 VAL A CA 1
ATOM 1405 C C . VAL A 1 173 ? -7.229 -10.097 30.589 1.00 90.06 173 VAL A C 1
ATOM 1407 O O . VAL A 1 173 ? -7.340 -8.878 30.673 1.00 90.06 173 VAL A O 1
ATOM 1410 N N . GLU A 1 174 ? -6.131 -10.677 30.111 1.00 89.56 174 GLU A N 1
ATOM 1411 C CA . GLU A 1 174 ? -4.951 -9.925 29.690 1.00 89.56 174 GLU A CA 1
ATOM 1412 C C . GLU A 1 174 ? -5.220 -9.135 28.406 1.00 89.56 174 GLU A C 1
ATOM 1414 O O . GLU A 1 174 ? -4.882 -7.955 28.335 1.00 89.56 174 GLU A O 1
ATOM 1419 N N . ILE A 1 175 ? -5.923 -9.738 27.440 1.00 87.94 175 ILE A N 1
ATOM 1420 C CA . ILE A 1 175 ? -6.374 -9.060 26.219 1.00 87.94 175 ILE A CA 1
ATOM 1421 C C . ILE A 1 175 ? -7.256 -7.858 26.567 1.00 87.94 175 ILE A C 1
ATOM 1423 O O . ILE A 1 175 ? -6.999 -6.754 26.089 1.00 87.94 175 ILE A O 1
ATOM 1427 N N . ASN A 1 176 ? -8.268 -8.051 27.417 1.00 91.06 176 ASN A N 1
ATOM 1428 C CA . ASN A 1 176 ? -9.183 -6.983 27.813 1.00 91.06 176 ASN A CA 1
ATOM 1429 C C . ASN A 1 176 ? -8.449 -5.843 28.526 1.00 91.06 176 ASN A C 1
ATOM 1431 O O . ASN A 1 176 ? -8.632 -4.683 28.165 1.00 91.06 176 ASN A O 1
ATOM 1435 N N . ASN A 1 177 ? -7.570 -6.164 29.480 1.00 92.06 177 ASN A N 1
ATOM 1436 C CA . ASN A 1 177 ? -6.756 -5.163 30.172 1.00 92.06 177 ASN A CA 1
ATOM 1437 C C . ASN A 1 177 ? -5.906 -4.357 29.184 1.00 92.06 177 ASN A C 1
ATOM 1439 O O . ASN A 1 177 ? -5.833 -3.131 29.269 1.00 92.06 177 ASN A O 1
ATOM 1443 N N . GLN A 1 178 ? -5.298 -5.040 28.218 1.00 91.31 178 GLN A N 1
ATOM 1444 C CA . GLN A 1 178 ? -4.440 -4.420 27.224 1.00 91.31 178 GLN A CA 1
ATOM 1445 C C . GLN A 1 178 ? -5.228 -3.524 26.243 1.00 91.31 178 GLN A C 1
ATOM 1447 O O . GLN A 1 178 ? -4.768 -2.429 25.906 1.00 91.31 178 GLN A O 1
ATOM 1452 N N . LEU A 1 179 ? -6.444 -3.925 25.851 1.00 92.25 179 LEU A N 1
ATOM 1453 C CA . LEU A 1 179 ? -7.372 -3.082 25.084 1.00 92.25 179 LEU A CA 1
ATOM 1454 C C . LEU A 1 179 ? -7.815 -1.850 25.886 1.00 92.25 179 LEU A C 1
ATOM 1456 O O . LEU A 1 179 ? -7.766 -0.736 25.366 1.00 92.25 179 LEU A O 1
ATOM 1460 N N . CYS A 1 180 ? -8.178 -2.016 27.162 1.00 94.25 180 CYS A N 1
ATOM 1461 C CA . CYS A 1 180 ? -8.544 -0.907 28.048 1.00 94.25 180 CYS A CA 1
ATOM 1462 C C . CYS A 1 180 ? -7.413 0.121 28.189 1.00 94.25 180 CYS A C 1
ATOM 1464 O O . CYS A 1 180 ? -7.671 1.329 28.164 1.00 94.25 180 CYS A O 1
ATOM 1466 N N . LEU A 1 181 ? -6.160 -0.333 28.306 1.00 94.69 181 LEU A N 1
ATOM 1467 C CA . LEU A 1 181 ? -4.984 0.543 28.336 1.00 94.69 181 LEU A CA 1
ATOM 1468 C C . LEU A 1 181 ? -4.831 1.327 27.028 1.00 94.69 181 LEU A C 1
ATOM 1470 O O . LEU A 1 181 ? -4.708 2.555 27.068 1.00 94.69 181 LEU A O 1
ATOM 1474 N N . SER A 1 182 ? -4.908 0.641 25.883 1.00 94.81 182 SER A N 1
ATOM 1475 C CA . SER A 1 182 ? -4.842 1.272 24.559 1.00 94.81 182 SER A CA 1
ATOM 1476 C C . SER A 1 182 ? -5.928 2.346 24.393 1.00 94.81 182 SER A C 1
ATOM 1478 O O . SER A 1 182 ? -5.627 3.497 24.069 1.00 94.81 182 SER A O 1
ATOM 1480 N N . PHE A 1 183 ? -7.184 2.029 24.722 1.00 96.50 183 PHE A N 1
ATOM 1481 C CA . PHE A 1 183 ? -8.306 2.966 24.619 1.00 96.50 183 PHE A CA 1
ATOM 1482 C C . PHE A 1 183 ? -8.229 4.128 25.610 1.00 96.50 183 PHE A C 1
ATOM 1484 O O . PHE A 1 183 ? -8.588 5.254 25.262 1.00 96.50 183 PHE A O 1
ATOM 1491 N N . SER A 1 184 ? -7.701 3.905 26.814 1.00 96.62 184 SER A N 1
ATOM 1492 C CA . SER A 1 184 ? -7.476 4.978 27.789 1.00 96.62 184 SER A CA 1
ATOM 1493 C C . SER A 1 184 ? -6.446 5.992 27.290 1.00 96.62 184 SER A C 1
ATOM 1495 O O . SER A 1 184 ? -6.651 7.203 27.419 1.00 96.62 184 SER A O 1
ATOM 1497 N N . LYS A 1 185 ? -5.359 5.515 26.670 1.00 97.25 185 LYS A N 1
ATOM 1498 C CA . LYS A 1 185 ? -4.356 6.376 26.029 1.00 97.25 185 LYS A CA 1
ATOM 1499 C C . LYS A 1 185 ? -4.941 7.109 24.824 1.00 97.25 185 LYS A C 1
ATOM 1501 O O . LYS A 1 185 ? -4.802 8.327 24.743 1.00 97.25 185 LYS A O 1
ATOM 1506 N N . LEU A 1 186 ? -5.676 6.408 23.957 1.00 97.62 186 LEU A N 1
ATOM 1507 C CA . LEU A 1 186 ? -6.341 7.019 22.804 1.00 97.62 186 LEU A CA 1
ATOM 1508 C C . LEU A 1 186 ? -7.297 8.136 23.226 1.00 97.62 186 LEU A C 1
ATOM 1510 O O . LEU A 1 186 ? -7.287 9.209 22.634 1.00 97.62 186 LEU A O 1
ATOM 1514 N N . LYS A 1 187 ? -8.079 7.919 24.288 1.00 97.56 187 LYS A N 1
ATOM 1515 C CA . LYS A 1 187 ? -8.993 8.925 24.839 1.00 97.56 187 LYS A CA 1
ATOM 1516 C C . LYS A 1 187 ? -8.240 10.177 25.277 1.00 97.56 187 LYS A C 1
ATOM 1518 O O . LYS A 1 187 ? -8.697 11.285 25.000 1.00 97.56 187 LYS A O 1
ATOM 1523 N N . LYS A 1 188 ? -7.103 10.017 25.963 1.00 97.06 188 LYS A N 1
ATOM 1524 C CA . LYS A 1 188 ? -6.264 11.141 26.400 1.00 97.06 188 LYS A CA 1
ATOM 1525 C C . LYS A 1 188 ? -5.763 11.953 25.203 1.00 97.06 188 LYS A C 1
ATOM 1527 O O . LYS A 1 188 ? -5.851 13.173 25.249 1.00 97.06 188 LYS A O 1
ATOM 1532 N N . ILE A 1 189 ? -5.300 11.283 24.147 1.00 96.62 189 ILE A N 1
ATOM 1533 C CA . ILE A 1 189 ? -4.857 11.931 22.903 1.00 96.62 189 ILE A CA 1
ATOM 1534 C C . ILE A 1 189 ? -6.026 12.661 22.242 1.00 96.62 189 ILE A C 1
ATOM 1536 O O . ILE A 1 189 ? -5.958 13.866 22.027 1.00 96.62 189 ILE A O 1
ATOM 1540 N N . ALA A 1 190 ? -7.134 11.958 21.999 1.00 96.81 190 ALA A N 1
ATOM 1541 C CA . ALA A 1 190 ? -8.323 12.501 21.347 1.00 96.81 190 ALA A CA 1
ATOM 1542 C C . ALA A 1 190 ? -8.905 13.719 22.084 1.00 96.81 190 ALA A C 1
ATOM 1544 O O . ALA A 1 190 ? -9.417 14.633 21.450 1.00 96.81 190 ALA A O 1
ATOM 1545 N N . SER A 1 191 ? -8.772 13.778 23.413 1.00 96.38 191 SER A N 1
ATOM 1546 C CA . SER A 1 191 ? -9.236 14.916 24.224 1.00 96.38 191 SER A CA 1
ATOM 1547 C C . SER A 1 191 ? -8.474 16.220 23.944 1.00 96.38 191 SER A C 1
ATOM 1549 O O . SER A 1 191 ? -8.967 17.291 24.292 1.00 96.38 191 SER A O 1
ATOM 1551 N N . ASN A 1 192 ? -7.296 16.154 23.312 1.00 95.50 192 ASN A N 1
ATOM 1552 C CA . ASN A 1 192 ? -6.535 17.334 22.891 1.00 95.50 192 ASN A CA 1
ATOM 1553 C C . ASN A 1 192 ? -7.050 17.934 21.571 1.00 95.50 192 ASN A C 1
ATOM 1555 O O . ASN A 1 192 ? -6.638 19.032 21.200 1.00 95.50 192 ASN A O 1
ATOM 1559 N N . TYR A 1 193 ? -7.943 17.235 20.864 1.00 94.69 193 TYR A N 1
ATOM 1560 C CA . TYR A 1 193 ? -8.435 17.619 19.545 1.00 94.69 193 TYR A CA 1
ATOM 1561 C C . TYR A 1 193 ? -9.950 17.867 19.590 1.00 94.69 193 TYR A C 1
ATOM 1563 O O . TYR A 1 193 ? -10.720 16.913 19.711 1.00 94.69 193 TYR A O 1
ATOM 1571 N N . PRO A 1 194 ? -10.415 19.125 19.446 1.00 89.31 194 PRO A N 1
ATOM 1572 C CA . PRO A 1 194 ? -11.842 19.459 19.521 1.00 89.31 194 PRO A CA 1
ATOM 1573 C C . PRO A 1 194 ? -12.729 18.669 18.546 1.00 89.31 194 PRO A C 1
ATOM 1575 O O . PRO A 1 194 ? -13.851 18.292 18.887 1.00 89.31 194 PRO A O 1
ATOM 1578 N N . ASP A 1 195 ? -12.208 18.353 17.359 1.00 90.19 195 ASP A N 1
ATOM 1579 C CA . ASP A 1 195 ? -12.931 17.618 16.314 1.00 90.19 195 ASP A CA 1
ATOM 1580 C C . ASP A 1 195 ? -13.077 16.110 16.613 1.00 90.19 195 ASP A C 1
ATOM 1582 O O . ASP A 1 195 ? -13.727 15.383 15.863 1.00 90.19 195 ASP A O 1
ATOM 1586 N N . MET A 1 196 ? -12.504 15.620 17.720 1.00 95.75 196 MET A N 1
ATOM 1587 C CA . MET A 1 196 ? -12.557 14.213 18.133 1.00 95.75 196 MET A CA 1
ATOM 1588 C C . MET A 1 196 ? -13.497 13.950 19.319 1.00 95.75 196 MET A C 1
ATOM 1590 O O . MET A 1 196 ? -13.466 12.862 19.894 1.00 95.75 196 MET A O 1
ATOM 1594 N N . ASN A 1 197 ? -14.382 14.887 19.677 1.00 94.19 197 ASN A N 1
ATOM 1595 C CA . ASN A 1 197 ? -15.314 14.710 20.804 1.00 94.19 197 ASN A CA 1
ATOM 1596 C C . ASN A 1 197 ? -16.156 13.426 20.704 1.00 94.19 197 ASN A C 1
ATOM 1598 O O . ASN A 1 197 ? -16.309 12.713 21.693 1.00 94.19 197 ASN A O 1
ATOM 1602 N N . VAL A 1 198 ? -16.624 13.070 19.502 1.00 95.31 198 VAL A N 1
ATOM 1603 C CA . VAL A 1 198 ? -17.376 11.820 19.281 1.00 95.31 198 VAL A CA 1
ATOM 1604 C C . VAL A 1 198 ? -16.551 10.573 19.621 1.00 95.31 198 VAL A C 1
ATOM 1606 O O . VAL A 1 198 ? -17.078 9.607 20.172 1.00 95.31 198 VAL A O 1
ATOM 1609 N N . LEU A 1 199 ? -15.243 10.599 19.346 1.00 96.81 199 LEU A N 1
ATOM 1610 C CA . LEU A 1 199 ? -14.325 9.520 19.700 1.00 96.81 199 LEU A CA 1
ATOM 1611 C C . LEU A 1 199 ? -14.149 9.443 21.218 1.00 96.81 199 LEU A C 1
ATOM 1613 O O . LEU A 1 199 ? -14.231 8.357 21.787 1.00 96.81 199 LEU A O 1
ATOM 1617 N N . VAL A 1 200 ? -13.976 10.587 21.885 1.00 97.56 200 VAL A N 1
ATOM 1618 C CA . VAL A 1 200 ? -13.863 10.663 23.351 1.00 97.56 200 VAL A CA 1
ATOM 1619 C C . VAL A 1 200 ? -15.116 10.108 24.036 1.00 97.56 200 VAL A C 1
ATOM 1621 O O . VAL A 1 200 ? -15.003 9.310 24.968 1.00 97.56 200 VAL A O 1
ATOM 1624 N N . GLU A 1 201 ? -16.308 10.482 23.569 1.00 95.69 201 GLU A N 1
ATOM 1625 C CA . GLU A 1 201 ? -17.584 9.983 24.094 1.00 95.69 201 GLU A CA 1
ATOM 1626 C C . GLU A 1 201 ? -17.721 8.466 23.936 1.00 95.69 201 GLU A C 1
ATOM 1628 O O . GLU A 1 201 ? -18.086 7.775 24.890 1.00 95.69 201 GLU A O 1
ATOM 1633 N N . LYS A 1 202 ? -17.372 7.925 22.763 1.00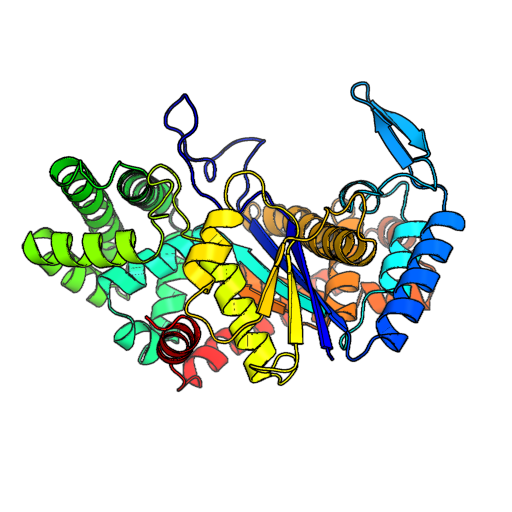 95.62 202 LYS A N 1
ATOM 1634 C CA . LYS A 1 202 ? -17.403 6.477 22.519 1.00 95.62 202 LYS A CA 1
ATOM 1635 C C . LYS A 1 202 ? -16.408 5.723 23.393 1.00 95.62 202 LYS A C 1
ATOM 1637 O O . LYS A 1 202 ? -16.775 4.719 23.998 1.00 95.62 202 LYS A O 1
ATOM 1642 N N . LEU A 1 203 ? -15.189 6.240 23.538 1.00 96.81 203 LEU A N 1
ATOM 1643 C CA . LEU A 1 203 ? -14.172 5.643 24.405 1.00 96.81 203 LEU A CA 1
ATOM 1644 C C . LEU A 1 203 ? -14.587 5.660 25.879 1.00 96.81 203 LEU A C 1
ATOM 1646 O O . LEU A 1 203 ? -14.329 4.690 26.584 1.00 96.81 203 LEU A O 1
ATOM 1650 N N . ASN A 1 204 ? -15.269 6.711 26.350 1.00 95.38 204 ASN A N 1
ATOM 1651 C CA . ASN A 1 204 ? -15.838 6.727 27.702 1.00 95.38 204 ASN A CA 1
ATOM 1652 C C . ASN A 1 204 ? -16.815 5.571 27.925 1.00 95.38 204 ASN A C 1
ATOM 1654 O O . ASN A 1 204 ? -16.740 4.916 28.963 1.00 95.38 204 ASN A O 1
ATOM 1658 N N . GLY A 1 205 ? -17.705 5.324 26.960 1.00 93.94 205 GLY A N 1
ATOM 1659 C CA . GLY A 1 205 ? -18.646 4.207 27.020 1.00 93.94 205 GLY A CA 1
ATOM 1660 C C . GLY A 1 205 ? -17.930 2.860 27.061 1.00 93.94 205 GLY A C 1
ATOM 1661 O O . GLY A 1 205 ? -18.197 2.068 27.956 1.00 93.94 205 GLY A O 1
ATOM 1662 N N . ILE A 1 206 ? -16.968 2.650 26.159 1.00 93.88 206 ILE A N 1
ATOM 1663 C CA . ILE A 1 206 ? -16.211 1.395 26.049 1.00 93.88 206 ILE A CA 1
ATOM 1664 C C . ILE A 1 206 ? -15.414 1.098 27.324 1.00 93.88 206 ILE A C 1
ATOM 1666 O O . ILE A 1 206 ? -15.466 -0.011 27.837 1.00 93.88 206 ILE A O 1
ATOM 1670 N N . ILE A 1 207 ? -14.687 2.083 27.857 1.00 93.75 207 ILE A N 1
ATOM 1671 C CA . ILE A 1 207 ? -13.829 1.899 29.041 1.00 93.75 207 ILE A CA 1
ATOM 1672 C C . ILE A 1 207 ? -14.659 1.657 30.314 1.00 93.75 207 ILE A C 1
ATOM 1674 O O . ILE A 1 207 ? -14.161 1.066 31.267 1.00 93.75 207 ILE A O 1
ATOM 1678 N N . SER A 1 208 ? -15.910 2.122 30.347 1.00 91.31 208 SER A N 1
ATOM 1679 C CA . SER A 1 208 ? -16.783 1.999 31.523 1.00 91.31 208 SER A CA 1
ATOM 1680 C C . SER A 1 208 ? -17.662 0.743 31.504 1.00 91.31 208 SER A C 1
ATOM 1682 O O . SER A 1 208 ? -18.438 0.541 32.437 1.00 91.31 208 SER A O 1
ATOM 1684 N N . ASP A 1 209 ? -17.584 -0.068 30.448 1.00 91.31 209 ASP A N 1
ATOM 1685 C CA . ASP A 1 209 ? -18.467 -1.207 30.201 1.00 91.31 209 ASP A CA 1
ATOM 1686 C C . ASP A 1 209 ? -17.672 -2.395 29.640 1.00 91.31 209 ASP A C 1
ATOM 1688 O O . ASP A 1 209 ? -17.394 -2.476 28.440 1.00 91.31 209 ASP A O 1
ATOM 1692 N N . ASP A 1 210 ? -17.346 -3.353 30.511 1.00 87.00 210 ASP A N 1
ATOM 1693 C CA . ASP A 1 210 ? -16.596 -4.565 30.153 1.00 87.00 210 ASP A CA 1
ATOM 1694 C C . ASP A 1 210 ? -17.241 -5.339 28.988 1.00 87.00 210 ASP A C 1
ATOM 1696 O O . ASP A 1 210 ? -16.538 -5.968 28.194 1.00 87.00 210 ASP A O 1
ATOM 1700 N N . SER A 1 211 ? -18.569 -5.254 28.819 1.00 89.31 211 SER A N 1
ATOM 1701 C CA . SER A 1 211 ? -19.267 -5.931 27.720 1.00 89.31 211 SER A CA 1
ATOM 1702 C C . SER A 1 211 ? -18.931 -5.336 26.346 1.00 89.31 211 SER A C 1
ATOM 1704 O O . SER A 1 211 ? -18.901 -6.055 25.341 1.00 89.31 211 SER A O 1
ATOM 1706 N N . GLN A 1 212 ? -18.609 -4.040 26.281 1.00 90.12 212 GLN A N 1
ATOM 1707 C CA . GLN A 1 212 ? -18.173 -3.387 25.046 1.00 90.12 212 GLN A CA 1
ATOM 1708 C C . GLN A 1 212 ? -16.736 -3.760 24.692 1.00 90.12 212 GLN A C 1
ATOM 1710 O O . GLN A 1 212 ? -16.452 -4.027 23.523 1.00 90.12 212 GLN A O 1
ATOM 1715 N N . ILE A 1 213 ? -15.849 -3.854 25.686 1.00 89.75 213 ILE A N 1
ATOM 1716 C CA . ILE A 1 213 ? -14.491 -4.381 25.493 1.00 89.75 213 ILE A CA 1
ATOM 1717 C C . ILE A 1 213 ? -14.547 -5.823 24.982 1.00 89.75 213 ILE A C 1
ATOM 1719 O O . ILE A 1 213 ? -13.868 -6.153 24.009 1.00 89.75 213 ILE A O 1
ATOM 1723 N N . ASP A 1 214 ? -15.404 -6.662 25.566 1.00 86.12 214 ASP A N 1
ATOM 1724 C CA . ASP A 1 214 ? -15.619 -8.042 25.122 1.00 86.12 214 ASP A CA 1
ATOM 1725 C C . ASP A 1 214 ? -16.128 -8.127 23.675 1.00 86.12 214 ASP A C 1
ATOM 1727 O O . ASP A 1 214 ? -15.667 -8.968 22.891 1.00 86.12 214 ASP A O 1
ATOM 1731 N N . SER A 1 215 ? -17.059 -7.247 23.298 1.00 85.81 215 SER A N 1
ATOM 1732 C CA . SER A 1 215 ? -17.571 -7.146 21.928 1.00 85.81 215 SER A CA 1
ATOM 1733 C C . SER A 1 215 ? -16.458 -6.766 20.947 1.00 85.81 215 SER A C 1
ATOM 1735 O O . SER A 1 215 ? -16.237 -7.455 19.947 1.00 85.81 215 SER A O 1
ATOM 1737 N N . ILE A 1 216 ? -15.676 -5.734 21.276 1.00 85.50 216 ILE A N 1
ATOM 1738 C CA . ILE A 1 216 ? -14.542 -5.275 20.468 1.00 85.50 216 ILE A CA 1
ATOM 1739 C C . ILE A 1 216 ? -13.476 -6.364 20.338 1.00 85.50 216 ILE A C 1
ATOM 1741 O O . ILE A 1 216 ? -13.028 -6.642 19.225 1.00 85.50 216 ILE A O 1
ATOM 1745 N N . ARG A 1 217 ? -13.115 -7.038 21.437 1.00 85.25 217 ARG A N 1
ATOM 1746 C CA . ARG A 1 217 ? -12.211 -8.194 21.413 1.00 85.25 217 ARG A CA 1
ATOM 1747 C C . ARG A 1 217 ? -12.709 -9.233 20.419 1.00 85.25 217 ARG A C 1
ATOM 1749 O O . ARG A 1 217 ? -11.938 -9.701 19.589 1.00 85.25 217 ARG A O 1
ATOM 1756 N N . THR A 1 218 ? -13.987 -9.593 20.489 1.00 78.56 218 THR A N 1
ATOM 1757 C CA . THR A 1 218 ? -14.571 -10.617 19.613 1.00 78.56 218 THR A CA 1
ATOM 1758 C C . THR A 1 218 ? -14.487 -10.203 18.144 1.00 78.56 218 THR A C 1
ATOM 1760 O O . THR A 1 218 ? -14.121 -11.017 17.297 1.00 78.56 218 THR A O 1
ATOM 1763 N N . VAL A 1 219 ? -14.738 -8.930 17.827 1.00 75.12 219 VAL A N 1
ATOM 1764 C CA . VAL A 1 219 ? -14.600 -8.389 16.465 1.00 75.12 219 VAL A CA 1
ATOM 1765 C C . VAL A 1 219 ? -13.144 -8.388 15.993 1.00 75.12 219 VAL A C 1
ATOM 1767 O O . VAL A 1 219 ? -12.873 -8.785 14.865 1.00 75.12 219 VAL A O 1
ATOM 1770 N N . ILE A 1 220 ? -12.194 -7.973 16.829 1.00 70.88 220 ILE A N 1
ATOM 1771 C CA . ILE A 1 220 ? -10.775 -7.914 16.454 1.00 70.88 220 ILE A CA 1
ATOM 1772 C C . ILE A 1 220 ? -10.195 -9.319 16.287 1.00 70.88 220 ILE A C 1
ATOM 1774 O O . ILE A 1 220 ? -9.550 -9.599 15.278 1.00 70.88 220 ILE A O 1
ATOM 1778 N N . LEU A 1 221 ? -10.455 -10.218 17.243 1.00 65.25 221 LEU A N 1
ATOM 1779 C CA . LEU A 1 221 ? -9.977 -11.598 17.179 1.00 65.25 221 LEU A CA 1
ATOM 1780 C C . LEU A 1 221 ? -10.629 -12.351 16.012 1.00 65.25 221 LEU A C 1
ATOM 1782 O O . LEU A 1 221 ? -9.937 -13.084 15.311 1.00 65.25 221 LEU A O 1
ATOM 1786 N N . SER A 1 222 ? -11.916 -12.130 15.721 1.00 60.59 222 SER A N 1
ATOM 1787 C CA . SER A 1 222 ? -12.555 -12.737 14.540 1.00 60.59 222 SER A CA 1
ATOM 1788 C C . SER A 1 222 ? -12.025 -12.199 13.206 1.00 60.59 222 SER A C 1
ATOM 1790 O O . SER A 1 222 ? -12.059 -12.922 12.216 1.00 60.59 222 SER A O 1
ATOM 1792 N N . LYS A 1 223 ? -11.495 -10.969 13.162 1.00 53.75 223 LYS A N 1
ATOM 1793 C CA . LYS A 1 223 ? -10.985 -10.319 11.938 1.00 53.75 223 LYS A CA 1
ATOM 1794 C C . LYS A 1 223 ? -9.514 -10.574 11.627 1.00 53.75 223 LYS A C 1
ATOM 1796 O O . LYS A 1 223 ? -8.965 -9.936 10.732 1.00 53.75 223 LYS A O 1
ATOM 1801 N N . GLY A 1 224 ? -8.859 -11.488 12.331 1.00 49.31 224 GLY A N 1
ATOM 1802 C CA . GLY A 1 224 ? -7.438 -11.691 12.089 1.00 49.31 224 GLY A CA 1
ATOM 1803 C C . GLY A 1 224 ? -6.750 -12.768 12.909 1.00 49.31 224 GLY A C 1
ATOM 1804 O O . GLY A 1 224 ? -5.531 -12.857 12.830 1.00 49.31 224 GLY A O 1
ATOM 1805 N N . THR A 1 225 ? -7.460 -13.588 13.684 1.00 53.44 225 THR A N 1
ATOM 1806 C CA . THR A 1 225 ? -6.824 -14.775 14.264 1.00 53.44 225 THR A CA 1
ATOM 1807 C C . THR A 1 225 ? -6.949 -15.939 13.303 1.00 53.44 225 THR A C 1
ATOM 1809 O O . THR A 1 225 ? -8.037 -16.350 12.913 1.00 53.44 225 THR A O 1
ATOM 1812 N N . TYR A 1 226 ? -5.804 -16.480 12.914 1.00 54.91 226 TYR A N 1
ATOM 1813 C CA . TYR A 1 226 ? -5.762 -17.746 12.212 1.00 54.91 226 TYR A CA 1
ATOM 1814 C C . TYR A 1 226 ? -6.239 -18.846 13.150 1.00 54.91 226 TYR A C 1
ATOM 1816 O O . TYR A 1 226 ? -5.537 -19.170 14.110 1.00 54.91 226 TYR A O 1
ATOM 1824 N N . GLN A 1 227 ? -7.395 -19.450 12.856 1.00 52.88 227 GLN A N 1
ATOM 1825 C CA . GLN A 1 227 ? -7.937 -20.543 13.676 1.00 52.88 227 GLN A CA 1
ATOM 1826 C C . GLN A 1 227 ? -6.906 -21.667 13.885 1.00 52.88 227 GLN A C 1
ATOM 1828 O O . GLN A 1 227 ? -6.845 -22.265 14.956 1.00 52.88 227 GLN A O 1
ATOM 1833 N N . ALA A 1 228 ? -6.051 -21.909 12.884 1.00 54.28 228 ALA A N 1
ATOM 1834 C CA . ALA A 1 228 ? -4.997 -22.922 12.918 1.00 54.28 228 ALA A CA 1
ATOM 1835 C C . ALA A 1 228 ? -3.682 -22.473 13.597 1.00 54.28 228 ALA A C 1
ATOM 1837 O O . ALA A 1 228 ? -2.930 -23.321 14.077 1.00 54.28 228 ALA A O 1
ATOM 1838 N N . LYS A 1 229 ? -3.381 -21.164 13.653 1.00 60.28 229 LYS A N 1
ATOM 1839 C CA . LYS A 1 229 ? -2.158 -20.605 14.272 1.00 60.28 229 LYS A CA 1
ATOM 1840 C C . LYS A 1 229 ? -2.463 -19.299 15.029 1.00 60.28 229 LYS A C 1
ATOM 1842 O O . LYS A 1 229 ? -2.129 -18.216 14.545 1.00 60.28 229 LYS A O 1
ATOM 1847 N N . PRO A 1 230 ? -3.017 -19.376 16.252 1.00 56.12 230 PRO A N 1
ATOM 1848 C CA . PRO A 1 230 ? -3.455 -18.198 17.008 1.00 56.12 230 PRO A CA 1
ATOM 1849 C C . PRO A 1 230 ? -2.344 -17.206 17.394 1.00 56.12 230 PRO A C 1
ATOM 1851 O O . PRO A 1 230 ? -2.643 -16.094 17.806 1.00 56.12 230 PRO A O 1
ATOM 1854 N N . SER A 1 231 ? -1.066 -17.586 17.274 1.00 55.00 231 SER A N 1
ATOM 1855 C CA . SER A 1 231 ? 0.091 -16.721 17.556 1.00 55.00 231 SER A CA 1
ATOM 1856 C C . SER A 1 231 ? 0.414 -15.713 16.444 1.00 55.00 231 SER A C 1
ATOM 1858 O O . SER A 1 231 ? 1.374 -14.955 16.573 1.00 55.00 231 SER A O 1
ATOM 1860 N N . PHE A 1 232 ? -0.321 -15.741 15.330 1.00 57.47 232 PHE A N 1
ATOM 1861 C CA . PHE A 1 232 ? -0.156 -14.823 14.207 1.00 57.47 232 PHE A CA 1
ATOM 1862 C C . PHE A 1 232 ? -1.389 -13.930 14.070 1.00 57.47 232 PHE A C 1
ATOM 1864 O O . PHE A 1 232 ? -2.508 -14.425 13.934 1.00 57.47 232 PHE A O 1
ATOM 1871 N N . SER A 1 233 ? -1.159 -12.616 14.048 1.00 60.41 233 SER A N 1
ATOM 1872 C CA . SER A 1 233 ? -2.192 -11.616 13.791 1.00 60.41 233 SER A CA 1
ATOM 1873 C C . SER A 1 233 ? -2.238 -11.296 12.290 1.00 60.41 233 SER A C 1
ATOM 1875 O O . SER A 1 233 ? -1.299 -10.741 11.712 1.00 60.41 233 SER A O 1
ATOM 1877 N N . ASN A 1 234 ? -3.334 -11.689 11.644 1.00 61.09 234 ASN A N 1
ATOM 1878 C CA . ASN A 1 234 ? -3.638 -11.547 10.219 1.00 61.09 234 ASN A CA 1
ATOM 1879 C C . ASN A 1 234 ? -4.334 -10.219 9.891 1.00 61.09 234 ASN A C 1
ATOM 1881 O O . ASN A 1 234 ? -5.193 -10.134 9.016 1.00 61.09 234 ASN A O 1
ATOM 1885 N N . LEU A 1 235 ? -4.003 -9.156 10.619 1.00 64.88 235 LEU A N 1
ATOM 1886 C CA . LEU A 1 235 ? -4.712 -7.891 10.449 1.00 64.88 235 LEU A CA 1
ATOM 1887 C C . LEU A 1 235 ? -4.599 -7.370 9.009 1.00 64.88 235 LEU A C 1
ATOM 1889 O O . LEU A 1 235 ? -5.559 -6.794 8.501 1.00 64.88 235 LEU A O 1
ATOM 1893 N N . ILE A 1 236 ? -3.471 -7.617 8.334 1.00 75.19 236 ILE A N 1
ATOM 1894 C CA . ILE A 1 236 ? -3.134 -6.945 7.074 1.00 75.19 236 ILE A CA 1
ATOM 1895 C C . ILE A 1 236 ? -3.129 -7.888 5.868 1.00 75.19 236 ILE A C 1
ATOM 1897 O O . ILE A 1 236 ? -3.678 -7.505 4.844 1.00 75.19 236 ILE A O 1
ATOM 1901 N N . ASN A 1 237 ? -2.555 -9.096 5.944 1.00 77.50 237 ASN A N 1
ATOM 1902 C CA . ASN A 1 237 ? -2.343 -9.931 4.748 1.00 77.50 237 ASN A CA 1
ATOM 1903 C C . ASN A 1 237 ? -3.664 -10.398 4.103 1.00 77.50 237 ASN A C 1
ATOM 1905 O O . ASN A 1 237 ? -3.955 -10.034 2.964 1.00 77.50 237 ASN A O 1
ATOM 1909 N N . LEU A 1 238 ? -4.510 -11.126 4.838 1.00 76.88 238 LEU A N 1
ATOM 1910 C CA . LEU A 1 238 ? -5.794 -11.600 4.309 1.00 76.88 238 LEU A CA 1
ATOM 1911 C C . LEU A 1 238 ? -6.728 -10.450 3.953 1.00 76.88 238 LEU A C 1
ATOM 1913 O O . LEU A 1 238 ? -7.434 -10.539 2.953 1.00 76.88 238 LEU A O 1
ATOM 1917 N N . THR A 1 239 ? -6.718 -9.363 4.727 1.00 79.56 239 THR A N 1
ATOM 1918 C CA . THR A 1 239 ? -7.495 -8.171 4.373 1.00 79.56 239 THR A CA 1
ATOM 1919 C C . THR A 1 239 ? -6.995 -7.570 3.063 1.00 79.56 239 THR A C 1
ATOM 1921 O O . THR A 1 239 ? -7.803 -7.274 2.187 1.00 79.56 239 THR A O 1
ATOM 1924 N N . ALA A 1 240 ? -5.678 -7.450 2.879 1.00 83.19 240 ALA A N 1
ATOM 1925 C CA . ALA A 1 240 ? -5.087 -6.934 1.653 1.00 83.19 240 ALA A CA 1
ATOM 1926 C C . ALA A 1 240 ? -5.425 -7.794 0.435 1.00 83.19 240 ALA A C 1
ATOM 1928 O O . ALA A 1 240 ? -5.835 -7.260 -0.599 1.00 83.19 240 ALA A O 1
ATOM 1929 N N . LEU A 1 241 ? -5.328 -9.116 0.576 1.00 84.62 241 LEU A N 1
ATOM 1930 C CA . LEU A 1 241 ? -5.731 -10.066 -0.453 1.00 84.62 241 LEU A CA 1
ATOM 1931 C C . LEU A 1 241 ? -7.242 -9.997 -0.723 1.00 84.62 241 LEU A C 1
ATOM 1933 O O . LEU A 1 241 ? -7.657 -9.899 -1.875 1.00 84.62 241 LEU A O 1
ATOM 1937 N N . GLY A 1 242 ? -8.084 -9.999 0.310 1.00 81.38 242 GLY A N 1
ATOM 1938 C CA . GLY A 1 242 ? -9.540 -9.920 0.173 1.00 81.38 242 GLY A CA 1
ATOM 1939 C C . GLY A 1 242 ? -9.990 -8.639 -0.531 1.00 81.38 242 GLY A C 1
ATOM 1940 O O . GLY A 1 242 ? -10.821 -8.678 -1.439 1.00 81.38 242 GLY A O 1
ATOM 1941 N N . GLU A 1 243 ? -9.385 -7.506 -0.178 1.00 83.50 243 GLU A N 1
ATOM 1942 C CA . GLU A 1 243 ? -9.635 -6.218 -0.819 1.00 83.50 243 GLU A CA 1
ATOM 1943 C C . GLU A 1 243 ? -9.158 -6.188 -2.278 1.00 83.50 243 GLU A C 1
ATOM 1945 O O . GLU A 1 243 ? -9.873 -5.667 -3.137 1.00 83.50 243 GLU A O 1
ATOM 1950 N N . LEU A 1 244 ? -8.006 -6.797 -2.583 1.00 86.81 244 LEU A N 1
ATOM 1951 C CA . LEU A 1 244 ? -7.533 -6.983 -3.957 1.00 86.81 244 LEU A CA 1
ATOM 1952 C C . LEU A 1 244 ? -8.532 -7.809 -4.785 1.00 86.81 244 LEU A C 1
ATOM 1954 O O . LEU A 1 244 ? -8.926 -7.419 -5.886 1.00 86.81 244 LEU A O 1
ATOM 1958 N N . LEU A 1 245 ? -8.966 -8.952 -4.255 1.00 85.75 245 LEU A N 1
ATOM 1959 C CA . LEU A 1 245 ? -9.895 -9.859 -4.928 1.00 85.75 245 LEU A CA 1
ATOM 1960 C C . LEU A 1 245 ? -11.261 -9.207 -5.164 1.00 85.75 245 LEU A C 1
ATOM 1962 O O . LEU A 1 245 ? -11.852 -9.379 -6.238 1.00 85.75 245 LEU A O 1
ATOM 1966 N N . LEU A 1 246 ? -11.747 -8.426 -4.195 1.00 82.50 246 LEU A N 1
ATOM 1967 C CA . LEU A 1 246 ? -12.984 -7.665 -4.331 1.00 82.50 246 LEU A CA 1
ATOM 1968 C C . LEU A 1 246 ? -12.895 -6.668 -5.484 1.00 82.50 246 LEU A C 1
ATOM 1970 O O . LEU A 1 246 ? -13.814 -6.570 -6.299 1.00 82.50 246 LEU A O 1
ATOM 1974 N N . GLU A 1 247 ? -11.788 -5.948 -5.575 1.00 83.00 247 GLU A N 1
ATOM 1975 C CA . GLU A 1 247 ? -11.615 -4.915 -6.582 1.00 83.00 247 GLU A CA 1
ATOM 1976 C C . GLU A 1 247 ? -11.437 -5.511 -7.982 1.00 83.00 247 GLU A C 1
ATOM 1978 O O . GLU A 1 247 ? -12.116 -5.115 -8.933 1.00 83.00 247 GLU A O 1
ATOM 1983 N N . LEU A 1 248 ? -10.668 -6.596 -8.101 1.00 84.25 248 LEU A N 1
ATOM 1984 C CA . LEU A 1 248 ? -10.597 -7.394 -9.328 1.00 84.25 248 LEU A CA 1
ATOM 1985 C C . LEU A 1 248 ? -11.982 -7.888 -9.779 1.00 84.25 248 LEU A C 1
ATOM 1987 O O . LEU A 1 248 ? -12.259 -7.969 -10.983 1.00 84.25 248 LEU A O 1
ATOM 1991 N N . ARG A 1 249 ? -12.878 -8.206 -8.841 1.00 82.38 249 ARG A N 1
ATOM 1992 C CA . ARG A 1 249 ? -14.265 -8.584 -9.137 1.00 82.38 249 ARG A CA 1
ATOM 1993 C C . ARG A 1 249 ? -15.112 -7.383 -9.566 1.00 82.38 249 ARG A C 1
ATOM 1995 O O . ARG A 1 249 ? -15.820 -7.496 -10.571 1.00 82.38 249 ARG A O 1
ATOM 2002 N N . LYS A 1 250 ? -15.017 -6.238 -8.880 1.00 81.00 250 LYS A N 1
ATOM 2003 C CA . LYS A 1 250 ? -15.702 -4.980 -9.250 1.00 81.00 250 LYS A CA 1
ATOM 2004 C C . LYS A 1 250 ? -15.338 -4.542 -10.668 1.00 81.00 250 LYS A C 1
ATOM 2006 O O . LYS A 1 250 ? -16.214 -4.195 -11.459 1.00 81.00 250 LYS A O 1
ATOM 2011 N N . GLN A 1 251 ? -14.074 -4.709 -11.043 1.00 78.88 251 GLN A N 1
ATOM 2012 C CA . GLN A 1 251 ? -13.564 -4.406 -12.380 1.00 78.88 251 GLN A CA 1
ATOM 2013 C C . GLN A 1 251 ? -13.848 -5.493 -13.427 1.00 78.88 251 GLN A C 1
ATOM 2015 O O . GLN A 1 251 ? -13.374 -5.407 -14.562 1.00 78.88 251 GLN A O 1
ATOM 2020 N N . ARG A 1 252 ? -14.599 -6.549 -13.074 1.00 81.19 252 ARG A N 1
ATOM 2021 C CA . ARG A 1 252 ? -14.896 -7.708 -13.941 1.00 81.19 252 ARG A CA 1
ATOM 2022 C C . ARG A 1 252 ? -13.632 -8.395 -14.484 1.00 81.19 252 ARG A C 1
ATOM 2024 O O . ARG A 1 252 ? -13.665 -9.095 -15.508 1.00 81.19 252 ARG A O 1
ATOM 2031 N N . ARG A 1 253 ? -12.501 -8.220 -13.796 1.00 79.38 253 ARG A N 1
ATOM 2032 C CA . ARG A 1 253 ? -11.223 -8.873 -14.095 1.00 79.38 253 ARG A CA 1
ATOM 2033 C C . ARG A 1 253 ? -11.236 -10.315 -13.599 1.00 79.38 253 ARG A C 1
ATOM 2035 O O . ARG A 1 253 ? -10.806 -11.184 -14.351 1.00 79.38 253 ARG A O 1
ATOM 2042 N N . CYS A 1 254 ? -11.875 -10.578 -12.460 1.00 76.38 254 CYS A N 1
ATOM 2043 C CA . CYS A 1 254 ? -12.123 -11.910 -11.905 1.00 76.38 254 CYS A CA 1
ATOM 2044 C C . CYS A 1 254 ? -13.634 -12.222 -11.822 1.00 76.38 254 CYS A C 1
ATOM 2046 O O . CYS A 1 254 ? -14.447 -11.329 -11.587 1.00 76.38 254 CYS A O 1
ATOM 2048 N N . SER A 1 255 ? -14.033 -13.484 -12.033 1.00 69.56 255 SER A N 1
ATOM 2049 C CA . SER A 1 255 ? -15.427 -13.941 -11.877 1.00 69.56 255 SER A CA 1
ATOM 2050 C C . SER A 1 255 ? -15.487 -15.353 -11.285 1.00 69.56 255 SER A C 1
ATOM 2052 O O . SER A 1 255 ? -14.647 -16.181 -11.638 1.00 69.56 255 SER A O 1
ATOM 2054 N N . ARG A 1 256 ? -16.537 -15.621 -10.494 1.00 64.62 256 ARG A N 1
ATOM 2055 C CA . ARG A 1 256 ? -16.790 -16.803 -9.636 1.00 64.62 256 ARG A CA 1
ATOM 2056 C C . ARG A 1 256 ? -16.473 -18.200 -10.210 1.00 64.62 256 ARG A C 1
ATOM 2058 O O . ARG A 1 256 ? -16.317 -19.138 -9.456 1.00 64.62 256 ARG A O 1
ATOM 2065 N N . LYS A 1 257 ? -16.465 -18.412 -11.533 1.00 64.19 257 LYS A N 1
ATOM 2066 C CA . LYS A 1 257 ? -16.340 -19.774 -12.118 1.00 64.19 257 LYS A CA 1
ATOM 2067 C C . LYS A 1 257 ? -15.323 -19.920 -13.252 1.00 64.19 257 LYS A C 1
ATOM 2069 O O . LYS A 1 257 ? -15.113 -21.023 -13.735 1.00 64.19 257 LYS A O 1
ATOM 2074 N N . ASN A 1 258 ? -14.698 -18.827 -13.693 1.00 70.06 258 ASN A N 1
ATOM 2075 C CA . ASN A 1 258 ? -13.872 -18.805 -14.913 1.00 70.06 258 ASN A CA 1
ATOM 2076 C C . ASN A 1 258 ? -12.484 -18.173 -14.710 1.00 70.06 258 ASN A C 1
ATOM 2078 O O . ASN A 1 258 ? -11.825 -17.810 -15.695 1.00 70.06 258 ASN A O 1
ATOM 2082 N N . CYS A 1 259 ? -12.061 -18.026 -13.454 1.00 84.31 259 CYS A N 1
ATOM 2083 C CA . CYS A 1 259 ? -10.778 -17.454 -13.078 1.00 84.31 259 CYS A CA 1
ATOM 2084 C C . CYS A 1 259 ? -10.037 -18.400 -12.135 1.00 84.31 259 CYS A C 1
ATOM 2086 O O . CYS A 1 259 ? -10.598 -18.802 -11.123 1.00 84.31 259 CYS A O 1
ATOM 2088 N N . GLU A 1 260 ? -8.803 -18.742 -12.481 1.00 90.12 260 GLU A N 1
ATOM 2089 C CA . GLU A 1 260 ? -7.855 -19.409 -11.588 1.00 90.12 260 GLU A CA 1
ATOM 2090 C C . GLU A 1 260 ? -6.973 -18.335 -10.949 1.00 90.12 260 GLU A C 1
ATOM 2092 O O . GLU A 1 260 ? -6.422 -17.496 -11.662 1.00 90.12 260 GLU A O 1
ATOM 2097 N N . ILE A 1 261 ? -6.877 -18.323 -9.625 1.00 90.75 261 ILE A N 1
ATOM 2098 C CA . ILE A 1 261 ? -6.020 -17.406 -8.875 1.00 90.75 261 ILE A CA 1
ATOM 2099 C C . ILE A 1 261 ? -4.895 -18.237 -8.276 1.00 90.75 261 ILE A C 1
ATOM 2101 O O . ILE A 1 261 ? -5.152 -19.172 -7.524 1.00 90.75 261 ILE A O 1
ATOM 2105 N N . LYS A 1 262 ? -3.659 -17.901 -8.623 1.00 91.94 262 LYS A N 1
ATOM 2106 C CA . LYS A 1 262 ? -2.453 -18.512 -8.085 1.00 91.94 262 LYS A CA 1
ATOM 2107 C C . LYS A 1 262 ? -1.762 -17.534 -7.150 1.00 91.94 262 LYS A C 1
ATOM 2109 O O . LYS A 1 262 ? -1.534 -16.395 -7.550 1.00 91.94 262 LYS A O 1
ATOM 2114 N N . ILE A 1 263 ? -1.431 -17.986 -5.950 1.00 89.69 263 ILE A N 1
ATOM 2115 C CA . ILE A 1 263 ? -0.669 -17.216 -4.956 1.00 89.69 263 ILE A CA 1
ATOM 2116 C C . ILE A 1 263 ? 0.723 -17.833 -4.787 1.00 89.69 263 ILE A C 1
ATOM 2118 O O . ILE A 1 263 ? 0.843 -19.064 -4.845 1.00 89.69 263 ILE A O 1
ATOM 2122 N N . ASP A 1 264 ? 1.759 -17.010 -4.614 1.00 86.88 264 ASP A N 1
ATOM 2123 C CA . ASP A 1 264 ? 3.076 -17.505 -4.189 1.00 86.88 264 ASP A CA 1
ATOM 2124 C C . ASP A 1 264 ? 2.967 -18.156 -2.792 1.00 86.88 264 ASP A C 1
ATOM 2126 O O . ASP A 1 264 ? 2.155 -17.708 -1.974 1.00 86.88 264 ASP A O 1
ATOM 2130 N N . PRO A 1 265 ? 3.704 -19.244 -2.496 1.00 80.56 265 PRO A N 1
ATOM 2131 C CA . PRO A 1 265 ? 3.780 -19.811 -1.160 1.00 80.56 265 PRO A CA 1
ATOM 2132 C C . PRO A 1 265 ? 4.327 -18.810 -0.143 1.00 80.56 265 PRO A C 1
ATOM 2134 O O . PRO A 1 265 ? 5.534 -18.602 -0.017 1.00 80.56 265 PRO A O 1
ATOM 2137 N N . ILE A 1 266 ? 3.435 -18.251 0.665 1.00 71.19 266 ILE A N 1
ATOM 2138 C CA . ILE A 1 266 ? 3.822 -17.432 1.806 1.00 71.19 266 ILE A CA 1
ATOM 2139 C C . ILE A 1 266 ? 4.098 -18.379 2.973 1.00 71.19 266 ILE A C 1
ATOM 2141 O O . ILE A 1 266 ? 3.179 -18.976 3.539 1.00 71.19 266 ILE A O 1
ATOM 2145 N N . CYS A 1 267 ? 5.377 -18.539 3.317 1.00 61.19 267 CYS A N 1
ATOM 2146 C CA . CYS A 1 267 ? 5.817 -19.459 4.363 1.00 61.19 267 CYS A CA 1
ATOM 2147 C C . CYS A 1 267 ? 4.986 -19.277 5.651 1.00 61.19 267 CYS A C 1
ATOM 2149 O O . CYS A 1 267 ? 4.812 -18.156 6.132 1.00 61.19 267 CYS A O 1
ATOM 2151 N N . ASP A 1 268 ? 4.485 -20.390 6.198 1.00 62.28 268 ASP A N 1
ATOM 2152 C CA . ASP A 1 268 ? 3.721 -20.502 7.449 1.00 62.28 268 ASP A CA 1
ATOM 2153 C C . ASP A 1 268 ? 2.276 -19.975 7.487 1.00 62.28 268 ASP A C 1
ATOM 2155 O O . ASP A 1 268 ? 1.624 -20.180 8.521 1.00 62.28 268 ASP A O 1
ATOM 2159 N N . ILE A 1 269 ? 1.768 -19.351 6.421 1.00 67.00 269 ILE A N 1
ATOM 2160 C CA . ILE A 1 269 ? 0.508 -18.584 6.460 1.00 67.00 269 ILE A CA 1
ATOM 2161 C C . ILE A 1 269 ? -0.437 -18.858 5.278 1.00 67.00 269 ILE A C 1
ATOM 2163 O O . ILE A 1 269 ? -1.644 -18.649 5.391 1.00 67.00 269 ILE A O 1
ATOM 2167 N N . ASP A 1 270 ? 0.093 -19.356 4.165 1.00 72.06 270 ASP A N 1
ATOM 2168 C CA . ASP A 1 270 ? -0.638 -19.646 2.932 1.00 72.06 270 ASP A CA 1
ATOM 2169 C C . ASP A 1 270 ? -1.750 -20.685 3.104 1.00 72.06 270 ASP A C 1
ATOM 2171 O O . ASP A 1 270 ? -2.873 -20.447 2.661 1.00 72.06 270 ASP A O 1
ATOM 2175 N N . ASP A 1 271 ? -1.487 -21.785 3.812 1.00 74.06 271 ASP A N 1
ATOM 2176 C CA . ASP A 1 271 ? -2.511 -22.786 4.125 1.00 74.06 271 ASP A CA 1
ATOM 2177 C C . ASP A 1 271 ? -3.668 -22.161 4.910 1.00 74.06 271 ASP A C 1
ATOM 2179 O O . ASP A 1 271 ? -4.830 -22.482 4.675 1.00 74.06 271 ASP A O 1
ATOM 2183 N N . VAL A 1 272 ? -3.375 -21.207 5.799 1.00 72.06 272 VAL A N 1
ATOM 2184 C CA . VAL A 1 272 ? -4.434 -20.563 6.573 1.00 72.06 272 VAL A CA 1
ATOM 2185 C C . VAL A 1 272 ? -5.217 -19.547 5.748 1.00 72.06 272 VAL A C 1
ATOM 2187 O O . VAL A 1 272 ? -6.437 -19.480 5.860 1.00 72.06 272 VAL A O 1
ATOM 2190 N N . ILE A 1 273 ? -4.550 -18.795 4.871 1.00 74.88 273 ILE A N 1
ATOM 2191 C CA . ILE A 1 273 ? -5.223 -17.925 3.898 1.00 74.88 273 ILE A CA 1
ATOM 2192 C C . ILE A 1 273 ? -6.169 -18.748 3.016 1.00 74.88 273 ILE A C 1
ATOM 2194 O O . ILE A 1 273 ? -7.315 -18.351 2.801 1.00 74.88 273 ILE A O 1
ATOM 2198 N N . LEU A 1 274 ? -5.710 -19.903 2.525 1.00 78.44 274 LEU A N 1
ATOM 2199 C CA . LEU A 1 274 ? -6.536 -20.801 1.725 1.00 78.44 274 LEU A CA 1
ATOM 2200 C C . LEU A 1 274 ? -7.728 -21.317 2.531 1.00 78.44 274 LEU A C 1
ATOM 2202 O O . LEU A 1 274 ? -8.841 -21.287 2.011 1.00 78.44 274 LEU A O 1
ATOM 2206 N N . ASP A 1 275 ? -7.526 -21.731 3.784 1.00 77.50 275 ASP A N 1
ATOM 2207 C CA . ASP A 1 275 ? -8.585 -22.204 4.681 1.00 77.50 275 ASP A CA 1
ATOM 2208 C C . ASP A 1 275 ? -9.669 -21.147 4.930 1.00 77.50 275 ASP A C 1
ATOM 2210 O O . ASP A 1 275 ? -10.855 -21.458 4.799 1.00 77.50 275 ASP A O 1
ATOM 2214 N N . GLU A 1 276 ? -9.283 -19.901 5.213 1.00 74.88 276 GLU A N 1
ATOM 2215 C CA . GLU A 1 276 ? -10.218 -18.781 5.398 1.00 74.88 276 GLU A CA 1
ATOM 2216 C C . GLU A 1 276 ? -10.994 -18.474 4.107 1.00 74.88 276 GLU A C 1
ATOM 2218 O O . GLU A 1 276 ? -12.197 -18.203 4.126 1.00 74.88 276 GLU A O 1
ATOM 2223 N N . LEU A 1 277 ? -10.336 -18.593 2.950 1.00 76.69 277 LEU A N 1
ATOM 2224 C CA . LEU A 1 277 ? -10.950 -18.348 1.646 1.00 76.69 277 LEU A CA 1
ATOM 2225 C C . LEU A 1 277 ? -11.698 -19.562 1.075 1.00 76.69 277 LEU A C 1
ATOM 2227 O O . LEU A 1 277 ? -12.372 -19.409 0.053 1.00 76.69 277 LEU A O 1
ATOM 2231 N N . ARG A 1 278 ? -11.682 -20.740 1.724 1.00 77.00 278 ARG A N 1
ATOM 2232 C CA . ARG A 1 278 ? -12.416 -21.943 1.262 1.00 77.00 278 ARG A CA 1
ATOM 2233 C C . ARG A 1 278 ? -13.917 -21.713 1.116 1.00 77.00 278 ARG A C 1
ATOM 2235 O O . ARG A 1 278 ? -14.552 -22.366 0.292 1.00 77.00 278 ARG A O 1
ATOM 2242 N N . LYS A 1 279 ? -14.494 -20.827 1.935 1.00 73.81 279 LYS A N 1
ATOM 2243 C CA . LYS A 1 279 ? -15.924 -20.472 1.872 1.00 73.81 279 LYS A CA 1
ATOM 2244 C C . LYS A 1 279 ? -16.250 -19.528 0.713 1.00 73.81 279 LYS A C 1
ATOM 2246 O O . LYS A 1 279 ? -17.424 -19.373 0.376 1.00 73.81 279 LYS A O 1
ATOM 2251 N N . SER A 1 280 ? -15.239 -18.904 0.110 1.00 74.38 280 SER A N 1
ATOM 2252 C CA . SER A 1 280 ? -15.428 -18.049 -1.057 1.00 74.38 280 SER A CA 1
ATOM 2253 C C . SER A 1 280 ? -15.779 -18.879 -2.295 1.00 74.38 280 SER A C 1
ATOM 2255 O O . SER A 1 280 ? -15.484 -20.067 -2.401 1.00 74.38 280 SER A O 1
ATOM 2257 N N . ASP A 1 281 ? -16.400 -18.233 -3.277 1.00 78.12 281 ASP A N 1
ATOM 2258 C CA . ASP A 1 281 ? -16.680 -18.827 -4.586 1.00 78.12 281 ASP A CA 1
ATOM 2259 C C . ASP A 1 281 ? -15.491 -18.722 -5.558 1.00 78.12 281 ASP A C 1
ATOM 2261 O O . ASP A 1 281 ? -15.672 -18.840 -6.769 1.00 78.12 281 ASP A O 1
ATOM 2265 N N . LEU A 1 282 ? -14.282 -18.464 -5.053 1.00 81.31 282 LEU A N 1
ATOM 2266 C CA . LEU A 1 282 ? -13.083 -18.252 -5.854 1.00 81.31 282 LEU A CA 1
ATOM 2267 C C . LEU A 1 282 ? -12.251 -19.535 -5.954 1.00 81.31 282 LEU A C 1
ATOM 2269 O O . LEU A 1 282 ? -12.079 -20.268 -4.986 1.00 81.31 282 LEU A O 1
ATOM 2273 N N . ASN A 1 283 ? -11.685 -19.785 -7.136 1.00 86.62 283 ASN A N 1
ATOM 2274 C CA . ASN A 1 283 ? -10.726 -20.869 -7.341 1.00 86.62 283 ASN A CA 1
ATOM 2275 C C . ASN A 1 283 ? -9.308 -20.354 -7.063 1.00 86.62 283 ASN A C 1
ATOM 2277 O O . ASN A 1 283 ? -8.655 -19.831 -7.971 1.00 86.62 283 ASN A O 1
ATOM 2281 N N . ILE A 1 284 ? -8.877 -20.460 -5.806 1.00 87.25 284 ILE A N 1
ATOM 2282 C CA . ILE A 1 284 ? -7.557 -20.029 -5.334 1.00 87.25 284 ILE A CA 1
ATOM 2283 C C . ILE A 1 284 ? -6.697 -21.264 -5.084 1.00 87.25 284 ILE A C 1
ATOM 2285 O O . ILE A 1 284 ? -7.118 -22.187 -4.390 1.00 87.25 284 ILE A O 1
ATOM 2289 N N . ILE A 1 285 ? -5.499 -21.279 -5.660 1.00 88.25 285 ILE A N 1
ATOM 2290 C CA . ILE A 1 285 ? -4.538 -22.372 -5.536 1.00 88.25 285 ILE A CA 1
ATOM 2291 C C . ILE A 1 285 ? -3.149 -21.834 -5.199 1.00 88.25 285 ILE A C 1
ATOM 2293 O O . ILE A 1 285 ? -2.751 -20.756 -5.643 1.00 88.25 285 ILE A O 1
ATOM 2297 N N . LYS A 1 286 ? -2.397 -22.620 -4.435 1.00 89.69 286 LYS A N 1
ATOM 2298 C CA . LYS A 1 286 ? -0.979 -22.382 -4.166 1.00 89.69 286 LYS A CA 1
ATOM 2299 C C . LYS A 1 286 ? -0.153 -22.676 -5.422 1.00 89.69 286 LYS A C 1
ATOM 2301 O O . LYS A 1 286 ? -0.429 -23.654 -6.123 1.00 89.69 286 LYS A O 1
ATOM 2306 N N . SER A 1 287 ? 0.808 -21.813 -5.739 1.00 90.81 287 SER A N 1
ATOM 2307 C CA . SER A 1 287 ? 1.750 -22.034 -6.839 1.00 90.81 287 SER A CA 1
ATOM 2308 C C . SER A 1 287 ? 2.890 -22.980 -6.424 1.00 90.81 287 SER A C 1
ATOM 2310 O O . SER A 1 287 ? 2.964 -23.423 -5.279 1.00 90.81 287 SER A O 1
ATOM 2312 N N . GLU A 1 288 ? 3.775 -23.305 -7.368 1.00 88.75 288 GLU A N 1
ATOM 2313 C CA . GLU A 1 288 ? 4.999 -24.074 -7.093 1.00 88.75 288 GLU A CA 1
ATOM 2314 C C . GLU A 1 288 ? 6.153 -23.201 -6.565 1.00 88.75 288 GLU A C 1
ATOM 2316 O O . GLU A 1 288 ? 7.194 -23.750 -6.227 1.00 88.75 288 GLU A O 1
ATOM 2321 N N . GLY A 1 289 ? 5.960 -21.880 -6.456 1.00 88.31 289 GLY A N 1
ATOM 2322 C CA . GLY A 1 289 ? 6.993 -20.913 -6.075 1.00 88.31 289 GLY A CA 1
ATOM 2323 C C . GLY A 1 289 ? 7.472 -20.042 -7.239 1.00 88.31 289 GLY A C 1
ATOM 2324 O O . GLY A 1 289 ? 7.389 -20.436 -8.407 1.00 88.31 289 GLY A O 1
ATOM 2325 N N . SER A 1 290 ? 7.981 -18.849 -6.924 1.00 88.12 290 SER A N 1
ATOM 2326 C CA . SER A 1 290 ? 8.630 -17.911 -7.861 1.00 88.12 290 SER A CA 1
ATOM 2327 C C . SER A 1 290 ? 9.891 -18.469 -8.538 1.00 88.12 290 SER A C 1
ATOM 2329 O O . SER A 1 290 ? 10.254 -18.018 -9.626 1.00 88.12 290 SER A O 1
ATOM 2331 N N . ASP A 1 291 ? 10.535 -19.477 -7.953 1.00 87.00 291 ASP A N 1
ATOM 2332 C CA . ASP A 1 291 ? 11.675 -20.194 -8.530 1.00 87.00 291 ASP A CA 1
ATOM 2333 C C . ASP A 1 291 ? 11.276 -21.150 -9.670 1.00 87.00 291 ASP A C 1
ATOM 2335 O O . ASP A 1 291 ? 12.116 -21.492 -10.507 1.00 87.00 291 ASP A O 1
ATOM 2339 N N . VAL A 1 292 ? 9.994 -21.533 -9.747 1.00 89.12 292 VAL A N 1
ATOM 2340 C CA . VAL A 1 292 ? 9.463 -22.467 -10.755 1.00 89.12 292 VAL A CA 1
ATOM 2341 C C . VAL A 1 292 ? 8.428 -21.818 -11.687 1.00 89.12 292 VAL A C 1
ATOM 2343 O O . VAL A 1 292 ? 8.508 -21.979 -12.909 1.00 89.12 292 VAL A O 1
ATOM 2346 N N . ASP A 1 293 ? 7.447 -21.077 -11.159 1.00 92.38 293 ASP A N 1
ATOM 2347 C CA . ASP A 1 293 ? 6.381 -20.448 -11.953 1.00 92.38 293 ASP A CA 1
ATOM 2348 C C . ASP A 1 293 ? 6.792 -19.035 -12.405 1.00 92.38 293 ASP A C 1
ATOM 2350 O O . ASP A 1 293 ? 6.738 -18.061 -11.655 1.00 92.38 293 ASP A O 1
ATOM 2354 N N . ILE A 1 294 ? 7.144 -18.904 -13.688 1.00 92.44 294 ILE A N 1
ATOM 2355 C CA . ILE A 1 294 ? 7.584 -17.642 -14.309 1.00 92.44 294 ILE A CA 1
ATOM 2356 C C . ILE A 1 294 ? 6.586 -16.488 -14.105 1.00 92.44 294 ILE A C 1
ATOM 2358 O O . ILE A 1 294 ? 6.987 -15.325 -14.033 1.00 92.44 294 ILE A O 1
ATOM 2362 N N . MET A 1 295 ? 5.282 -16.767 -14.046 1.00 93.88 295 MET A N 1
ATOM 2363 C CA . MET A 1 295 ? 4.283 -15.709 -13.856 1.00 93.88 295 MET A CA 1
ATOM 2364 C C . MET A 1 295 ? 4.196 -15.245 -12.403 1.00 93.88 295 MET A C 1
ATOM 2366 O O . MET A 1 295 ? 3.879 -14.080 -12.175 1.00 93.88 295 MET A O 1
ATOM 2370 N N . ILE A 1 296 ? 4.519 -16.119 -11.449 1.00 94.19 296 ILE A N 1
ATOM 2371 C CA . ILE A 1 296 ? 4.710 -15.734 -10.049 1.00 94.19 296 ILE A CA 1
ATOM 2372 C C . ILE A 1 296 ? 5.987 -14.909 -9.915 1.00 94.19 296 ILE A C 1
ATOM 2374 O O . ILE A 1 296 ? 5.940 -13.816 -9.372 1.00 94.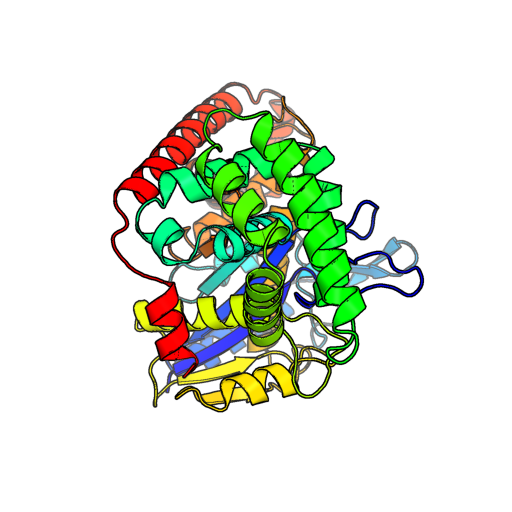19 296 ILE A O 1
ATOM 2378 N N . GLN A 1 297 ? 7.082 -15.330 -10.553 1.00 93.50 297 GLN A N 1
ATOM 2379 C CA . GLN A 1 297 ? 8.315 -14.542 -10.587 1.00 93.50 297 GLN A CA 1
ATOM 2380 C C . GLN A 1 297 ? 8.104 -13.128 -11.168 1.00 93.50 297 GLN A C 1
ATOM 2382 O O . GLN A 1 297 ? 8.651 -12.137 -10.680 1.00 93.50 297 GLN A O 1
ATOM 2387 N N . LEU A 1 298 ? 7.291 -13.009 -12.225 1.00 94.12 298 LEU A N 1
ATOM 2388 C CA . LEU A 1 298 ? 6.911 -11.710 -12.774 1.00 94.12 298 LEU A CA 1
ATOM 2389 C C . LEU A 1 298 ? 6.086 -10.893 -11.768 1.00 94.12 298 LEU A C 1
ATOM 2391 O O . LEU A 1 298 ? 6.310 -9.688 -11.660 1.00 94.12 298 LEU A O 1
ATOM 2395 N N . ALA A 1 299 ? 5.152 -11.524 -11.048 1.00 93.81 299 ALA A N 1
ATOM 2396 C CA . ALA A 1 299 ? 4.383 -10.869 -9.995 1.00 93.81 299 ALA A CA 1
ATOM 2397 C C . ALA A 1 299 ? 5.306 -10.337 -8.881 1.00 93.81 299 ALA A C 1
ATOM 2399 O O . ALA A 1 299 ? 5.244 -9.127 -8.646 1.00 93.81 299 ALA A O 1
ATOM 2400 N N . ASP A 1 300 ? 6.219 -11.160 -8.329 1.00 92.75 300 ASP A N 1
ATOM 2401 C CA . ASP A 1 300 ? 7.263 -10.749 -7.362 1.00 92.75 300 ASP A CA 1
ATOM 2402 C C . ASP A 1 300 ? 7.975 -9.496 -7.864 1.00 92.75 300 ASP A C 1
ATOM 2404 O O . ASP A 1 300 ? 8.040 -8.461 -7.203 1.00 92.75 300 ASP A O 1
ATOM 2408 N N . ASN A 1 301 ? 8.506 -9.569 -9.084 1.00 93.44 301 ASN A N 1
ATOM 2409 C CA . ASN A 1 301 ? 9.341 -8.511 -9.626 1.00 93.44 301 ASN A CA 1
ATOM 2410 C C . ASN A 1 301 ? 8.597 -7.174 -9.716 1.00 93.44 301 ASN A C 1
ATOM 2412 O O . ASN A 1 301 ? 9.187 -6.124 -9.447 1.00 93.44 301 ASN A O 1
ATOM 2416 N N . VAL A 1 302 ? 7.302 -7.201 -10.043 1.00 93.19 302 VAL A N 1
ATOM 2417 C CA . VAL A 1 302 ? 6.468 -5.997 -10.080 1.00 93.19 302 VAL A CA 1
ATOM 2418 C C . VAL A 1 302 ? 6.161 -5.469 -8.683 1.00 93.19 302 VAL A C 1
ATOM 2420 O O . VAL A 1 302 ? 6.371 -4.275 -8.441 1.00 93.19 302 VAL A O 1
ATOM 2423 N N . VAL A 1 303 ? 5.695 -6.316 -7.759 1.00 92.50 303 VAL A N 1
ATOM 2424 C CA . VAL A 1 303 ? 5.356 -5.871 -6.395 1.00 92.50 303 VAL A CA 1
ATOM 2425 C C . VAL A 1 303 ? 6.599 -5.379 -5.653 1.00 92.50 303 VAL A C 1
ATOM 2427 O O . VAL A 1 303 ? 6.553 -4.330 -5.011 1.00 92.50 303 VAL A O 1
ATOM 2430 N N . SER A 1 304 ? 7.742 -6.041 -5.839 1.00 91.50 304 SER A N 1
ATOM 2431 C CA . SER A 1 304 ? 9.044 -5.651 -5.298 1.00 91.50 304 SER A CA 1
ATOM 2432 C C . SER A 1 304 ? 9.542 -4.318 -5.864 1.00 91.50 304 SER A C 1
ATOM 2434 O O . SER A 1 304 ? 10.029 -3.474 -5.104 1.00 91.50 304 SER A O 1
ATOM 2436 N N . ALA A 1 305 ? 9.415 -4.088 -7.177 1.00 90.25 305 ALA A N 1
ATOM 2437 C CA . ALA A 1 305 ? 9.808 -2.821 -7.795 1.00 90.25 305 ALA A CA 1
ATOM 2438 C C . ALA A 1 305 ? 8.936 -1.655 -7.300 1.00 90.25 305 ALA A C 1
ATOM 2440 O O . ALA A 1 305 ? 9.461 -0.592 -6.946 1.00 90.25 305 ALA A O 1
ATOM 2441 N N . LEU A 1 306 ? 7.615 -1.856 -7.211 1.00 91.81 306 LEU A N 1
ATOM 2442 C CA . LEU A 1 306 ? 6.700 -0.857 -6.660 1.00 91.81 306 LEU A CA 1
ATOM 2443 C C . LEU A 1 306 ? 7.009 -0.583 -5.182 1.00 91.81 306 LEU A C 1
ATOM 2445 O O . LEU A 1 306 ? 7.232 0.566 -4.813 1.00 91.81 306 LEU A O 1
ATOM 2449 N N . TYR A 1 307 ? 7.103 -1.625 -4.353 1.00 91.75 307 TYR A N 1
ATOM 2450 C CA . TYR A 1 307 ? 7.393 -1.495 -2.925 1.00 91.75 307 TYR A CA 1
ATOM 2451 C C . TYR A 1 307 ? 8.704 -0.754 -2.668 1.00 91.75 307 TYR A C 1
ATOM 2453 O O . TYR A 1 307 ? 8.731 0.209 -1.903 1.00 91.75 307 TYR A O 1
ATOM 2461 N N . LYS A 1 308 ? 9.803 -1.162 -3.314 1.00 89.44 308 LYS A N 1
ATOM 2462 C CA . LYS A 1 308 ? 11.113 -0.539 -3.087 1.00 89.44 308 LYS A CA 1
ATOM 2463 C C . LYS A 1 308 ? 11.167 0.906 -3.570 1.00 89.44 308 LYS A C 1
ATOM 2465 O O . LYS A 1 308 ? 11.789 1.736 -2.905 1.00 89.44 308 LYS A O 1
ATOM 2470 N N . SER A 1 309 ? 10.561 1.208 -4.717 1.00 88.56 309 SER A N 1
ATOM 2471 C CA . SER A 1 309 ? 10.526 2.576 -5.242 1.00 88.56 309 SER A CA 1
ATOM 2472 C C . SER A 1 309 ? 9.726 3.502 -4.333 1.00 88.56 309 SER A C 1
ATOM 2474 O O . SER A 1 309 ? 10.234 4.554 -3.950 1.00 88.56 309 SER A O 1
ATOM 2476 N N . PHE A 1 310 ? 8.551 3.058 -3.895 1.00 91.00 310 PHE A N 1
ATOM 2477 C CA . PHE A 1 310 ? 7.704 3.774 -2.952 1.00 91.00 310 PHE A CA 1
ATOM 2478 C C . PHE A 1 310 ? 8.377 3.954 -1.581 1.00 91.00 310 PHE A C 1
ATOM 2480 O O . PHE A 1 310 ? 8.611 5.085 -1.159 1.00 91.00 310 PHE A O 1
ATOM 2487 N N . ASN A 1 311 ? 8.763 2.857 -0.916 1.00 88.75 311 ASN A N 1
ATOM 2488 C CA . ASN A 1 311 ? 9.280 2.858 0.459 1.00 88.75 311 ASN A CA 1
ATOM 2489 C C . ASN A 1 311 ? 10.512 3.765 0.632 1.00 88.75 311 ASN A C 1
ATOM 2491 O O . ASN A 1 311 ? 10.663 4.446 1.644 1.00 88.75 311 ASN A O 1
ATOM 2495 N N . ASN A 1 312 ? 11.392 3.807 -0.373 1.00 84.62 312 ASN A N 1
ATOM 2496 C CA . ASN A 1 312 ? 12.599 4.631 -0.328 1.00 84.62 312 ASN A CA 1
ATOM 2497 C C . ASN A 1 312 ? 12.321 6.139 -0.380 1.00 84.62 312 ASN A C 1
ATOM 2499 O O . ASN A 1 312 ? 13.095 6.917 0.180 1.00 84.62 312 ASN A O 1
ATOM 2503 N N . VAL A 1 313 ? 11.260 6.550 -1.077 1.00 87.75 313 VAL A N 1
ATOM 2504 C CA . VAL A 1 313 ? 10.918 7.966 -1.245 1.00 87.75 313 VAL A CA 1
ATOM 2505 C C . VAL A 1 313 ? 9.976 8.422 -0.138 1.00 87.75 313 VAL A C 1
ATOM 2507 O O . VAL A 1 313 ? 10.220 9.459 0.475 1.00 87.75 313 VAL A O 1
ATOM 2510 N N . ILE A 1 314 ? 8.946 7.627 0.160 1.00 89.25 314 ILE A N 1
ATOM 2511 C CA . ILE A 1 314 ? 7.892 8.009 1.101 1.00 89.25 314 ILE A CA 1
ATOM 2512 C C . ILE A 1 314 ? 8.418 8.166 2.529 1.00 89.25 314 ILE A C 1
ATOM 2514 O O . ILE A 1 314 ? 8.035 9.096 3.229 1.00 89.25 314 ILE A O 1
ATOM 2518 N N . LYS A 1 315 ? 9.378 7.323 2.937 1.00 83.06 315 LYS A N 1
ATOM 2519 C CA . LYS A 1 315 ? 10.003 7.428 4.256 1.00 83.06 315 LYS A CA 1
ATOM 2520 C C . LYS A 1 315 ? 10.683 8.785 4.439 1.00 83.06 315 LYS A C 1
ATOM 2522 O O . LYS A 1 315 ? 10.503 9.426 5.462 1.00 83.06 315 LYS A O 1
ATOM 2527 N N . LYS A 1 316 ? 11.424 9.242 3.423 1.00 82.56 316 LYS A N 1
ATOM 2528 C CA . LYS A 1 316 ? 12.077 10.558 3.455 1.00 82.56 316 LYS A CA 1
ATOM 2529 C C . LYS A 1 316 ? 11.059 11.693 3.477 1.00 82.56 316 LYS A C 1
ATOM 2531 O O . LYS A 1 316 ? 11.312 12.690 4.129 1.00 82.56 316 LYS A O 1
ATOM 2536 N N . PHE A 1 317 ? 9.949 11.546 2.756 1.00 88.38 317 PHE A N 1
ATOM 2537 C CA . PHE A 1 317 ? 8.871 12.534 2.746 1.00 88.38 317 PHE A CA 1
ATOM 2538 C C . PHE A 1 317 ? 8.212 12.683 4.119 1.00 88.38 317 PHE A C 1
ATOM 2540 O O . PHE A 1 317 ? 7.979 13.797 4.566 1.00 88.38 317 PHE A O 1
ATOM 2547 N N . ARG A 1 318 ? 7.955 11.571 4.810 1.00 81.81 318 ARG A N 1
ATOM 2548 C CA . ARG A 1 318 ? 7.352 11.591 6.146 1.00 81.81 318 ARG A CA 1
ATOM 2549 C C . ARG A 1 318 ? 8.275 12.192 7.207 1.00 81.81 318 ARG A C 1
ATOM 2551 O O . ARG A 1 318 ? 7.799 12.886 8.095 1.00 81.81 318 ARG A O 1
ATOM 2558 N N . ASP A 1 319 ? 9.569 11.894 7.125 1.00 78.25 319 ASP A N 1
ATOM 2559 C CA . ASP A 1 319 ? 10.538 12.265 8.158 1.00 78.25 319 ASP A CA 1
ATOM 2560 C C . ASP A 1 319 ? 11.075 13.716 7.981 1.00 78.25 319 ASP A C 1
ATOM 2562 O O . ASP A 1 319 ? 11.839 14.185 8.824 1.00 78.25 319 ASP A O 1
ATOM 2566 N N . ASP A 1 320 ? 10.704 14.432 6.907 1.00 80.81 320 ASP A N 1
ATOM 2567 C CA . ASP A 1 320 ? 11.198 15.782 6.576 1.00 80.81 320 ASP A CA 1
ATOM 2568 C C . ASP A 1 320 ? 10.061 16.738 6.162 1.00 80.81 320 ASP A C 1
ATOM 2570 O O . ASP A 1 320 ? 9.549 16.680 5.045 1.00 80.81 320 ASP A O 1
ATOM 2574 N N . GLU A 1 321 ? 9.709 17.689 7.036 1.00 74.38 321 GLU A N 1
ATOM 2575 C CA . GLU A 1 321 ? 8.707 18.733 6.750 1.00 74.38 321 GLU A CA 1
ATOM 2576 C C . GLU A 1 321 ? 9.068 19.625 5.549 1.00 74.38 321 GLU A C 1
ATOM 2578 O O . GLU A 1 321 ? 8.200 20.286 4.979 1.00 74.38 321 GLU A O 1
ATOM 2583 N N . LYS A 1 322 ? 10.350 19.669 5.165 1.00 82.81 322 LYS A N 1
ATOM 2584 C CA . LYS A 1 322 ? 10.864 20.431 4.021 1.00 82.81 322 LYS A CA 1
ATOM 2585 C C . LYS A 1 322 ? 11.272 19.523 2.869 1.00 82.81 322 LYS A C 1
ATOM 2587 O O . LYS A 1 322 ? 12.090 19.930 2.040 1.00 82.81 322 LYS A O 1
ATOM 2592 N N . TRP A 1 323 ? 10.712 18.313 2.809 1.00 90.50 323 TRP A N 1
ATOM 2593 C CA . TRP A 1 323 ? 11.014 17.375 1.743 1.00 90.50 323 TRP A CA 1
ATOM 2594 C C . TRP A 1 323 ? 10.867 18.044 0.375 1.00 90.50 323 TRP A C 1
ATOM 2596 O O . TRP A 1 323 ? 9.840 18.640 0.047 1.00 90.50 323 TRP A O 1
ATOM 2606 N N . ALA A 1 324 ? 11.910 17.913 -0.434 1.00 91.00 324 ALA A N 1
ATOM 2607 C CA . ALA A 1 324 ? 11.959 18.434 -1.786 1.00 91.00 324 ALA A CA 1
ATOM 2608 C C . ALA A 1 324 ? 12.703 17.453 -2.691 1.00 91.00 324 ALA A C 1
ATOM 2610 O O . ALA A 1 324 ? 13.585 16.701 -2.260 1.00 91.00 324 ALA A O 1
ATOM 2611 N N . ILE A 1 325 ? 12.370 17.478 -3.974 1.00 91.31 325 ILE A N 1
ATOM 2612 C CA . ILE A 1 325 ? 13.118 16.785 -5.015 1.00 91.31 325 ILE A CA 1
ATOM 2613 C C . ILE A 1 325 ? 14.506 17.425 -5.113 1.00 91.31 325 ILE A C 1
ATOM 2615 O O . ILE A 1 325 ? 14.642 18.647 -5.199 1.00 91.31 325 ILE A O 1
ATOM 2619 N N . SER A 1 326 ? 15.536 16.581 -5.069 1.00 91.75 326 SER A N 1
ATOM 2620 C CA . SER A 1 326 ? 16.942 16.975 -5.022 1.00 91.75 326 SER A CA 1
ATOM 2621 C C . SER A 1 326 ? 17.850 15.906 -5.640 1.00 91.75 326 SER A C 1
ATOM 2623 O O . SER A 1 326 ? 17.427 14.785 -5.944 1.00 91.75 326 SER A O 1
ATOM 2625 N N . ASN A 1 327 ? 19.148 16.205 -5.755 1.00 90.75 327 ASN A N 1
ATOM 2626 C CA . ASN A 1 327 ? 20.159 15.255 -6.242 1.00 90.75 327 ASN A CA 1
ATOM 2627 C C . ASN A 1 327 ? 20.184 13.920 -5.469 1.00 90.75 327 ASN A C 1
ATOM 2629 O O . ASN A 1 327 ? 20.587 12.888 -6.028 1.00 90.75 327 ASN A O 1
ATOM 2633 N N . ASP A 1 328 ? 19.757 13.931 -4.206 1.00 89.06 328 ASP A N 1
ATOM 2634 C CA . ASP A 1 328 ? 19.823 12.779 -3.306 1.00 89.06 328 ASP A CA 1
ATOM 2635 C C . ASP A 1 328 ? 18.674 11.791 -3.517 1.00 89.06 328 ASP A C 1
ATOM 2637 O O . ASP A 1 328 ? 18.810 10.600 -3.213 1.00 89.06 328 ASP A O 1
ATOM 2641 N N . ASN A 1 329 ? 17.539 12.254 -4.048 1.00 90.31 329 ASN A N 1
ATOM 2642 C CA . ASN A 1 329 ? 16.332 11.442 -4.210 1.00 90.31 329 ASN A CA 1
ATOM 2643 C C . ASN A 1 329 ? 15.827 11.346 -5.661 1.00 90.31 329 ASN A C 1
ATOM 2645 O O . ASN A 1 329 ? 15.041 10.442 -5.943 1.00 90.31 329 ASN A O 1
ATOM 2649 N N . ILE A 1 330 ? 16.326 12.166 -6.595 1.00 89.50 330 ILE A N 1
ATOM 2650 C CA . ILE A 1 330 ? 15.780 12.279 -7.959 1.00 89.50 330 ILE A CA 1
ATOM 2651 C C . ILE A 1 330 ? 15.672 10.943 -8.707 1.00 89.50 330 ILE A C 1
ATOM 2653 O O . ILE A 1 330 ? 14.661 10.673 -9.348 1.00 89.50 330 ILE A O 1
ATOM 2657 N N . TRP A 1 331 ? 16.663 10.053 -8.575 1.00 91.06 331 TRP A N 1
ATOM 2658 C CA . TRP A 1 331 ? 16.604 8.725 -9.205 1.00 91.06 331 TRP A CA 1
ATOM 2659 C C . TRP A 1 331 ? 15.413 7.907 -8.688 1.00 91.06 331 TRP A C 1
ATOM 2661 O O . TRP A 1 331 ? 14.696 7.293 -9.470 1.00 91.06 331 TRP A O 1
ATOM 2671 N N . GLN A 1 332 ? 15.170 7.929 -7.375 1.00 89.88 332 GLN A N 1
ATOM 2672 C CA . GLN A 1 332 ? 14.072 7.179 -6.759 1.00 89.88 332 GLN A CA 1
ATOM 2673 C C . GLN A 1 332 ? 12.717 7.776 -7.165 1.00 89.88 332 GLN A C 1
ATOM 2675 O O . GLN A 1 332 ? 11.795 7.032 -7.491 1.00 89.88 332 GLN A O 1
ATOM 2680 N N . VAL A 1 333 ? 12.628 9.110 -7.212 1.00 90.94 333 VAL A N 1
ATOM 2681 C CA . VAL A 1 333 ? 11.437 9.852 -7.649 1.00 90.94 333 VAL A CA 1
ATOM 2682 C C . VAL A 1 333 ? 11.082 9.532 -9.103 1.00 90.94 333 VAL A C 1
ATOM 2684 O O . VAL A 1 333 ? 9.929 9.213 -9.387 1.00 90.94 333 VAL A O 1
ATOM 2687 N N . ILE A 1 334 ? 12.062 9.545 -10.015 1.00 89.81 334 ILE A N 1
ATOM 2688 C CA . ILE A 1 334 ? 11.850 9.214 -11.434 1.00 89.81 334 ILE A CA 1
ATOM 2689 C C . ILE A 1 334 ? 11.365 7.776 -11.589 1.00 89.81 334 ILE A C 1
ATOM 2691 O O . ILE A 1 334 ? 10.370 7.542 -12.273 1.00 89.81 334 ILE A O 1
ATOM 2695 N N . VAL A 1 335 ? 12.035 6.815 -10.947 1.00 90.50 335 VAL A N 1
ATOM 2696 C CA . VAL A 1 335 ? 11.669 5.399 -11.070 1.00 90.50 335 VAL A CA 1
ATOM 2697 C C . VAL A 1 335 ? 10.273 5.142 -10.496 1.00 90.50 335 VAL A C 1
ATOM 2699 O O . VAL A 1 335 ? 9.472 4.459 -11.130 1.00 90.50 335 VAL A O 1
ATOM 2702 N N . PHE A 1 336 ? 9.943 5.708 -9.331 1.00 92.06 336 PHE A N 1
ATOM 2703 C CA . PHE A 1 336 ? 8.611 5.544 -8.746 1.00 92.06 336 PHE A CA 1
ATOM 2704 C C . PHE A 1 336 ? 7.524 6.197 -9.614 1.00 92.06 336 PHE A C 1
ATOM 2706 O O . PHE A 1 336 ? 6.527 5.548 -9.930 1.00 92.06 336 PHE A O 1
ATOM 2713 N N 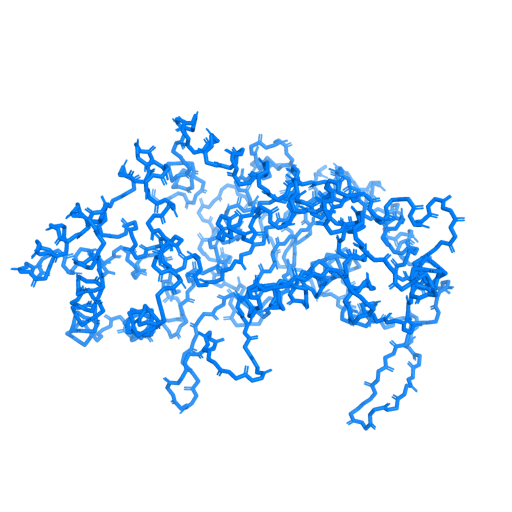. SER A 1 337 ? 7.751 7.434 -10.077 1.00 91.06 337 SER A N 1
ATOM 2714 C CA . SER A 1 337 ? 6.860 8.136 -11.014 1.00 91.06 337 SER A CA 1
ATOM 2715 C C . SER A 1 337 ? 6.657 7.336 -12.305 1.00 91.06 337 SER A C 1
ATOM 2717 O O . SER A 1 337 ? 5.552 7.265 -12.835 1.00 91.06 337 SER A O 1
ATOM 2719 N N . LEU A 1 338 ? 7.699 6.679 -12.811 1.00 90.12 338 LEU A N 1
ATOM 2720 C CA . LEU A 1 338 ? 7.605 5.832 -13.992 1.00 90.12 338 LEU A CA 1
ATOM 2721 C C . LEU A 1 338 ? 6.730 4.591 -13.748 1.00 90.12 338 LEU A C 1
ATOM 2723 O O . LEU A 1 338 ? 5.828 4.315 -14.539 1.00 90.12 338 LEU A O 1
ATOM 2727 N N . ILE A 1 339 ? 6.992 3.849 -12.669 1.00 91.88 339 ILE A N 1
ATOM 2728 C CA . ILE A 1 339 ? 6.259 2.623 -12.321 1.00 91.88 339 ILE A CA 1
ATOM 2729 C C . ILE A 1 339 ? 4.775 2.932 -12.113 1.00 91.88 339 ILE A C 1
ATOM 2731 O O . ILE A 1 339 ? 3.921 2.287 -12.727 1.00 91.88 339 ILE A O 1
ATOM 2735 N N . ILE A 1 340 ? 4.466 3.941 -11.290 1.00 92.00 340 ILE A N 1
ATOM 2736 C CA . ILE A 1 340 ? 3.084 4.293 -10.952 1.00 92.00 340 ILE A CA 1
ATOM 2737 C C . ILE A 1 340 ? 2.303 4.742 -12.193 1.00 92.00 340 ILE A C 1
ATOM 2739 O O . ILE A 1 340 ? 1.142 4.376 -12.352 1.00 92.00 340 ILE A O 1
ATOM 2743 N N . ASN A 1 341 ? 2.953 5.454 -13.119 1.00 91.12 341 ASN A N 1
ATOM 2744 C CA . ASN A 1 341 ? 2.335 5.896 -14.364 1.00 91.12 341 ASN A CA 1
ATOM 2745 C C . ASN A 1 341 ? 2.143 4.765 -15.381 1.00 91.12 341 ASN A C 1
ATOM 2747 O O . ASN A 1 341 ? 1.151 4.758 -16.102 1.00 91.12 341 ASN A O 1
ATOM 2751 N N . LYS A 1 342 ? 3.057 3.790 -15.450 1.00 91.94 342 LYS A N 1
ATOM 2752 C CA . LYS A 1 342 ? 2.890 2.621 -16.330 1.00 91.94 342 LYS A CA 1
ATOM 2753 C C . LYS A 1 342 ? 1.757 1.712 -15.872 1.00 91.94 342 LYS A C 1
ATOM 2755 O O . LYS A 1 342 ? 1.040 1.171 -16.708 1.00 91.94 342 LYS A O 1
ATOM 2760 N N . ILE A 1 343 ? 1.604 1.541 -14.563 1.00 92.56 343 ILE A N 1
ATOM 2761 C CA . ILE A 1 343 ? 0.509 0.767 -13.970 1.00 92.56 343 ILE A CA 1
ATOM 2762 C C . ILE A 1 343 ? -0.806 1.559 -14.017 1.00 92.56 343 ILE A C 1
ATOM 2764 O O . ILE A 1 343 ? -1.867 0.967 -14.202 1.00 92.56 343 ILE A O 1
ATOM 2768 N N . GLY A 1 344 ? -0.744 2.882 -13.877 1.00 91.44 344 GLY A N 1
ATOM 2769 C CA . GLY A 1 344 ? -1.904 3.758 -13.759 1.00 91.44 344 GLY A CA 1
ATOM 2770 C C . GLY A 1 344 ? -2.465 3.753 -12.335 1.00 91.44 344 GLY A C 1
ATOM 2771 O O . GLY A 1 344 ? -2.729 2.699 -11.752 1.00 91.44 344 GLY A O 1
ATOM 2772 N N . THR A 1 345 ? -2.685 4.937 -11.761 1.00 91.12 345 THR A N 1
ATOM 2773 C CA . THR A 1 345 ? -3.167 5.095 -10.373 1.00 91.12 345 THR A CA 1
ATOM 2774 C C . THR A 1 345 ? -4.554 4.486 -10.141 1.00 91.12 345 THR A C 1
ATOM 2776 O O . THR A 1 345 ? -4.869 4.089 -9.028 1.00 91.12 345 THR A O 1
ATOM 2779 N N . GLN A 1 346 ? -5.362 4.324 -11.189 1.00 87.81 346 GLN A N 1
ATOM 2780 C CA . GLN A 1 346 ? -6.647 3.617 -11.172 1.00 87.81 346 GLN A CA 1
ATOM 2781 C C . GLN A 1 346 ? -6.529 2.103 -10.916 1.00 87.81 346 GLN A C 1
ATOM 2783 O O . GLN A 1 346 ? -7.509 1.460 -10.540 1.00 87.81 346 GLN A O 1
ATOM 2788 N N . ASN A 1 347 ? -5.345 1.527 -11.136 1.00 91.19 347 ASN A N 1
ATOM 2789 C CA . ASN A 1 347 ? -5.047 0.115 -10.892 1.00 91.19 347 ASN A CA 1
ATOM 2790 C C . ASN A 1 347 ? -4.300 -0.113 -9.573 1.00 91.19 347 ASN A C 1
ATOM 2792 O O . ASN A 1 347 ? -3.818 -1.218 -9.323 1.00 91.19 347 ASN A O 1
ATOM 2796 N N . ILE A 1 348 ? -4.173 0.934 -8.756 1.00 91.75 348 ILE A N 1
ATOM 2797 C CA . ILE A 1 348 ? -3.518 0.876 -7.459 1.00 91.75 348 ILE A CA 1
ATOM 2798 C C . ILE A 1 348 ? -4.526 1.299 -6.401 1.00 91.75 348 ILE A C 1
ATOM 2800 O O . ILE A 1 348 ? -4.987 2.440 -6.379 1.00 91.75 348 ILE A O 1
ATOM 2804 N N . LYS A 1 349 ? -4.860 0.383 -5.497 1.00 90.62 349 LYS A N 1
ATOM 2805 C CA . LYS A 1 349 ? -5.583 0.734 -4.283 1.00 90.62 349 LYS A CA 1
ATOM 2806 C C . LYS A 1 349 ? -4.601 1.310 -3.266 1.00 90.62 349 LYS A C 1
ATOM 2808 O O . LYS A 1 349 ? -3.639 0.646 -2.883 1.00 90.62 349 LYS A O 1
ATOM 2813 N N . PHE A 1 350 ? -4.865 2.523 -2.800 1.00 91.06 350 PHE A N 1
ATOM 2814 C CA . PHE A 1 350 ? -4.071 3.169 -1.761 1.00 91.06 350 PHE A CA 1
ATOM 2815 C C . PHE A 1 350 ? -4.759 3.001 -0.406 1.00 91.06 350 PHE A C 1
ATOM 2817 O O . PHE A 1 350 ? -5.809 3.590 -0.160 1.00 91.06 350 PHE A O 1
ATOM 2824 N N . THR A 1 351 ? -4.157 2.207 0.473 1.00 91.31 351 THR A N 1
ATOM 2825 C CA . THR A 1 351 ? -4.477 2.163 1.903 1.00 91.31 351 THR A CA 1
ATOM 2826 C C . THR A 1 351 ? -3.387 2.935 2.639 1.00 91.31 351 THR A C 1
ATOM 2828 O O . THR A 1 351 ? -2.534 2.363 3.314 1.00 91.31 351 THR A O 1
ATOM 2831 N N . LEU A 1 352 ? -3.380 4.248 2.418 1.00 92.19 352 LEU A N 1
ATOM 2832 C CA . LEU A 1 352 ? -2.362 5.189 2.879 1.00 92.19 352 LEU A CA 1
ATOM 2833 C C . LEU A 1 352 ? -3.019 6.368 3.595 1.00 92.19 352 LEU A C 1
ATOM 2835 O O . LEU A 1 352 ? -4.196 6.664 3.366 1.00 92.19 352 LEU A O 1
ATOM 2839 N N . SER A 1 353 ? -2.230 7.084 4.397 1.00 91.69 353 SER A N 1
ATOM 2840 C CA . SER A 1 353 ? -2.639 8.386 4.925 1.00 91.69 353 SER A CA 1
ATOM 2841 C C . SER A 1 353 ? -2.982 9.360 3.780 1.00 91.69 353 SER A C 1
ATOM 2843 O O . SER A 1 353 ? -2.567 9.171 2.635 1.00 91.69 353 SER A O 1
ATOM 2845 N N . ILE A 1 354 ? -3.759 10.412 4.060 1.00 92.31 354 ILE A N 1
ATOM 2846 C CA . ILE A 1 354 ? -4.144 11.422 3.056 1.00 92.31 354 ILE A CA 1
ATOM 2847 C C . ILE A 1 354 ? -2.892 12.059 2.449 1.00 92.31 354 ILE A C 1
ATOM 2849 O O . ILE A 1 354 ? -2.835 12.247 1.235 1.00 92.31 354 ILE A O 1
ATOM 2853 N N . ASP A 1 355 ? -1.894 12.358 3.282 1.00 92.00 355 ASP A N 1
ATOM 2854 C CA . ASP A 1 355 ? -0.641 12.969 2.843 1.00 92.00 355 ASP A CA 1
ATOM 2855 C C . ASP A 1 355 ? 0.157 12.001 1.947 1.00 92.00 355 ASP A C 1
ATOM 2857 O O . ASP A 1 355 ? 0.564 12.358 0.844 1.00 92.00 355 ASP A O 1
ATOM 2861 N N . GLU A 1 356 ? 0.307 10.734 2.336 1.00 93.56 356 GLU A N 1
ATOM 2862 C CA . GLU A 1 356 ? 1.037 9.748 1.526 1.00 93.56 356 GLU A CA 1
ATOM 2863 C C . GLU A 1 356 ? 0.304 9.363 0.230 1.00 93.56 356 GLU A C 1
ATOM 2865 O O . GLU A 1 356 ? 0.928 9.126 -0.810 1.00 93.56 356 GLU A O 1
ATOM 2870 N N . TRP A 1 357 ? -1.030 9.321 0.253 1.00 94.62 357 TRP A N 1
ATOM 2871 C CA . TRP A 1 357 ? -1.822 9.101 -0.952 1.00 94.62 357 TRP A CA 1
ATOM 2872 C C . TRP A 1 357 ? -1.686 10.289 -1.911 1.00 94.62 357 TRP A C 1
ATOM 2874 O O . TRP A 1 357 ? -1.406 10.102 -3.100 1.00 94.62 357 TRP A O 1
ATOM 2884 N N . ALA A 1 358 ? -1.799 11.517 -1.402 1.00 94.00 358 ALA A N 1
ATOM 2885 C CA . ALA A 1 358 ? -1.595 12.715 -2.204 1.00 94.00 358 ALA A CA 1
ATOM 2886 C C . ALA A 1 358 ? -0.187 12.776 -2.804 1.00 94.00 358 ALA A C 1
ATOM 2888 O O . ALA A 1 358 ? -0.044 13.121 -3.977 1.00 94.00 358 ALA A O 1
ATOM 2889 N N . PHE A 1 359 ? 0.832 12.363 -2.046 1.00 94.25 359 PHE A N 1
ATOM 2890 C CA . PHE A 1 359 ? 2.206 12.231 -2.523 1.00 94.25 359 PHE A CA 1
ATOM 2891 C C . PHE A 1 359 ? 2.303 11.324 -3.760 1.00 94.25 359 PHE A C 1
ATOM 2893 O O . PHE A 1 359 ? 2.879 11.708 -4.782 1.00 94.25 359 PHE A O 1
ATOM 2900 N N . CYS A 1 360 ? 1.689 10.138 -3.704 1.00 94.25 360 CYS A N 1
ATOM 2901 C CA . CYS A 1 360 ? 1.678 9.195 -4.825 1.00 94.25 360 CYS A CA 1
ATOM 2902 C C . CYS A 1 360 ? 1.006 9.792 -6.072 1.00 94.25 360 CYS A C 1
ATOM 2904 O O . CYS A 1 360 ? 1.536 9.682 -7.181 1.00 94.25 360 CYS A O 1
ATOM 2906 N N . LEU A 1 361 ? -0.141 10.457 -5.899 1.00 93.69 361 LEU A N 1
ATOM 2907 C CA . LEU A 1 361 ? -0.861 11.102 -7.001 1.00 93.69 361 LEU A CA 1
ATOM 2908 C C . LEU A 1 361 ? -0.079 12.287 -7.588 1.00 93.69 361 LEU A C 1
ATOM 2910 O O . LEU A 1 361 ? -0.049 12.455 -8.808 1.00 93.69 361 LEU A O 1
ATOM 2914 N N . ALA A 1 362 ? 0.591 13.076 -6.747 1.00 92.81 362 ALA A N 1
ATOM 2915 C CA . ALA A 1 362 ? 1.427 14.190 -7.182 1.00 92.81 362 ALA A CA 1
ATOM 2916 C C . ALA A 1 362 ? 2.596 13.710 -8.052 1.00 92.81 362 ALA A C 1
ATOM 2918 O O . ALA A 1 362 ? 2.816 14.242 -9.140 1.00 92.81 362 ALA A O 1
ATOM 2919 N N . LEU A 1 363 ? 3.298 12.652 -7.634 1.00 90.81 363 LEU A N 1
ATOM 2920 C CA . LEU A 1 363 ? 4.392 12.079 -8.423 1.00 90.81 363 LEU A CA 1
ATOM 2921 C C . LEU A 1 363 ? 3.935 11.429 -9.731 1.00 90.81 363 LEU A C 1
ATOM 2923 O O . LEU A 1 363 ? 4.678 11.461 -10.717 1.00 90.81 363 LEU A O 1
ATOM 2927 N N . SER A 1 364 ? 2.730 10.857 -9.762 1.00 89.69 364 SER A N 1
ATOM 2928 C CA . SER A 1 364 ? 2.118 10.402 -11.013 1.00 89.69 364 SER A CA 1
ATOM 2929 C C . SER A 1 364 ? 1.896 11.589 -11.958 1.00 89.69 364 SER A C 1
ATOM 2931 O O . SER A 1 364 ? 2.382 11.561 -13.087 1.00 89.69 364 SER A O 1
ATOM 2933 N N . ASN A 1 365 ? 1.291 12.680 -11.471 1.00 85.75 365 ASN A N 1
ATOM 2934 C CA . ASN A 1 365 ? 0.977 13.871 -12.272 1.00 85.75 365 ASN A CA 1
ATOM 2935 C C . ASN A 1 365 ? 2.203 14.567 -12.875 1.00 85.75 365 ASN A C 1
ATOM 2937 O O . ASN A 1 365 ? 2.113 15.110 -13.976 1.00 85.75 365 ASN A O 1
ATOM 2941 N N . LEU A 1 366 ? 3.346 14.543 -12.186 1.00 78.75 366 LEU A N 1
ATOM 2942 C CA . LEU A 1 366 ? 4.578 15.151 -12.697 1.00 78.75 366 LEU A CA 1
ATOM 2943 C C . LEU A 1 366 ? 5.102 14.477 -13.967 1.00 78.75 366 LEU A C 1
ATOM 2945 O O . LEU A 1 366 ? 5.883 15.085 -14.693 1.00 78.75 366 LEU A O 1
ATOM 2949 N N . ASN A 1 367 ? 4.683 13.238 -14.256 1.00 72.12 367 ASN A N 1
ATOM 2950 C CA . ASN A 1 367 ? 5.042 12.500 -15.471 1.00 72.12 367 ASN A CA 1
ATOM 2951 C C . ASN A 1 367 ? 6.558 12.416 -15.760 1.00 72.12 367 ASN A C 1
ATOM 2953 O O . ASN A 1 367 ? 6.951 12.121 -16.893 1.00 72.12 367 ASN A O 1
ATOM 2957 N N . PHE A 1 368 ? 7.417 12.605 -14.747 1.00 66.50 368 PHE A N 1
ATOM 2958 C CA . PHE A 1 368 ? 8.877 12.574 -14.894 1.00 66.50 368 PHE A CA 1
ATOM 2959 C C . PHE A 1 368 ? 9.356 11.307 -15.592 1.00 66.50 368 PHE A C 1
ATOM 2961 O O . PHE A 1 368 ? 10.159 11.367 -16.519 1.00 66.50 368 PHE A O 1
ATOM 2968 N N . GLY A 1 369 ? 8.822 10.162 -15.165 1.00 56.53 369 GLY A N 1
ATOM 2969 C CA . GLY A 1 369 ? 9.207 8.858 -15.684 1.00 56.53 369 GLY A CA 1
ATOM 2970 C C . GLY A 1 369 ? 8.911 8.664 -17.172 1.00 56.53 369 GLY A C 1
ATOM 2971 O O . GLY A 1 369 ? 9.738 8.118 -17.900 1.00 56.53 369 GLY A O 1
ATOM 2972 N N . ILE A 1 370 ? 7.750 9.132 -17.642 1.00 58.72 370 ILE A N 1
ATOM 2973 C CA . ILE A 1 370 ? 7.339 8.965 -19.044 1.00 58.72 370 ILE A CA 1
ATOM 2974 C C . ILE A 1 370 ? 8.192 9.854 -19.955 1.00 58.72 370 ILE A C 1
ATOM 2976 O O . ILE A 1 370 ? 8.685 9.388 -20.983 1.00 58.72 370 ILE A O 1
ATOM 2980 N N . SER A 1 371 ? 8.399 11.115 -19.567 1.00 61.06 371 SER A N 1
ATOM 2981 C CA . SER A 1 371 ? 9.240 12.050 -20.320 1.00 61.06 371 SER A CA 1
ATOM 2982 C C . SER A 1 371 ? 10.703 11.592 -20.367 1.00 61.06 371 SER A C 1
ATOM 2984 O O . SER A 1 371 ? 11.323 11.679 -21.424 1.00 61.06 371 SER A O 1
ATOM 2986 N N . ALA A 1 372 ? 11.227 11.034 -19.268 1.00 58.44 372 ALA A N 1
ATOM 2987 C CA . ALA A 1 372 ? 12.595 10.517 -19.178 1.00 58.44 372 ALA A CA 1
ATOM 2988 C C . ALA A 1 372 ? 12.863 9.342 -20.140 1.00 58.44 372 ALA A C 1
ATOM 2990 O O . ALA A 1 372 ? 13.850 9.363 -20.880 1.00 58.44 372 ALA A O 1
ATOM 2991 N N . ILE A 1 373 ? 11.969 8.340 -20.189 1.00 57.75 373 ILE A N 1
ATOM 2992 C CA . ILE A 1 373 ? 12.108 7.203 -21.122 1.00 57.75 373 ILE A CA 1
ATOM 2993 C C . ILE A 1 373 ? 11.996 7.657 -22.576 1.00 57.75 373 ILE A C 1
ATOM 2995 O O . ILE A 1 373 ? 12.768 7.211 -23.419 1.00 57.75 373 ILE A O 1
ATOM 2999 N N . ASN A 1 374 ? 11.037 8.532 -22.885 1.00 63.03 374 ASN A N 1
ATOM 3000 C CA . ASN A 1 374 ? 10.781 8.935 -24.268 1.00 63.03 374 ASN A CA 1
ATOM 3001 C C . ASN A 1 374 ? 11.908 9.791 -24.869 1.00 63.03 374 ASN A C 1
ATOM 3003 O O . ASN A 1 374 ? 11.918 9.993 -26.082 1.00 63.03 374 ASN A O 1
ATOM 3007 N N . GLN A 1 375 ? 12.829 10.304 -24.047 1.00 61.97 375 GLN A N 1
ATOM 3008 C CA . GLN A 1 375 ? 13.920 11.164 -24.498 1.00 61.97 375 GLN A CA 1
ATOM 3009 C C . GLN A 1 375 ? 15.279 10.455 -24.475 1.00 61.97 375 GLN A C 1
ATOM 3011 O O . GLN A 1 375 ? 15.919 10.395 -25.523 1.00 61.97 375 GLN A O 1
ATOM 3016 N N . GLN A 1 376 ? 15.756 9.976 -23.314 1.00 72.94 376 GLN A N 1
ATOM 3017 C CA . GLN A 1 376 ? 17.167 9.562 -23.156 1.00 72.94 376 GLN A CA 1
ATOM 3018 C C . GLN A 1 376 ? 17.433 8.448 -22.111 1.00 72.94 376 GLN A C 1
ATOM 3020 O O . GLN A 1 376 ? 18.587 8.076 -21.923 1.00 72.94 376 GLN A O 1
ATOM 3025 N N . GLY A 1 377 ? 16.411 7.901 -21.439 1.00 82.00 377 GLY A N 1
ATOM 3026 C CA . GLY A 1 377 ? 16.568 6.868 -20.395 1.00 82.00 377 GLY A CA 1
ATOM 3027 C C . GLY A 1 377 ? 16.731 7.441 -18.977 1.00 82.00 377 GLY A C 1
ATOM 3028 O O . GLY A 1 377 ? 16.949 8.644 -18.795 1.00 82.00 377 GLY A O 1
ATOM 3029 N N . ILE A 1 378 ? 16.602 6.608 -17.936 1.00 86.38 378 ILE A N 1
ATOM 3030 C CA . ILE A 1 378 ? 16.594 7.042 -16.521 1.00 86.38 378 ILE A CA 1
ATOM 3031 C C . ILE A 1 378 ? 17.955 7.605 -16.128 1.00 86.38 378 ILE A C 1
ATOM 3033 O O . ILE A 1 378 ? 18.014 8.673 -15.517 1.00 86.38 378 ILE A O 1
ATOM 3037 N N . GLN A 1 379 ? 19.046 6.910 -16.466 1.00 87.50 379 GLN A N 1
ATOM 3038 C CA . GLN A 1 379 ? 20.392 7.328 -16.062 1.00 87.50 379 GLN A CA 1
ATOM 3039 C C . GLN A 1 379 ? 20.749 8.705 -16.631 1.00 87.50 379 GLN A C 1
ATOM 3041 O O . GLN A 1 379 ? 21.121 9.600 -15.874 1.00 87.50 379 GLN A O 1
ATOM 3046 N N . THR A 1 380 ? 20.575 8.895 -17.939 1.00 86.19 380 THR A N 1
ATOM 3047 C CA . THR A 1 380 ? 20.894 10.158 -18.612 1.00 86.19 380 THR A CA 1
ATOM 3048 C C . THR A 1 380 ? 20.008 11.300 -18.117 1.00 86.19 380 THR A C 1
ATOM 3050 O O . THR A 1 380 ? 20.508 12.392 -17.855 1.00 86.19 380 THR A O 1
ATOM 3053 N N . THR A 1 381 ? 18.715 11.046 -17.884 1.00 84.81 381 THR A N 1
ATOM 3054 C CA . THR A 1 381 ? 17.806 12.050 -17.302 1.00 84.81 381 THR A CA 1
ATOM 3055 C C . THR A 1 381 ? 18.260 12.466 -15.898 1.00 84.81 381 THR A C 1
ATOM 3057 O O . THR A 1 381 ? 18.307 13.655 -15.582 1.00 84.81 381 THR A O 1
ATOM 3060 N N . VAL A 1 382 ? 18.642 11.504 -15.050 1.00 88.31 382 VAL A N 1
ATOM 3061 C CA . VAL A 1 382 ? 19.152 11.784 -13.699 1.00 88.31 382 VAL A CA 1
ATOM 3062 C C . VAL A 1 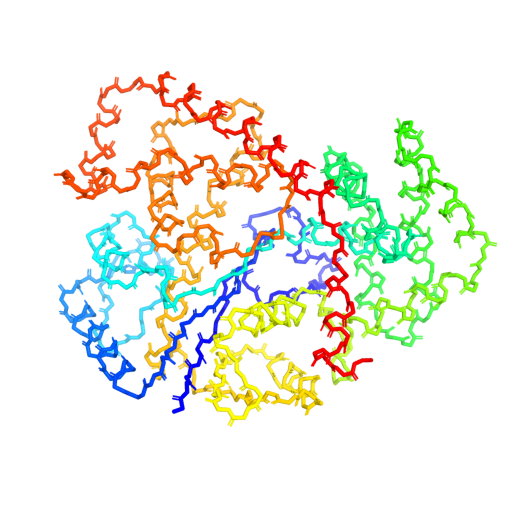382 ? 20.436 12.606 -13.746 1.00 88.31 382 VAL A C 1
ATOM 3064 O O . VAL A 1 382 ? 20.585 13.537 -12.959 1.00 88.31 382 VAL A O 1
ATOM 3067 N N . GLU A 1 383 ? 21.364 12.277 -14.640 1.00 89.06 383 GLU A N 1
ATOM 3068 C CA . GLU A 1 383 ? 22.617 13.020 -14.801 1.00 89.06 383 GLU A CA 1
ATOM 3069 C C . GLU A 1 383 ? 22.370 14.453 -15.279 1.00 89.06 383 GLU A C 1
ATOM 3071 O O . GLU A 1 383 ? 22.924 15.385 -14.697 1.00 89.06 383 GLU A O 1
ATOM 3076 N N . ALA A 1 384 ? 21.484 14.649 -16.258 1.00 85.94 384 ALA A N 1
ATOM 3077 C CA . ALA A 1 384 ? 21.123 15.973 -16.755 1.00 85.94 384 ALA A CA 1
ATOM 3078 C C . ALA A 1 384 ? 20.517 16.862 -15.655 1.00 85.94 384 ALA A C 1
ATOM 3080 O O . ALA A 1 384 ? 20.953 17.996 -15.465 1.00 85.94 384 ALA A O 1
ATOM 3081 N N . LEU A 1 385 ? 19.565 16.336 -14.877 1.00 86.31 385 LEU A N 1
ATOM 3082 C CA . LEU A 1 385 ? 18.943 17.078 -13.774 1.00 86.31 385 LEU A CA 1
ATOM 3083 C C . LEU A 1 385 ? 19.943 17.410 -12.661 1.00 86.31 385 LEU A C 1
ATOM 3085 O O . LEU A 1 385 ? 19.936 18.517 -12.124 1.00 86.31 385 LEU A O 1
ATOM 3089 N N . LYS A 1 386 ? 20.860 16.486 -12.359 1.00 88.44 386 LYS A N 1
ATOM 3090 C CA . LYS A 1 386 ? 21.931 16.730 -11.387 1.00 88.44 386 LYS A CA 1
ATOM 3091 C C . LYS A 1 386 ? 22.901 17.820 -11.821 1.00 88.44 386 LYS A C 1
ATOM 3093 O O . LYS A 1 386 ? 23.402 18.542 -10.966 1.00 88.44 386 LYS A O 1
ATOM 3098 N N . LEU A 1 387 ? 23.174 17.926 -13.120 1.00 87.50 387 LEU A N 1
ATOM 3099 C CA . LEU A 1 387 ? 24.030 18.976 -13.671 1.00 87.50 387 LEU A CA 1
ATOM 3100 C C . LEU A 1 387 ? 23.361 20.350 -13.614 1.00 87.50 387 LEU A C 1
ATOM 3102 O O . LEU A 1 387 ? 24.043 21.330 -13.328 1.00 87.50 387 LEU A O 1
ATOM 3106 N N . LEU A 1 388 ? 22.047 20.420 -13.856 1.00 83.88 388 LEU A N 1
ATOM 3107 C CA . LEU A 1 388 ? 21.280 21.660 -13.698 1.00 83.88 388 LEU A CA 1
ATOM 3108 C C . LEU A 1 388 ? 21.272 22.123 -12.237 1.00 83.88 388 LEU A C 1
ATOM 3110 O O . LEU A 1 388 ? 21.414 23.313 -11.977 1.00 83.88 388 LEU A O 1
ATOM 3114 N N . ASN A 1 389 ? 21.150 21.175 -11.297 1.00 86.94 389 ASN A N 1
ATOM 3115 C CA . ASN A 1 389 ? 21.151 21.416 -9.851 1.00 86.94 389 ASN A CA 1
ATOM 3116 C C . ASN A 1 389 ? 20.137 22.485 -9.392 1.00 86.94 389 ASN A C 1
ATOM 3118 O O . ASN A 1 389 ? 20.303 23.107 -8.343 1.00 86.94 389 ASN A O 1
ATOM 3122 N N . ASP A 1 390 ? 19.079 22.675 -10.174 1.00 87.75 390 ASP A N 1
ATOM 3123 C CA . ASP A 1 390 ? 17.953 23.546 -9.879 1.00 87.75 390 ASP A CA 1
ATOM 3124 C C . ASP A 1 390 ? 16.672 22.732 -10.053 1.00 87.75 390 ASP A C 1
ATOM 3126 O O . ASP A 1 390 ? 16.395 22.179 -11.118 1.00 87.75 390 ASP A O 1
ATOM 3130 N N . TYR A 1 391 ? 15.929 22.615 -8.957 1.00 89.06 391 TYR A N 1
ATOM 3131 C CA . TYR A 1 391 ? 14.694 21.844 -8.866 1.00 89.06 391 TYR A CA 1
ATOM 3132 C C . TYR A 1 391 ? 13.504 22.738 -8.504 1.00 89.06 391 TYR A C 1
ATOM 3134 O O . TYR A 1 391 ? 12.472 22.219 -8.091 1.00 89.06 391 TYR A O 1
ATOM 3142 N N . SER A 1 392 ? 13.642 24.064 -8.595 1.00 89.50 392 SER A N 1
ATOM 3143 C CA . SER A 1 392 ? 12.614 25.030 -8.182 1.00 89.50 392 SER A CA 1
ATOM 3144 C C . SER A 1 392 ? 11.275 24.791 -8.889 1.00 89.50 392 SER A C 1
ATOM 3146 O O . SER A 1 392 ? 10.304 24.439 -8.220 1.00 89.50 392 SER A O 1
ATOM 3148 N N . ASP A 1 393 ? 11.251 24.837 -10.223 1.00 87.06 393 ASP A N 1
ATOM 3149 C CA . ASP A 1 393 ? 10.046 24.594 -11.036 1.00 87.06 393 ASP A CA 1
ATOM 3150 C C . ASP A 1 393 ? 9.432 23.206 -10.774 1.00 87.06 393 ASP A C 1
ATOM 3152 O O . ASP A 1 393 ? 8.215 23.029 -10.692 1.00 87.06 393 ASP A O 1
ATOM 3156 N N . ILE A 1 394 ? 10.292 22.197 -10.614 1.00 88.19 394 ILE A N 1
ATOM 3157 C CA . ILE A 1 394 ? 9.898 20.812 -10.331 1.00 88.19 394 ILE A CA 1
ATOM 3158 C C . ILE A 1 394 ? 9.200 20.712 -8.970 1.00 88.19 394 ILE A C 1
ATOM 3160 O O . ILE A 1 394 ? 8.153 20.071 -8.849 1.00 88.19 394 ILE A O 1
ATOM 3164 N N . ASN A 1 395 ? 9.772 21.343 -7.948 1.00 91.94 395 ASN A N 1
ATOM 3165 C CA . ASN A 1 395 ? 9.235 21.343 -6.594 1.00 91.94 395 ASN A CA 1
ATOM 3166 C C . ASN A 1 395 ? 7.965 22.192 -6.480 1.00 91.94 395 ASN A C 1
ATOM 3168 O O . ASN A 1 395 ? 7.046 21.807 -5.756 1.00 91.94 395 ASN A O 1
ATOM 3172 N N . GLU A 1 396 ? 7.862 23.295 -7.223 1.00 92.12 396 GLU A N 1
ATOM 3173 C CA . GLU A 1 396 ? 6.634 24.089 -7.318 1.00 92.12 396 GLU A CA 1
ATOM 3174 C C . GLU A 1 396 ? 5.504 23.284 -7.979 1.00 92.12 396 GLU A C 1
ATOM 3176 O O . GLU A 1 396 ? 4.387 23.203 -7.450 1.00 92.12 396 GLU A O 1
ATOM 3181 N N . GLY A 1 397 ? 5.811 22.603 -9.088 1.00 91.25 397 GLY A N 1
ATOM 3182 C CA . GLY A 1 397 ? 4.882 21.699 -9.761 1.00 91.25 397 GLY A CA 1
ATOM 3183 C C . GLY A 1 397 ? 4.424 20.554 -8.855 1.00 91.25 397 GLY A C 1
ATOM 3184 O O . GLY A 1 397 ? 3.228 20.257 -8.791 1.00 91.25 397 GLY A O 1
ATOM 3185 N N . PHE A 1 398 ? 5.352 19.941 -8.109 1.00 92.38 398 PHE A N 1
ATOM 3186 C CA . PHE A 1 398 ? 5.031 18.897 -7.133 1.00 92.38 398 PHE A CA 1
ATOM 3187 C C . PHE A 1 398 ? 4.101 19.427 -6.041 1.00 92.38 398 PHE A C 1
ATOM 3189 O O . PHE A 1 398 ? 3.063 18.821 -5.789 1.00 92.38 398 PHE A O 1
ATOM 3196 N N . SER A 1 399 ? 4.434 20.571 -5.439 1.00 93.00 399 SER A N 1
ATOM 3197 C CA . SER A 1 399 ? 3.660 21.171 -4.344 1.00 93.00 399 SER A CA 1
ATOM 3198 C C . SER A 1 399 ? 2.229 21.490 -4.782 1.00 93.00 399 SER A C 1
ATOM 3200 O O . SER A 1 399 ? 1.265 21.149 -4.097 1.00 93.00 399 SER A O 1
ATOM 3202 N N . THR A 1 400 ? 2.076 22.054 -5.982 1.00 93.94 400 THR A N 1
ATOM 3203 C CA . THR A 1 400 ? 0.762 22.332 -6.576 1.00 93.94 400 THR A CA 1
ATOM 3204 C C . THR A 1 400 ? -0.028 21.042 -6.814 1.00 93.94 400 THR A C 1
ATOM 3206 O O . THR A 1 400 ? -1.209 20.949 -6.471 1.00 93.94 400 THR A O 1
ATOM 3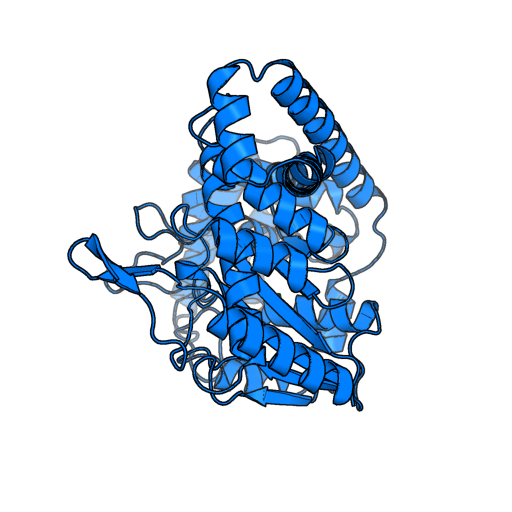209 N N . ALA A 1 401 ? 0.606 20.015 -7.389 1.00 93.38 401 ALA A N 1
ATOM 3210 C CA . ALA A 1 401 ? -0.039 18.728 -7.641 1.00 93.38 401 ALA A CA 1
ATOM 3211 C C . ALA A 1 401 ? -0.436 18.008 -6.341 1.00 93.38 401 ALA A C 1
ATOM 3213 O O . ALA A 1 401 ? -1.491 17.374 -6.295 1.00 93.38 401 ALA A O 1
ATOM 3214 N N . TYR A 1 402 ? 0.381 18.134 -5.297 1.00 94.44 402 TYR A N 1
ATOM 3215 C CA . TYR A 1 402 ? 0.161 17.568 -3.973 1.00 94.44 402 TYR A CA 1
ATOM 3216 C C . TYR A 1 402 ? -1.063 18.174 -3.280 1.00 94.44 402 TYR A C 1
ATOM 3218 O O . TYR A 1 402 ? -1.979 17.437 -2.911 1.00 94.44 402 TYR A O 1
ATOM 3226 N N . GLU A 1 403 ? -1.157 19.501 -3.192 1.00 95.00 403 GLU A N 1
ATOM 3227 C CA . GLU A 1 403 ? -2.311 20.166 -2.569 1.00 95.00 403 GLU A CA 1
ATOM 3228 C C . GLU A 1 403 ? -3.619 19.915 -3.338 1.00 95.00 403 GLU A C 1
ATOM 3230 O O . GLU A 1 403 ? -4.681 19.666 -2.747 1.00 95.00 403 GLU A O 1
ATOM 3235 N N . ASN A 1 404 ? -3.543 19.872 -4.672 1.00 94.56 404 ASN A N 1
ATOM 3236 C CA . ASN A 1 404 ? -4.672 19.481 -5.514 1.00 94.56 404 ASN A CA 1
ATOM 3237 C C . ASN A 1 404 ? -5.103 18.028 -5.253 1.00 94.56 404 ASN A C 1
ATOM 3239 O O . ASN A 1 404 ? -6.301 17.738 -5.175 1.00 94.56 404 ASN A O 1
ATOM 3243 N N . ALA A 1 405 ? -4.146 17.109 -5.098 1.00 94.69 405 ALA A N 1
ATOM 3244 C CA . ALA A 1 405 ? -4.426 15.712 -4.792 1.00 94.69 405 ALA A CA 1
ATOM 3245 C C . ALA A 1 405 ? -5.072 15.546 -3.409 1.00 94.69 405 ALA A C 1
ATOM 3247 O O . ALA A 1 405 ? -6.088 14.857 -3.308 1.00 94.69 405 ALA A O 1
ATOM 3248 N N . LYS A 1 406 ? -4.568 16.232 -2.373 1.00 93.56 406 LYS A N 1
ATOM 3249 C CA . LYS A 1 406 ? -5.183 16.245 -1.031 1.00 93.56 406 LYS A CA 1
ATOM 3250 C C . LYS A 1 406 ? -6.628 16.718 -1.079 1.00 93.56 406 LYS A C 1
ATOM 3252 O O . LYS A 1 406 ? -7.524 16.037 -0.580 1.00 93.56 406 LYS A O 1
ATOM 3257 N N . SER A 1 407 ? -6.860 17.848 -1.743 1.00 92.19 407 SER A N 1
ATOM 3258 C CA . SER A 1 407 ? -8.199 18.418 -1.910 1.00 92.19 407 SER A CA 1
ATOM 3259 C C . SER A 1 407 ? -9.144 17.438 -2.608 1.00 92.19 407 SER A C 1
ATOM 3261 O O . SER A 1 407 ? -10.279 17.244 -2.172 1.00 92.19 407 SER A O 1
ATOM 3263 N N . ARG A 1 408 ? -8.666 16.757 -3.658 1.00 91.00 408 ARG A N 1
ATOM 3264 C CA . ARG A 1 408 ? -9.436 15.744 -4.389 1.00 91.00 408 ARG A CA 1
ATOM 3265 C C . ARG A 1 408 ? -9.758 14.519 -3.531 1.00 91.00 408 ARG A C 1
ATOM 3267 O O . ARG A 1 408 ? -10.887 14.042 -3.598 1.00 91.00 408 ARG A O 1
ATOM 3274 N N . ILE A 1 409 ? -8.811 14.019 -2.738 1.00 90.19 409 ILE A N 1
ATOM 3275 C CA . ILE A 1 409 ? -9.025 12.880 -1.828 1.00 90.19 409 ILE A CA 1
ATOM 3276 C C . ILE A 1 409 ? -10.115 13.222 -0.804 1.00 90.19 409 ILE A C 1
ATOM 3278 O O . ILE A 1 409 ? -11.082 12.478 -0.648 1.00 90.19 409 ILE A O 1
ATOM 3282 N N . ILE A 1 410 ? -10.026 14.397 -0.178 1.00 86.44 410 ILE A N 1
ATOM 3283 C CA . ILE A 1 410 ? -11.028 14.870 0.787 1.00 86.44 410 ILE A CA 1
ATOM 3284 C C . ILE A 1 410 ? -12.411 15.011 0.128 1.00 86.44 410 ILE A C 1
ATOM 3286 O O . ILE A 1 410 ? -13.423 14.608 0.701 1.00 86.44 410 ILE A O 1
ATOM 3290 N N . GLN A 1 411 ? -12.476 15.536 -1.099 1.00 83.62 411 GLN A N 1
ATOM 3291 C CA . GLN A 1 411 ? -13.729 15.608 -1.859 1.00 83.62 411 GLN A CA 1
ATOM 3292 C C . GLN A 1 411 ? -14.286 14.226 -2.217 1.00 83.62 411 GLN A C 1
ATOM 3294 O O . GLN A 1 411 ? -15.501 14.040 -2.197 1.00 83.62 411 GLN A O 1
ATOM 3299 N N . GLN A 1 412 ? -13.434 13.249 -2.535 1.00 82.88 412 GLN A N 1
ATOM 3300 C CA . GLN A 1 412 ? -13.872 11.876 -2.788 1.00 82.88 412 GLN A CA 1
ATOM 3301 C C . GLN A 1 412 ? -14.524 11.265 -1.549 1.00 82.88 412 GLN A C 1
ATOM 3303 O O . GLN A 1 412 ? -15.587 10.662 -1.678 1.00 82.88 412 GLN A O 1
ATOM 3308 N N . TYR A 1 413 ? -13.963 11.492 -0.361 1.00 81.06 413 TYR A N 1
ATOM 3309 C CA . TYR A 1 413 ? -14.583 11.059 0.891 1.00 81.06 413 TYR A CA 1
ATOM 3310 C C . TYR A 1 413 ? -15.953 11.699 1.148 1.00 81.06 413 TYR A C 1
ATOM 3312 O O . TYR A 1 413 ? -16.812 11.050 1.730 1.00 81.06 413 TYR A O 1
ATOM 3320 N N . ASN A 1 414 ? -16.208 12.920 0.667 1.00 68.50 414 ASN A N 1
ATOM 3321 C CA . ASN A 1 414 ? -17.538 13.540 0.769 1.00 68.50 414 ASN A CA 1
ATOM 3322 C C . ASN A 1 414 ? -18.584 12.913 -0.168 1.00 68.50 414 ASN A C 1
ATOM 3324 O O . ASN A 1 414 ? -19.779 13.063 0.066 1.00 68.50 414 ASN A O 1
ATOM 3328 N N . ASN A 1 415 ? -18.144 12.252 -1.242 1.00 62.09 415 ASN A N 1
ATOM 3329 C CA . ASN A 1 415 ? -19.013 11.766 -2.316 1.00 62.09 415 ASN A CA 1
ATOM 3330 C C . ASN A 1 415 ? -19.219 10.240 -2.294 1.00 62.09 415 ASN A C 1
ATOM 3332 O O . ASN A 1 415 ? -19.974 9.712 -3.115 1.00 62.09 415 ASN A O 1
ATOM 3336 N N . GLN A 1 416 ? -18.536 9.508 -1.408 1.00 61.69 416 GLN A N 1
ATOM 3337 C CA . GLN A 1 416 ? -18.683 8.058 -1.296 1.00 61.69 416 GLN A CA 1
ATOM 3338 C C . GLN A 1 416 ? -19.938 7.690 -0.493 1.00 61.69 416 GLN A C 1
ATOM 3340 O O . GLN A 1 416 ? -20.038 7.986 0.687 1.00 61.69 416 GLN A O 1
ATOM 3345 N N . ASN A 1 417 ? -20.872 6.990 -1.149 1.00 48.97 417 ASN A N 1
ATOM 3346 C CA . ASN A 1 417 ? -22.096 6.425 -0.556 1.00 48.97 417 ASN A CA 1
ATOM 3347 C C . ASN A 1 417 ? -22.083 4.879 -0.511 1.00 48.97 417 ASN A C 1
ATOM 3349 O O . ASN A 1 417 ? -23.132 4.257 -0.350 1.00 48.97 417 ASN A O 1
ATOM 3353 N N . SER A 1 418 ? -20.936 4.221 -0.727 1.00 50.97 418 SER A N 1
ATOM 3354 C CA . SER A 1 418 ? -20.873 2.753 -0.844 1.00 50.97 418 SER A CA 1
ATOM 3355 C C . SER A 1 418 ? -20.178 2.087 0.341 1.00 50.97 418 SER A C 1
ATOM 3357 O O . SER A 1 418 ? -19.028 2.404 0.640 1.00 50.97 418 SER A O 1
ATOM 3359 N N . SER A 1 419 ? -20.828 1.080 0.925 1.00 53.69 419 SER A N 1
ATOM 3360 C CA . SER A 1 419 ? -20.264 0.260 1.999 1.00 53.69 419 SER A CA 1
ATOM 3361 C C . SER A 1 419 ? -19.293 -0.798 1.458 1.00 53.69 419 SER A C 1
ATOM 3363 O O . SER A 1 419 ? -19.689 -1.902 1.081 1.00 53.69 419 SER A O 1
ATOM 3365 N N . VAL A 1 420 ? -17.992 -0.486 1.455 1.00 54.34 420 VAL A N 1
ATOM 3366 C CA . VAL A 1 420 ? -16.916 -1.455 1.141 1.00 54.34 420 VAL A CA 1
ATOM 3367 C C . VAL A 1 420 ? -16.952 -2.661 2.093 1.00 54.34 420 VAL A C 1
ATOM 3369 O O . VAL A 1 420 ? -16.560 -3.764 1.722 1.00 54.34 420 VAL A O 1
ATOM 3372 N N . PHE A 1 421 ? -17.461 -2.468 3.314 1.00 53.12 421 PHE A N 1
ATOM 3373 C CA . PHE A 1 421 ? -17.580 -3.525 4.316 1.00 53.12 421 PHE A CA 1
ATOM 3374 C C . PHE A 1 421 ? -18.623 -4.579 3.932 1.00 53.12 421 PHE A C 1
ATOM 3376 O O . PHE A 1 421 ? -18.301 -5.763 3.940 1.00 53.12 421 PHE A O 1
ATOM 3383 N N . ASN A 1 422 ? -19.825 -4.172 3.514 1.00 54.78 422 ASN A N 1
ATOM 3384 C CA . ASN A 1 422 ? -20.855 -5.120 3.075 1.00 54.78 422 ASN A CA 1
ATOM 3385 C C . ASN A 1 422 ? -20.395 -5.943 1.864 1.00 54.78 422 ASN A C 1
ATOM 3387 O O . ASN A 1 422 ? -20.693 -7.134 1.764 1.00 54.78 422 ASN A O 1
ATOM 3391 N N . ASP A 1 423 ? -19.614 -5.329 0.975 1.00 52.59 423 ASP A N 1
ATOM 3392 C CA . ASP A 1 423 ? -19.016 -6.014 -0.168 1.00 52.59 423 ASP A CA 1
ATOM 3393 C C . ASP A 1 423 ? -17.967 -7.061 0.254 1.00 52.59 423 ASP A C 1
ATOM 3395 O O . ASP A 1 423 ? -17.929 -8.153 -0.316 1.00 52.59 423 ASP A O 1
ATOM 3399 N N . LEU A 1 424 ? -17.133 -6.755 1.259 1.00 55.78 424 LEU A N 1
ATOM 3400 C CA . LEU A 1 424 ? -16.146 -7.686 1.821 1.00 55.78 424 LEU A CA 1
ATOM 3401 C C . LEU A 1 424 ? -16.810 -8.842 2.572 1.00 55.78 424 LEU A C 1
ATOM 3403 O O . LEU A 1 424 ? -16.454 -9.991 2.336 1.00 55.78 424 LEU A O 1
ATOM 3407 N N . VAL A 1 425 ? -17.804 -8.555 3.415 1.00 56.78 425 VAL A N 1
ATOM 3408 C CA . VAL A 1 425 ? -18.601 -9.570 4.127 1.00 56.78 425 VAL A CA 1
ATOM 3409 C C . VAL A 1 425 ? -19.260 -10.522 3.124 1.00 56.78 425 VAL A C 1
ATOM 3411 O O . VAL A 1 425 ? -19.128 -11.739 3.232 1.00 56.78 425 VAL A O 1
ATOM 3414 N N . THR A 1 426 ? -19.853 -9.973 2.059 1.00 55.50 426 THR A N 1
ATOM 3415 C CA . THR A 1 426 ? -20.452 -10.762 0.970 1.00 55.50 426 THR A CA 1
ATOM 3416 C C . THR A 1 426 ? -19.424 -11.610 0.215 1.00 55.50 426 THR A C 1
ATOM 3418 O O . THR A 1 426 ? -19.745 -12.714 -0.228 1.00 55.50 426 THR A O 1
ATOM 3421 N N . LEU A 1 427 ? -18.202 -11.104 0.011 1.00 49.25 427 LEU A N 1
ATOM 3422 C CA . LEU A 1 427 ? -17.142 -11.834 -0.689 1.00 49.25 427 LEU A CA 1
ATOM 3423 C C . LEU A 1 427 ? -16.561 -12.968 0.163 1.00 49.25 427 LEU A C 1
ATOM 3425 O O . LEU A 1 427 ? -16.311 -14.052 -0.360 1.00 49.25 427 LEU A O 1
ATOM 3429 N N . LEU A 1 428 ? -16.338 -12.698 1.448 1.00 48.53 428 LEU A N 1
ATOM 3430 C CA . LEU A 1 428 ? -15.715 -13.617 2.398 1.00 48.53 428 LEU A CA 1
ATOM 3431 C C . LEU A 1 428 ? -16.719 -14.608 3.006 1.00 48.53 428 LEU A C 1
ATOM 3433 O O . LEU A 1 428 ? -16.309 -15.573 3.644 1.00 48.53 428 LEU A O 1
ATOM 3437 N N . GLY A 1 429 ? -18.023 -14.412 2.779 1.00 41.22 429 GLY A N 1
ATOM 3438 C CA . GLY A 1 429 ? -19.071 -15.266 3.339 1.00 41.22 429 GLY A CA 1
ATOM 3439 C C . GLY A 1 429 ? -19.138 -15.186 4.866 1.00 41.22 429 GLY A C 1
ATOM 3440 O O . GLY A 1 429 ? -19.401 -16.204 5.511 1.00 41.22 429 GLY A O 1
ATOM 3441 N N . LEU A 1 430 ? -18.835 -14.001 5.411 1.00 38.31 430 LEU A N 1
ATOM 3442 C CA . LEU A 1 430 ? -18.855 -13.696 6.844 1.00 38.31 430 LEU A CA 1
ATOM 3443 C C . LEU A 1 430 ? -20.250 -13.305 7.334 1.00 38.31 430 LEU A C 1
ATOM 3445 O O . LEU A 1 430 ? -21.042 -12.776 6.519 1.00 38.31 430 LEU A O 1
#

Foldseek 3Di:
DKEKFKEKDLAQQWWFQDPVRDTLCADDPSHRQKMKIKTWIGPDPVSVVVVLVVVLVLLVVDQFWDADPVRDIDTDDSLFFDFLLRCPDPVNQVSVLCLLVPPFAQPTMFMEMARSLLLLLLLLLCLQQNLVCCQVVVLLSQVVSQVLVPDPLSSQLSSLQVSLQQDFPVPVVSSLVSNLVSLVSVLVVLVVPPSSVSSNVSSVVCNVDSVSSVVSSVVQNVCAQQPVHRNIGHSTNLVRVLLRVLVCVVVVSDDLPPYAYEYEDNPPCVVSSCVLCVPFSYRYDYDPHLRPDVRNSSNSSLNSQLCVLLVVQVVQVVVDPPDFDFLVCVLSLLSNLSSCLRNDVVSYHYSDRLQSQLLSQLSVVLSSNVVQSVPPGSVVSSVVCNVVRDCPVVRVSSVVSSVVSSVVVSVVSVVRNDSPPVSSCVRSVD

pLDDT: mean 83.48, std 12.51, range [35.34, 97.62]

InterPro domains:
  IPR024524 Protein of unknown function DUF3800 [PF12686] (4-308)

Secondary structure (DSSP, 8-state):
-EEEEEEEESS-S-B-B-TTS-BSSSSSTT---EEEEEEEEESSHHHHHHHHHHHHHHHHH---EEE-TTS-EEEPPTTSPPPHHHHSSGGGHHHHHHHHHHT--TTTEEEEEEEHHHHHHHHHHHHHH-HHHHHHTHHHHHHHHHHHHH-TTHHHHHHHHHHHHHS-TT-HHHHHHHHHHHHHHHHHHHTT-GGGHHHHHHHHHHHT-HHHHHHHHHHHHHTTB-TT-TTSB-TTHHHHHHHHHHHHHHTTSS-TTTEEEEE---TTTHHHHHHHHTTSS-EEEE-S-TTT-HHHHHHHHHHHHHHHHHHHHHHHHHH-TT----TTTHHHHHHHHHHHHHH-GGGEEEES-HHHHHHHHHHHHT-HHHHHHHHT-HHHHHHHHHHH---HHHHHHHHHHHHHHHHHHHHHHHH----HHHHHHHHHT-

Radius of gyration: 22.16 Å; chains: 1; bounding box: 53×49×57 Å

Sequence (430 aa):
MKSIYLDEAGNTGGISLNKNEKLNIGEGPQQQGYFVYGGVVLKNKSDKRSLEKKYQAFKNSHDIYDTDNNGKAFIIDKTAEIKGSNLFTRRNNQALEDFIGAFLNERDFYLNIYDKKFYIVTQILACTLGFEYRDLYTKSFYEMANTLLKDESYFEVEQDFLKATSLKPESIVEINNQLCLSFSKLKKIASNYPDMNVLVEKLNGIISDDSQIDSIRTVILSKGTYQAKPSFSNLINLTALGELLLELRKQRRCSRKNCEIKIDPICDIDDVILDELRKSDLNIIKSEGSDVDIMIQLADNVVSALYKSFNNVIKKFRDDEKWAISNDNIWQVIVFSLIINKIGTQNIKFTLSIDEWAFCLALSNLNFGISAINQQGIQTTVEALKLLNDYSDINEGFSTAYENAKSRIIQQYNNQNSSVFNDLVTLLGL

Organism: Streptococcus suis (NCBI:txid1307)